Protein AF-A0AAW1HCX8-F1 (afdb_monomer)

Solvent-accessible surface area (backbone atoms only — not comparable to full-atom values): 22066 Å² total; per-residue (Å²): 117,74,72,59,58,55,52,55,55,53,50,54,51,50,52,52,54,51,52,61,56,57,72,76,66,76,82,82,84,84,75,85,67,87,70,91,56,78,74,83,51,41,39,59,44,81,46,43,33,28,56,42,74,58,97,89,39,50,27,38,43,35,33,38,38,30,73,83,82,67,52,71,46,80,52,49,39,37,34,30,54,52,40,77,55,32,35,11,62,34,60,57,72,60,33,40,31,42,37,31,20,36,52,63,61,66,85,83,62,77,75,72,70,71,86,59,97,75,67,74,96,84,58,46,78,31,77,57,59,35,18,30,32,36,52,79,72,54,88,43,93,90,66,57,36,60,40,82,48,79,48,90,61,91,55,68,35,38,45,18,21,42,33,48,55,96,79,26,38,42,38,38,19,46,84,46,44,38,32,38,36,34,74,88,78,64,42,70,43,79,51,80,56,50,85,90,67,72,53,37,75,37,89,44,36,71,39,44,37,51,37,72,97,74,54,30,33,40,36,46,72,94,52,40,29,39,36,31,72,93,75,75,41,69,42,74,83,49,86,73,76,62,96,80,60,99,58,63,85,81,41,94,68,48,42,57,36,64,43,89,88,46,32,38,40,30,40,35,61,72,41,96,66,40,48,49,37,38,31,67,78,78,72,39,76,37,45,67,43,62,79,59,90,71,65,74,67,62,33,68,46,79,63,58,24,45,43,45,49,56,95,53,30,38,36,37,32,30,66,47,90,61,93,50,72,54,43,28,33,42,36,39,37,41,32,40,51,48,87,52,102,66,29,38,41,33,39,78,50,86,66,48,76,44,82,41,90,38,32,49,89,46,63,50,42,52,45,23,40,73,51,70,68,49,76,83,91,68,98,62,80,86,78,128

Foldseek 3Di:
DVVVVVVVVVVVVVVVVVVVVVVVPDDDDDDPDPPPDDPQFLQKDKWWFWADQDPNFTKIWIWIARRPPRDIDTAAIERPLVFPLQWDWEDDAQKIKTAAGANDDPPPVVPDDPPDPPDDQQHHYHYAQGMWMARNPPPDSVRRYIDDADHPDGRGQGQWAWYDFPQWIWIAGCVQWIWIAHPVVSDIDTQADAPVLRTRNDDHNQQWAQDRVQQWIWGDPVATWTAHPVVSDIDRPDPPPDPPDPDPCPPPQKHWAADPQQWIWIQHAPDPLRIWIAHPVVRDTAAEAEPDDDPPVVSHDRFQHWADSPPQKIKTWDWDDDPPQQKIKIKIKMWHWDDDPRHIYIYTDDIDIHIDRHRGPDTNNSHYDDRNPGDDDDVDDPDD

Radius of gyration: 24.67 Å; Cα contacts (8 Å, |Δi|>4): 814; chains: 1; bounding box: 55×60×97 Å

Mean predicted aligned error: 13.29 Å

Nearest PDB structures (foldseek):
  3v9f-assembly4_D  TM=4.870E-01  e=2.633E-05  Bacteroides thetaiotaomicron
  7zkg-assembly1_A  TM=6.823E-01  e=2.114E-01  Streptomyces griseofuscus
  2zf3-assembly1_B  TM=3.808E-01  e=1.184E+00  Chromobacterium violaceum
  2qux-assembly4_K  TM=3.643E-01  e=2.957E+00  Pseudomonas phage PP7
  2zf4-assembly2_D  TM=3.637E-01  e=3.293E+00  Chromobacterium violaceum

pLDDT: mean 70.16, std 21.01, range [21.83, 95.81]

Structure (mmCIF, N/CA/C/O backbone):
data_AF-A0AAW1HCX8-F1
#
_entry.id   AF-A0AAW1HCX8-F1
#
loop_
_atom_site.group_PDB
_atom_site.id
_atom_site.type_symbol
_atom_site.label_atom_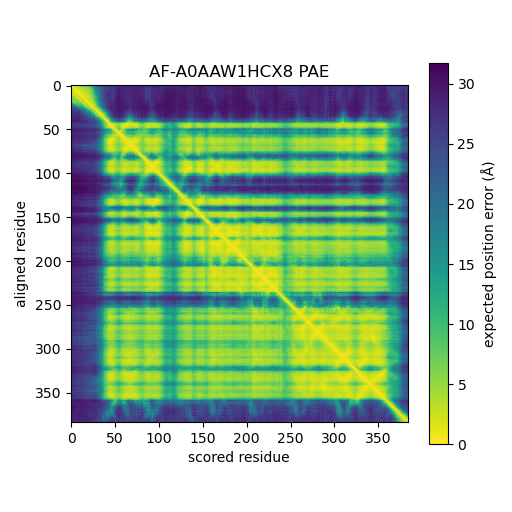id
_atom_site.label_alt_id
_atom_site.label_comp_id
_atom_site.label_asym_id
_atom_site.label_entity_id
_atom_site.label_seq_id
_atom_site.pdbx_PDB_ins_code
_atom_site.Cartn_x
_atom_site.Cartn_y
_atom_site.Cartn_z
_atom_site.occupancy
_atom_site.B_iso_or_equiv
_atom_site.auth_seq_id
_atom_site.auth_comp_id
_atom_site.auth_asym_id
_atom_site.auth_atom_id
_atom_site.pdbx_PDB_model_num
ATOM 1 N N . MET A 1 1 ? -1.802 22.170 67.096 1.00 50.00 1 MET A N 1
ATOM 2 C CA . MET A 1 1 ? -2.652 22.027 65.891 1.00 50.00 1 MET A CA 1
ATOM 3 C C . MET A 1 1 ? -1.849 21.628 64.644 1.00 50.00 1 MET A C 1
ATOM 5 O O . MET A 1 1 ? -2.280 20.724 63.945 1.00 50.00 1 MET A O 1
ATOM 9 N N . CYS A 1 2 ? -0.646 22.173 64.410 1.00 44.34 2 CYS A N 1
ATOM 10 C CA . CYS A 1 2 ? 0.197 21.799 63.256 1.00 44.34 2 CYS A CA 1
ATOM 11 C C . CYS A 1 2 ? 0.741 20.353 63.266 1.00 44.34 2 CYS A C 1
ATOM 13 O O . CYS A 1 2 ? 0.929 19.768 62.205 1.00 44.34 2 CYS A O 1
ATOM 15 N N . ALA A 1 3 ? 0.935 19.737 64.438 1.00 41.28 3 ALA A N 1
ATOM 16 C CA . ALA A 1 3 ? 1.436 18.359 64.533 1.00 41.28 3 ALA A CA 1
ATOM 17 C C . ALA A 1 3 ? 0.410 17.291 64.096 1.00 41.28 3 ALA A C 1
ATOM 19 O O . ALA A 1 3 ? 0.791 16.211 63.657 1.00 41.28 3 ALA A O 1
ATOM 20 N N . PHE A 1 4 ? -0.891 17.598 64.168 1.00 43.94 4 PHE A N 1
ATOM 21 C CA . PHE A 1 4 ? -1.954 16.650 63.815 1.00 43.94 4 PHE A CA 1
ATOM 22 C C . PHE A 1 4 ? -2.160 16.561 62.293 1.00 43.94 4 PHE A C 1
ATOM 24 O O . PHE A 1 4 ? -2.428 15.492 61.757 1.00 43.94 4 PHE A O 1
ATOM 31 N N . VAL A 1 5 ? -1.938 17.669 61.576 1.00 52.66 5 VAL A N 1
ATOM 32 C CA . VAL A 1 5 ? -2.045 17.735 60.107 1.00 52.66 5 VAL A CA 1
ATOM 33 C C . VAL A 1 5 ? -0.905 16.966 59.426 1.00 52.66 5 VAL A C 1
ATOM 35 O O . VAL A 1 5 ? -1.134 16.280 58.432 1.00 52.66 5 VAL A O 1
ATOM 38 N N . PHE A 1 6 ? 0.302 16.991 60.003 1.00 49.09 6 PHE A N 1
ATOM 39 C CA . PHE A 1 6 ? 1.435 16.202 59.505 1.00 49.09 6 PHE A CA 1
ATOM 40 C C . PHE A 1 6 ? 1.227 14.693 59.669 1.00 49.09 6 PHE A C 1
ATOM 42 O O . PHE A 1 6 ? 1.611 13.921 58.793 1.00 49.09 6 PHE A O 1
ATOM 49 N N . TRP A 1 7 ? 0.572 14.270 60.753 1.00 41.78 7 TRP A N 1
ATOM 50 C CA . TRP A 1 7 ? 0.273 12.858 60.988 1.00 41.78 7 TRP A CA 1
ATOM 51 C C . TRP A 1 7 ? -0.781 12.319 60.017 1.00 41.78 7 TRP A C 1
ATOM 53 O O . TRP A 1 7 ? -0.614 11.227 59.481 1.00 41.78 7 TRP A O 1
ATOM 63 N N . VAL A 1 8 ? -1.822 13.103 59.718 1.00 49.41 8 VAL A N 1
ATOM 64 C CA . VAL A 1 8 ? -2.869 12.700 58.765 1.00 49.41 8 VAL A CA 1
ATOM 65 C C . VAL A 1 8 ? -2.321 12.602 57.339 1.00 49.41 8 VAL A C 1
ATOM 67 O O . VAL A 1 8 ? -2.630 11.630 56.659 1.00 49.41 8 VAL A O 1
ATOM 70 N N . LEU A 1 9 ? -1.459 13.534 56.909 1.00 43.72 9 LEU A N 1
ATOM 71 C CA . LEU A 1 9 ? -0.842 13.507 55.574 1.00 43.72 9 LEU A CA 1
ATOM 72 C C . LEU A 1 9 ? 0.191 12.381 55.408 1.00 43.72 9 LEU A C 1
ATOM 74 O O . LEU A 1 9 ? 0.246 11.750 54.353 1.00 43.72 9 LEU A O 1
ATOM 78 N N . ALA A 1 10 ? 0.974 12.077 56.448 1.00 46.12 10 ALA A N 1
ATOM 79 C CA . ALA A 1 10 ? 1.903 10.947 56.420 1.00 46.12 10 ALA A CA 1
ATOM 80 C C . ALA A 1 10 ? 1.163 9.596 56.371 1.00 46.12 10 ALA A C 1
ATOM 82 O O . ALA A 1 10 ? 1.613 8.668 55.697 1.00 46.12 10 ALA A O 1
ATOM 83 N N . PHE A 1 11 ? 0.002 9.496 57.029 1.00 45.34 11 PHE A N 1
ATOM 84 C CA . PHE A 1 11 ? -0.805 8.276 57.060 1.00 45.34 11 PHE A CA 1
ATOM 85 C C . PHE A 1 11 ? -1.539 8.021 55.731 1.00 45.34 11 PHE A C 1
ATOM 87 O O . PHE A 1 11 ? -1.557 6.884 55.256 1.00 45.34 11 PHE A O 1
ATOM 94 N N . THR A 1 12 ? -2.067 9.055 55.060 1.00 47.31 12 THR A N 1
ATOM 95 C CA . THR A 1 12 ? -2.637 8.906 53.704 1.00 47.31 12 THR A CA 1
ATOM 96 C C . THR A 1 12 ? -1.576 8.585 52.656 1.00 47.31 12 THR A C 1
ATOM 98 O O . THR A 1 12 ? -1.843 7.774 51.768 1.00 47.31 12 THR A O 1
ATOM 101 N N . PHE A 1 13 ? -0.359 9.128 52.781 1.00 44.84 13 PHE A N 1
ATOM 102 C CA . PHE A 1 13 ? 0.748 8.789 51.881 1.00 44.84 13 PHE A CA 1
ATOM 103 C C . PHE A 1 13 ? 1.201 7.327 52.051 1.00 44.84 13 PHE A C 1
ATOM 105 O O . PHE A 1 13 ? 1.428 6.627 51.065 1.00 44.84 13 PHE A O 1
ATOM 112 N N . PHE A 1 14 ? 1.237 6.815 53.288 1.00 45.31 14 PHE A N 1
ATOM 113 C CA . PHE A 1 14 ? 1.561 5.408 53.556 1.00 45.31 14 PHE A CA 1
ATOM 114 C C . PHE A 1 14 ? 0.490 4.434 53.046 1.00 45.31 14 PHE A C 1
ATOM 116 O O . PHE A 1 14 ? 0.834 3.372 52.524 1.00 45.31 14 PHE A O 1
ATOM 123 N N . ILE A 1 15 ? -0.796 4.790 53.134 1.00 47.47 15 ILE A N 1
ATOM 124 C CA . ILE A 1 15 ? -1.888 3.964 52.594 1.00 47.47 15 ILE A CA 1
ATOM 125 C C . ILE A 1 15 ? -1.834 3.929 51.059 1.00 47.47 15 ILE A C 1
ATOM 127 O O . ILE A 1 15 ? -1.953 2.847 50.485 1.00 47.47 15 ILE A O 1
ATOM 131 N N . PHE A 1 16 ? -1.563 5.058 50.393 1.00 42.56 16 PHE A N 1
ATOM 132 C CA . PHE A 1 16 ? -1.416 5.096 48.931 1.00 42.56 16 PHE A CA 1
ATOM 133 C C . PHE A 1 16 ? -0.181 4.322 48.442 1.00 42.56 16 PHE A C 1
ATOM 135 O O . PHE A 1 16 ? -0.284 3.538 47.498 1.00 42.56 16 PHE A O 1
ATOM 142 N N . CYS A 1 17 ? 0.966 4.442 49.118 1.00 39.09 17 CYS A N 1
ATOM 143 C CA . CYS A 1 17 ? 2.155 3.656 48.774 1.00 39.09 17 CYS A CA 1
ATOM 144 C C . CYS A 1 17 ? 1.976 2.154 49.050 1.00 39.09 17 CYS A C 1
ATOM 146 O O . CYS A 1 17 ? 2.465 1.333 48.275 1.00 39.09 17 CYS A O 1
ATOM 148 N N . SER A 1 18 ? 1.240 1.766 50.098 1.00 38.16 18 SER A N 1
ATOM 149 C CA . SER A 1 18 ? 0.974 0.350 50.393 1.00 38.16 18 SER A CA 1
ATOM 150 C C . SER A 1 18 ? -0.040 -0.272 49.420 1.00 38.16 18 SER A C 1
ATOM 152 O O . SER A 1 18 ? 0.099 -1.443 49.066 1.00 38.16 18 SER A O 1
ATOM 154 N N . PHE A 1 19 ? -1.001 0.510 48.908 1.00 36.66 19 PHE A N 1
ATOM 155 C CA . PHE A 1 19 ? -1.927 0.061 47.860 1.00 36.66 19 PHE A CA 1
ATOM 156 C C . PHE A 1 19 ? -1.222 -0.090 46.502 1.00 36.66 19 PHE A C 1
ATOM 158 O O . PHE A 1 19 ? -1.388 -1.115 45.841 1.00 36.66 19 PHE A O 1
ATOM 165 N N . CYS A 1 20 ? -0.340 0.846 46.135 1.00 38.09 20 CYS A N 1
ATOM 166 C CA . CYS A 1 20 ? 0.475 0.728 44.921 1.00 38.09 20 CYS A CA 1
ATOM 167 C C . CYS A 1 20 ? 1.498 -0.417 44.992 1.00 38.09 20 CYS A C 1
ATOM 169 O O . CYS A 1 20 ? 1.816 -1.000 43.964 1.00 38.09 20 CYS A O 1
ATOM 171 N N . TYR A 1 21 ? 1.982 -0.793 46.182 1.00 31.64 21 TYR A N 1
ATOM 172 C CA . TYR A 1 21 ? 2.916 -1.917 46.336 1.00 31.64 21 TYR A CA 1
ATOM 173 C C . TYR A 1 21 ? 2.215 -3.290 46.395 1.00 31.64 21 TYR A C 1
ATOM 175 O O . TYR A 1 21 ? 2.815 -4.308 46.044 1.00 31.64 21 TYR A O 1
ATOM 183 N N . LYS A 1 22 ? 0.936 -3.346 46.804 1.00 31.17 22 LYS A N 1
ATOM 184 C CA . LYS A 1 22 ? 0.146 -4.594 46.851 1.00 31.17 22 LYS A CA 1
ATOM 185 C C . LYS A 1 22 ? -0.492 -4.987 45.518 1.00 31.17 22 LYS A C 1
ATOM 187 O O . LYS A 1 22 ? -0.719 -6.177 45.317 1.00 31.17 22 LYS A O 1
ATOM 192 N N . VAL A 1 23 ? -0.714 -4.053 44.592 1.00 35.06 23 VAL A N 1
ATOM 193 C CA . VAL A 1 23 ? -1.197 -4.385 43.234 1.00 35.06 23 VAL A CA 1
ATOM 194 C C . VAL A 1 23 ? -0.081 -4.993 42.365 1.00 35.06 23 VAL A C 1
ATOM 196 O O . VAL A 1 23 ? -0.356 -5.757 41.447 1.00 35.06 23 VAL A O 1
ATOM 199 N N . THR A 1 24 ? 1.190 -4.790 42.719 1.00 34.22 24 THR A N 1
ATOM 200 C CA . THR A 1 24 ? 2.344 -5.302 41.954 1.00 34.22 24 THR A CA 1
ATOM 201 C C . THR A 1 24 ? 2.846 -6.680 42.413 1.00 34.22 24 THR A C 1
ATOM 203 O O . THR A 1 24 ? 3.849 -7.171 41.894 1.00 34.22 24 THR A O 1
ATOM 206 N N . LYS A 1 25 ? 2.194 -7.336 43.389 1.00 30.61 25 LYS A N 1
ATOM 207 C CA . LYS A 1 25 ? 2.725 -8.562 44.024 1.00 30.61 25 LYS A CA 1
ATOM 208 C C . LYS A 1 25 ? 1.725 -9.716 44.172 1.00 30.61 25 LYS A C 1
ATOM 210 O O . LYS A 1 25 ? 1.838 -10.507 45.105 1.00 30.61 25 LYS A O 1
ATOM 215 N N . LEU A 1 26 ? 0.814 -9.868 43.211 1.00 31.95 26 LEU A N 1
ATOM 216 C CA . LEU A 1 26 ? 0.110 -11.130 42.952 1.00 31.95 26 LEU A CA 1
ATOM 217 C C . LEU A 1 26 ? 0.601 -11.724 41.618 1.00 31.95 26 LEU A C 1
ATOM 219 O O . LEU A 1 26 ? 0.012 -11.529 40.562 1.00 31.95 26 LEU A O 1
ATOM 223 N N . ARG A 1 27 ? 1.738 -12.430 41.692 1.00 36.06 27 ARG A N 1
ATOM 224 C CA . ARG A 1 27 ? 2.152 -13.483 40.740 1.00 36.06 27 ARG A CA 1
ATOM 225 C C . ARG A 1 27 ? 1.346 -14.756 41.075 1.00 36.06 27 ARG A C 1
ATOM 227 O O . ARG A 1 27 ? 1.107 -15.000 42.248 1.00 36.06 27 ARG A O 1
ATOM 234 N N . GLY A 1 28 ? 0.971 -15.633 40.150 1.00 27.62 28 GLY A N 1
ATOM 235 C CA . GLY A 1 28 ? 1.254 -15.647 38.728 1.00 27.62 28 GLY A CA 1
ATOM 236 C C . GLY A 1 28 ? 0.847 -16.961 38.058 1.00 27.62 28 GLY A C 1
ATOM 237 O O . GLY A 1 28 ? 0.594 -17.961 38.718 1.00 27.62 28 GLY A O 1
ATOM 238 N N . VAL A 1 29 ? 0.856 -16.919 36.730 1.00 30.44 29 VAL A N 1
ATOM 239 C CA . VAL A 1 29 ? 1.052 -18.032 35.789 1.00 30.44 29 VAL A CA 1
ATOM 240 C C . VAL A 1 29 ? 1.845 -17.379 34.649 1.00 30.44 29 VAL A C 1
ATOM 242 O O . VAL A 1 29 ? 1.332 -16.521 33.949 1.00 30.44 29 VAL A O 1
ATOM 245 N N . SER A 1 30 ? 3.167 -17.327 34.792 1.00 30.95 30 SER A N 1
ATOM 246 C CA . SER A 1 30 ? 4.152 -18.218 34.165 1.00 30.95 30 SER A CA 1
ATOM 247 C C . SER A 1 30 ? 4.484 -17.837 32.718 1.00 30.95 30 SER A C 1
ATOM 249 O O . SER A 1 30 ? 3.639 -17.933 31.836 1.00 30.95 30 SER A O 1
ATOM 251 N N . LYS A 1 31 ? 5.771 -17.517 32.523 1.00 28.88 31 LYS A N 1
ATOM 252 C CA . LYS A 1 31 ? 6.495 -17.259 31.269 1.00 28.88 31 LYS A CA 1
ATOM 253 C C . LYS A 1 31 ? 6.195 -15.921 30.589 1.00 28.88 31 LYS A C 1
ATOM 255 O O . LYS A 1 31 ? 5.561 -15.859 29.545 1.00 28.88 31 LYS A O 1
ATOM 260 N N . PHE A 1 32 ? 6.846 -14.873 31.101 1.00 34.44 32 PHE A N 1
ATOM 261 C CA . PHE A 1 32 ? 7.519 -13.954 30.184 1.00 34.44 32 PHE A CA 1
ATOM 262 C C . PHE A 1 32 ? 8.479 -14.809 29.352 1.00 34.44 32 PHE A C 1
ATOM 264 O O . PHE A 1 32 ? 9.517 -15.250 29.845 1.00 34.44 32 PHE A O 1
ATOM 271 N N . ARG A 1 33 ? 8.073 -15.144 28.125 1.00 28.16 33 ARG A N 1
ATOM 272 C CA . ARG A 1 33 ? 9.053 -15.394 27.078 1.00 28.16 33 ARG A CA 1
ATOM 273 C C . ARG A 1 33 ? 9.832 -14.091 26.954 1.00 28.16 33 ARG A C 1
ATOM 275 O O . ARG A 1 33 ? 9.223 -13.045 26.739 1.00 28.16 33 ARG A O 1
ATOM 282 N N . ASP A 1 34 ? 11.148 -14.166 27.092 1.00 31.02 34 ASP A N 1
ATOM 283 C CA . ASP A 1 34 ? 12.016 -13.264 26.349 1.00 31.02 34 ASP A CA 1
ATOM 284 C C . ASP A 1 34 ? 11.671 -13.469 24.873 1.00 31.02 34 ASP A C 1
ATOM 286 O O . ASP A 1 34 ? 12.143 -14.393 24.213 1.00 31.02 34 ASP A O 1
ATOM 290 N N . CYS A 1 35 ? 10.740 -12.657 24.383 1.00 33.16 35 CYS A N 1
ATOM 291 C CA . CYS A 1 35 ? 10.498 -12.478 22.969 1.00 33.16 35 CYS A CA 1
ATOM 292 C C . CYS A 1 35 ? 11.470 -11.402 22.489 1.00 33.16 35 CYS A C 1
ATOM 294 O O . CYS A 1 35 ? 11.054 -10.335 22.056 1.00 33.16 35 CYS A O 1
ATOM 296 N N . SER A 1 36 ? 12.772 -11.692 22.485 1.00 32.00 36 SER A N 1
ATOM 297 C CA . SER A 1 36 ? 13.623 -11.164 21.415 1.00 32.00 36 SER A CA 1
ATOM 298 C C . SER A 1 36 ? 13.231 -11.900 20.125 1.00 32.00 36 SER A C 1
ATOM 300 O O . SER A 1 36 ? 13.952 -12.764 19.635 1.00 32.00 36 SER A O 1
ATOM 302 N N . SER A 1 37 ? 12.003 -11.648 19.673 1.00 34.91 37 SER A N 1
ATOM 303 C CA . SER A 1 37 ? 11.432 -12.082 18.398 1.00 34.91 37 SER A CA 1
ATOM 304 C C . SER A 1 37 ? 11.474 -10.885 17.427 1.00 34.91 37 SER A C 1
ATOM 306 O O . SER A 1 37 ? 11.783 -9.781 17.881 1.00 34.91 37 SER A O 1
ATOM 308 N N . PRO A 1 38 ? 11.242 -11.066 16.117 1.00 40.78 38 PRO A N 1
ATOM 309 C CA . PRO A 1 38 ? 11.671 -10.165 15.039 1.00 40.78 38 PRO A CA 1
ATOM 310 C C . PRO A 1 38 ? 10.841 -8.863 14.942 1.00 40.78 38 PRO A C 1
ATOM 312 O O . PRO A 1 38 ? 10.281 -8.525 13.909 1.00 40.78 38 PRO A O 1
ATOM 315 N N . GLU A 1 39 ? 10.757 -8.087 16.024 1.00 43.81 39 GLU A N 1
ATOM 316 C CA . GLU A 1 39 ? 10.020 -6.815 16.079 1.00 43.81 39 GLU A CA 1
ATOM 317 C C . GLU A 1 39 ? 10.719 -5.673 15.324 1.00 43.81 39 GLU A C 1
ATOM 319 O O . GLU A 1 39 ? 10.077 -4.689 14.970 1.00 43.81 39 GLU A O 1
ATOM 324 N N . LYS A 1 40 ? 12.027 -5.782 15.056 1.00 45.38 40 LYS A N 1
ATOM 325 C CA . LYS A 1 40 ? 12.812 -4.706 14.419 1.00 45.38 40 LYS A CA 1
ATOM 326 C C . LYS A 1 40 ? 12.603 -4.579 12.910 1.00 45.38 40 LYS A C 1
ATOM 328 O O . LYS A 1 40 ? 13.040 -3.595 12.322 1.00 45.38 40 LYS A O 1
ATOM 333 N N . GLU A 1 41 ? 11.972 -5.563 12.283 1.00 48.25 41 GLU A N 1
ATOM 334 C CA . GLU A 1 41 ? 11.962 -5.696 10.829 1.00 48.25 41 GLU A CA 1
ATOM 335 C C . GLU A 1 41 ? 10.739 -5.038 10.157 1.00 48.25 41 GLU A C 1
ATOM 337 O O . GLU A 1 41 ? 10.861 -4.546 9.041 1.00 48.25 41 GLU A O 1
ATOM 342 N N . LYS A 1 42 ? 9.615 -4.838 10.863 1.00 59.97 42 LYS A N 1
ATOM 343 C CA . LYS A 1 42 ? 8.392 -4.201 10.314 1.00 59.97 42 LYS A CA 1
ATOM 344 C C . LYS A 1 42 ? 8.440 -2.670 10.175 1.00 59.97 42 LYS A C 1
ATOM 346 O O . LYS A 1 42 ? 7.425 -2.028 9.915 1.00 59.97 42 LYS A O 1
ATOM 351 N N . GLU A 1 43 ? 9.607 -2.059 10.354 1.00 71.88 43 GLU A N 1
ATOM 352 C CA . GLU A 1 43 ? 9.765 -0.602 10.315 1.00 71.88 43 GLU A CA 1
ATOM 353 C C . GLU A 1 43 ? 10.480 -0.093 9.057 1.00 71.88 43 GLU A C 1
ATOM 355 O O . GLU A 1 43 ? 10.791 1.090 8.995 1.00 71.88 43 GLU A O 1
ATOM 360 N N . LYS A 1 44 ? 10.720 -0.917 8.029 1.00 79.94 44 LYS A N 1
ATOM 361 C CA . LYS A 1 44 ? 11.245 -0.429 6.742 1.00 79.94 44 LYS A CA 1
ATOM 362 C C . LYS A 1 44 ? 10.122 -0.153 5.743 1.00 79.94 44 LYS A C 1
ATOM 364 O O . LYS A 1 44 ? 9.263 -0.997 5.516 1.00 79.94 44 LYS A O 1
ATOM 369 N N . ILE A 1 45 ? 10.161 1.016 5.112 1.00 82.25 45 ILE A N 1
ATOM 370 C CA . ILE A 1 45 ? 9.273 1.387 4.001 1.00 82.25 45 ILE A CA 1
ATOM 371 C C . ILE A 1 45 ? 10.094 1.671 2.749 1.00 82.25 45 ILE A C 1
ATOM 373 O O . ILE A 1 45 ? 11.220 2.151 2.862 1.00 82.25 45 ILE A O 1
ATOM 377 N N . MET A 1 46 ? 9.523 1.430 1.569 1.00 83.81 46 MET A N 1
ATOM 378 C CA . MET A 1 46 ? 10.090 1.899 0.305 1.00 83.81 46 MET A CA 1
ATOM 379 C C . MET A 1 46 ? 9.387 3.189 -0.129 1.00 83.81 46 MET A C 1
ATOM 381 O O . MET A 1 46 ? 8.164 3.301 -0.053 1.00 83.81 46 MET A O 1
ATOM 385 N N . VAL A 1 47 ? 10.168 4.164 -0.581 1.00 81.50 47 VAL A N 1
ATOM 386 C CA . VAL A 1 47 ? 9.706 5.453 -1.093 1.00 81.50 47 VAL A CA 1
ATOM 387 C C . VAL A 1 47 ? 10.216 5.625 -2.515 1.00 81.50 47 VAL A C 1
ATOM 389 O O . VAL A 1 47 ? 11.397 5.409 -2.775 1.00 81.50 47 VAL A O 1
ATOM 392 N N . HIS A 1 48 ? 9.327 6.043 -3.412 1.00 79.00 48 HIS A N 1
ATOM 393 C CA . HIS A 1 48 ? 9.650 6.424 -4.782 1.00 79.00 48 HIS A CA 1
ATOM 394 C C . HIS A 1 48 ? 9.574 7.949 -4.920 1.00 79.00 48 HIS A C 1
ATOM 396 O O . HIS A 1 48 ? 8.562 8.562 -4.557 1.00 79.00 48 HIS A O 1
ATOM 402 N N . THR A 1 49 ? 10.637 8.558 -5.440 1.00 74.31 49 THR A N 1
ATOM 403 C CA . THR A 1 49 ? 10.673 9.969 -5.829 1.00 74.31 49 THR A CA 1
ATOM 404 C C . THR A 1 49 ? 10.835 10.086 -7.343 1.00 74.31 49 THR A C 1
ATOM 406 O O . THR A 1 49 ? 11.597 9.352 -7.973 1.00 74.31 49 THR A O 1
ATOM 409 N N . ILE A 1 50 ? 10.088 11.015 -7.938 1.00 66.19 50 ILE A N 1
ATOM 410 C CA . ILE A 1 50 ? 10.113 11.289 -9.380 1.00 66.19 50 ILE A CA 1
ATOM 411 C C . ILE A 1 50 ? 10.933 12.562 -9.620 1.00 66.19 50 ILE A C 1
ATOM 413 O O . ILE A 1 50 ? 10.796 13.514 -8.845 1.00 66.19 50 ILE A O 1
ATOM 417 N N . ASN A 1 51 ? 11.683 12.601 -10.730 1.00 63.00 51 ASN A N 1
ATOM 418 C CA . ASN A 1 51 ? 12.453 13.744 -11.265 1.00 63.00 51 ASN A CA 1
ATOM 419 C C . ASN A 1 51 ? 13.943 13.813 -10.922 1.00 63.00 51 ASN A C 1
ATOM 421 O O . ASN A 1 51 ? 14.532 14.894 -10.959 1.00 63.00 51 ASN A O 1
ATOM 425 N N . GLY A 1 52 ? 14.604 12.673 -10.734 1.00 56.50 52 GLY A N 1
ATOM 426 C CA . GLY A 1 52 ? 16.036 12.666 -10.990 1.00 56.50 52 GLY A CA 1
ATOM 427 C C . GLY A 1 52 ? 16.278 13.045 -12.458 1.00 56.50 52 GLY A C 1
ATOM 428 O O . GLY A 1 52 ? 15.832 12.326 -13.348 1.00 56.50 52 GLY A O 1
ATOM 429 N N . GLU A 1 53 ? 16.954 14.160 -12.741 1.00 58.88 53 GLU A N 1
ATOM 430 C CA . GLU A 1 53 ? 17.454 14.463 -14.086 1.00 58.88 53 GLU A CA 1
ATOM 431 C C . GLU A 1 53 ? 18.957 14.201 -14.141 1.00 58.88 53 GLU A C 1
ATOM 433 O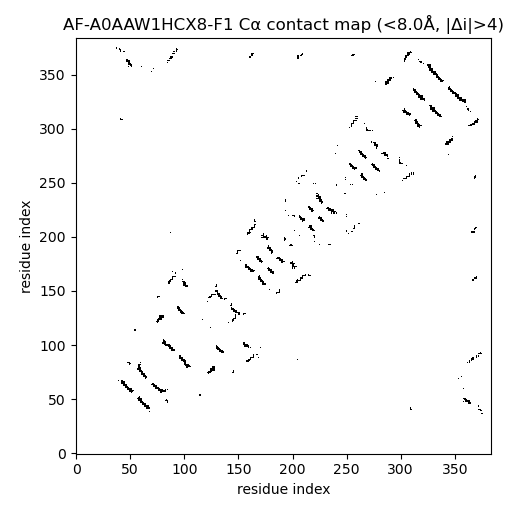 O . GLU A 1 53 ? 19.756 14.883 -13.500 1.00 58.88 53 GLU A O 1
ATOM 438 N N . LYS A 1 54 ? 19.374 13.208 -14.931 1.00 57.03 54 LYS A N 1
ATOM 439 C CA . LYS A 1 54 ? 20.797 12.905 -15.128 1.00 57.03 54 LYS A CA 1
ATOM 440 C C . LYS A 1 54 ? 21.073 12.660 -16.597 1.00 57.03 54 LYS A C 1
ATOM 442 O O . LYS A 1 54 ? 20.489 11.781 -17.223 1.00 57.03 54 LYS A O 1
ATOM 447 N N . GLY A 1 55 ? 21.957 13.478 -17.167 1.00 60.44 55 GLY A N 1
ATOM 448 C CA . GLY A 1 55 ? 22.325 13.379 -18.581 1.00 60.44 55 GLY A CA 1
ATOM 449 C C . GLY A 1 55 ? 21.157 13.602 -19.553 1.00 60.44 55 GLY A C 1
ATOM 450 O O . GLY A 1 55 ? 21.188 13.051 -20.648 1.00 60.44 55 GLY A O 1
ATOM 451 N N . GLY A 1 56 ? 20.132 14.371 -19.160 1.00 61.59 56 GLY A N 1
ATOM 452 C CA . GLY A 1 56 ? 18.945 14.650 -19.983 1.00 61.59 56 GLY A CA 1
ATOM 453 C C . GLY A 1 56 ? 17.858 13.568 -19.949 1.00 61.59 56 GLY A C 1
ATOM 454 O O . GLY A 1 56 ? 16.928 13.622 -20.757 1.00 61.59 56 GLY A O 1
ATOM 455 N N . PHE A 1 57 ? 17.970 12.597 -19.036 1.00 59.88 57 PHE A N 1
ATOM 456 C CA . PHE A 1 57 ? 16.959 11.572 -18.776 1.00 59.88 57 PHE A CA 1
ATOM 457 C C . PHE A 1 57 ? 16.322 11.790 -17.411 1.00 59.88 57 PHE A C 1
ATOM 459 O O . PHE A 1 57 ? 17.028 12.090 -16.447 1.00 59.88 57 PHE A O 1
ATOM 466 N N . VAL A 1 58 ? 15.008 11.580 -17.348 1.00 64.38 58 VAL A N 1
ATOM 467 C CA . VAL A 1 58 ? 14.248 11.516 -16.099 1.00 64.38 58 VAL A CA 1
ATOM 468 C C . VAL A 1 58 ? 14.306 10.082 -15.578 1.00 64.38 58 VAL A C 1
ATOM 470 O O . VAL A 1 58 ? 14.076 9.144 -16.341 1.00 64.38 58 VAL A O 1
ATOM 473 N N . TYR A 1 59 ? 14.624 9.901 -14.302 1.00 68.12 59 TYR A N 1
ATOM 474 C CA . TYR A 1 59 ? 14.632 8.599 -13.641 1.00 68.12 59 TYR A CA 1
ATOM 475 C C . TYR A 1 59 ? 13.834 8.630 -12.335 1.00 68.12 59 TYR A C 1
ATOM 477 O O . TYR A 1 59 ? 13.659 9.684 -11.715 1.00 68.12 59 TYR A O 1
ATOM 485 N N . GLY A 1 60 ? 13.323 7.456 -11.958 1.00 72.50 60 GLY A N 1
ATOM 486 C CA . GLY A 1 60 ? 12.726 7.221 -10.648 1.00 72.50 60 GLY A CA 1
ATOM 487 C C . GLY A 1 60 ? 13.811 6.819 -9.655 1.00 72.50 60 GLY A C 1
ATOM 488 O O . GLY A 1 60 ? 14.612 5.918 -9.937 1.00 72.50 60 GLY A O 1
ATOM 489 N N . GLU A 1 61 ? 13.853 7.493 -8.510 1.00 76.75 61 GLU A N 1
ATOM 490 C CA . GLU A 1 61 ? 14.746 7.154 -7.403 1.00 76.75 61 GLU A CA 1
ATOM 491 C C . GLU A 1 61 ? 13.966 6.414 -6.321 1.00 76.75 61 GLU A C 1
ATOM 493 O O . GLU A 1 61 ? 12.865 6.807 -5.931 1.00 76.75 61 GLU A O 1
ATOM 498 N N . PHE A 1 62 ? 14.548 5.322 -5.835 1.00 80.44 62 PHE A N 1
ATOM 499 C CA . PHE A 1 62 ? 13.936 4.472 -4.827 1.00 80.44 62 PHE A CA 1
ATOM 500 C C . PHE A 1 62 ? 14.796 4.491 -3.573 1.00 80.44 62 PHE A C 1
ATOM 502 O O . PHE A 1 62 ? 16.015 4.335 -3.629 1.00 80.44 62 PHE A O 1
ATOM 509 N N . PHE A 1 63 ? 14.149 4.668 -2.431 1.00 82.88 63 PHE A N 1
ATOM 510 C CA . PHE A 1 63 ? 14.789 4.687 -1.125 1.00 82.88 63 PHE A CA 1
ATOM 511 C C . PHE A 1 63 ? 14.096 3.686 -0.219 1.00 82.88 63 PHE A C 1
ATOM 513 O O . PHE A 1 63 ? 12.871 3.581 -0.253 1.00 82.88 63 PHE A O 1
ATOM 520 N N . THR A 1 64 ? 14.846 3.006 0.643 1.00 85.00 64 THR A N 1
ATOM 521 C CA . THR A 1 64 ? 14.263 2.413 1.845 1.00 85.00 64 THR A CA 1
ATOM 522 C C . THR A 1 64 ? 14.517 3.323 3.039 1.00 85.00 64 THR A C 1
ATOM 524 O O . THR A 1 64 ? 15.589 3.911 3.174 1.00 85.00 64 THR A O 1
ATOM 527 N N . ILE A 1 65 ? 13.509 3.485 3.891 1.00 85.88 65 ILE A N 1
ATOM 528 C CA . ILE A 1 65 ? 13.601 4.255 5.132 1.00 85.88 65 ILE A CA 1
ATOM 529 C C . ILE A 1 65 ? 13.284 3.311 6.280 1.00 85.88 65 ILE A C 1
ATOM 531 O O . ILE A 1 65 ? 12.184 2.763 6.348 1.00 85.88 65 ILE A O 1
ATOM 535 N N . ASN A 1 66 ? 14.225 3.154 7.205 1.00 87.00 66 ASN A N 1
ATOM 536 C CA . ASN A 1 66 ? 14.003 2.458 8.459 1.00 87.00 66 ASN A CA 1
ATOM 537 C C . ASN A 1 66 ? 13.438 3.440 9.497 1.00 87.00 66 ASN A C 1
ATOM 539 O O . ASN A 1 66 ? 14.123 4.328 9.999 1.00 87.00 66 ASN A O 1
ATOM 543 N N . LEU A 1 67 ? 12.164 3.281 9.837 1.00 84.38 67 LEU A N 1
ATOM 544 C CA . LEU A 1 67 ? 11.419 4.152 10.742 1.00 84.38 67 LEU A CA 1
ATOM 545 C C . LEU A 1 67 ? 11.863 4.043 12.210 1.00 84.38 67 LEU A C 1
ATOM 547 O O . LEU A 1 67 ? 11.459 4.897 13.009 1.00 84.38 67 LEU A O 1
ATOM 551 N N . SER A 1 68 ? 12.680 3.040 12.555 1.00 83.38 68 SER A N 1
ATOM 552 C CA . SER A 1 68 ? 13.134 2.790 13.930 1.00 83.38 68 SER A CA 1
ATOM 553 C C . SER A 1 68 ? 14.386 3.585 14.284 1.00 83.38 68 SER A C 1
ATOM 555 O O . SER A 1 68 ? 14.479 4.157 15.370 1.00 83.38 68 SER A O 1
ATOM 557 N N . ASN A 1 69 ? 15.342 3.648 13.356 1.00 87.44 69 ASN A N 1
ATOM 558 C CA . ASN A 1 69 ? 16.642 4.293 13.541 1.00 87.44 69 ASN A CA 1
ATOM 559 C C . ASN A 1 69 ? 16.870 5.471 12.578 1.00 87.44 69 ASN A C 1
ATOM 561 O O . ASN A 1 69 ? 17.827 6.222 12.750 1.00 87.44 69 ASN A O 1
ATOM 565 N N . GLY A 1 70 ? 15.983 5.662 11.599 1.00 87.06 70 GLY A N 1
ATOM 566 C CA . GLY A 1 70 ? 16.075 6.705 10.586 1.00 87.06 70 GLY A CA 1
ATOM 567 C C . GLY A 1 70 ? 17.140 6.470 9.522 1.00 87.06 70 GLY A C 1
ATOM 568 O O . GLY A 1 70 ? 17.451 7.409 8.793 1.00 87.06 70 GLY A O 1
ATOM 569 N N . GLU A 1 71 ? 17.693 5.259 9.425 1.00 89.75 71 GLU A N 1
ATOM 570 C CA . GLU A 1 71 ? 18.596 4.893 8.336 1.00 89.75 71 GLU A CA 1
ATOM 571 C C . GLU A 1 71 ? 17.854 4.945 7.001 1.00 89.75 71 GLU A C 1
ATOM 573 O O . GLU A 1 71 ? 16.720 4.476 6.875 1.00 89.75 71 GLU A O 1
ATOM 578 N N . ILE A 1 72 ? 18.513 5.540 6.012 1.00 86.81 72 ILE A N 1
ATOM 579 C CA . ILE A 1 72 ? 18.006 5.687 4.654 1.00 86.81 72 ILE A CA 1
ATOM 580 C C . ILE A 1 72 ? 19.005 4.997 3.741 1.00 86.81 72 ILE A C 1
ATOM 582 O O . ILE A 1 72 ? 20.195 5.314 3.769 1.00 86.81 72 ILE A O 1
ATOM 586 N N . GLU A 1 73 ? 18.511 4.069 2.939 1.00 85.50 73 GLU A N 1
ATOM 587 C CA . GLU A 1 73 ? 19.295 3.345 1.951 1.00 85.50 73 GLU A CA 1
ATOM 588 C C . GLU A 1 73 ? 18.756 3.672 0.564 1.00 85.50 73 GLU A C 1
ATOM 590 O O . GLU A 1 73 ? 17.551 3.653 0.323 1.00 85.50 73 GLU A O 1
ATOM 595 N N . GLU A 1 74 ? 19.657 4.010 -0.346 1.00 82.50 74 GLU A N 1
ATOM 596 C CA . GLU A 1 74 ? 19.317 4.290 -1.732 1.00 82.50 74 GLU A CA 1
ATOM 597 C C . GLU A 1 74 ? 19.395 2.998 -2.545 1.00 82.50 74 GLU A C 1
ATOM 599 O O . GLU A 1 74 ? 20.398 2.285 -2.493 1.00 82.50 74 GLU A O 1
ATOM 604 N N . LEU A 1 75 ? 18.347 2.713 -3.310 1.00 78.50 75 LEU A N 1
ATOM 605 C CA . LEU A 1 75 ? 18.256 1.529 -4.156 1.00 78.50 75 LEU A CA 1
ATOM 606 C C . LEU A 1 75 ? 18.688 1.837 -5.600 1.00 78.50 75 LEU A C 1
ATOM 608 O O . LEU A 1 75 ? 18.769 3.006 -5.992 1.00 78.50 75 LEU A O 1
ATOM 612 N N . PRO A 1 76 ? 18.962 0.806 -6.424 1.00 75.69 76 PRO A N 1
ATOM 613 C CA . PRO A 1 76 ? 19.205 0.994 -7.849 1.00 75.69 76 PRO A CA 1
ATOM 614 C C . PRO A 1 76 ? 18.062 1.754 -8.538 1.00 75.69 76 PRO A C 1
ATOM 616 O O . PRO A 1 76 ? 16.899 1.665 -8.138 1.00 75.69 76 PRO A O 1
ATOM 619 N N . TYR A 1 77 ? 18.393 2.495 -9.593 1.00 71.12 77 TYR A N 1
ATOM 620 C CA . TYR A 1 77 ? 17.432 3.333 -10.308 1.00 71.12 77 TYR A CA 1
ATOM 621 C C . TYR A 1 77 ? 16.667 2.553 -11.375 1.00 71.12 77 TYR A C 1
ATOM 623 O O . TYR A 1 77 ? 17.183 1.614 -11.987 1.00 71.12 77 TYR A O 1
ATOM 631 N N . VAL A 1 78 ? 15.474 3.041 -11.696 1.00 66.94 78 VAL A N 1
ATOM 632 C CA . VAL A 1 78 ? 14.733 2.614 -12.883 1.00 66.94 78 VAL A CA 1
ATOM 633 C C . VAL A 1 78 ? 14.663 3.791 -13.852 1.00 66.94 78 VAL A C 1
ATOM 635 O O . VAL A 1 78 ? 14.220 4.884 -13.490 1.00 66.94 78 VAL A O 1
ATOM 638 N N . LEU A 1 79 ? 15.091 3.580 -15.102 1.00 61.69 79 LEU A N 1
ATOM 639 C CA . LEU A 1 79 ? 14.745 4.474 -16.205 1.00 61.69 79 LEU A CA 1
ATOM 640 C C . LEU A 1 79 ? 13.253 4.357 -16.465 1.00 61.69 79 LEU A C 1
ATOM 642 O O . LEU A 1 79 ? 12.764 3.532 -17.240 1.00 61.69 79 LEU A O 1
ATOM 646 N N . ALA A 1 80 ? 12.557 5.264 -15.811 1.00 57.94 80 ALA A N 1
ATOM 647 C CA . ALA A 1 80 ? 11.306 5.820 -16.236 1.00 57.94 80 ALA A CA 1
ATOM 648 C C . ALA A 1 80 ? 11.456 6.315 -17.684 1.00 57.94 80 ALA A C 1
ATOM 650 O O . ALA A 1 80 ? 12.054 7.358 -17.929 1.00 57.94 80 ALA A O 1
ATOM 651 N N . GLY A 1 81 ? 10.925 5.598 -18.675 1.00 50.28 81 GLY A N 1
ATOM 652 C CA . GLY A 1 81 ? 10.775 6.112 -20.041 1.00 50.28 81 GLY A CA 1
ATOM 653 C C . GLY A 1 81 ? 9.738 7.243 -20.105 1.00 50.28 81 GLY A C 1
ATOM 654 O O . GLY A 1 81 ? 8.734 7.103 -20.799 1.00 50.28 81 GLY A O 1
ATOM 655 N N . GLY A 1 82 ? 9.944 8.314 -19.332 1.00 49.47 82 GLY A N 1
ATOM 656 C CA . GLY A 1 82 ? 8.977 9.379 -19.077 1.00 49.47 82 GLY A CA 1
ATOM 657 C C . GLY A 1 82 ? 7.986 9.105 -17.939 1.00 49.47 82 GLY A C 1
ATOM 658 O O . GLY A 1 82 ? 6.977 9.803 -17.885 1.00 49.47 82 GLY A O 1
ATOM 659 N N . ASP A 1 83 ? 8.235 8.126 -17.058 1.00 51.31 83 ASP A N 1
ATOM 660 C CA . ASP A 1 83 ? 7.334 7.839 -15.929 1.00 51.31 83 ASP A CA 1
ATOM 661 C C . ASP A 1 83 ? 7.246 9.045 -14.985 1.00 51.31 83 ASP A C 1
ATOM 663 O O . ASP A 1 83 ? 8.226 9.469 -14.374 1.00 51.31 83 ASP A O 1
ATOM 667 N N . GLN A 1 84 ? 6.041 9.601 -14.881 1.00 57.03 84 GLN A N 1
ATOM 668 C CA . GLN A 1 84 ? 5.696 10.697 -13.975 1.00 57.03 84 GLN A CA 1
ATOM 669 C C . GLN A 1 84 ? 5.232 10.178 -12.599 1.00 57.03 84 GLN A C 1
ATOM 671 O O . GLN A 1 84 ? 4.489 10.860 -11.895 1.00 57.03 84 GLN A O 1
ATOM 676 N N . GLY A 1 85 ? 5.627 8.944 -12.262 1.00 59.72 85 GLY A N 1
ATOM 677 C CA . GLY A 1 85 ? 5.258 8.170 -11.078 1.00 59.72 85 GLY A CA 1
ATOM 678 C C . GLY A 1 85 ? 3.761 7.993 -10.890 1.00 59.72 85 GLY A C 1
ATOM 679 O O . GLY A 1 85 ? 3.213 8.165 -9.800 1.00 59.72 85 GLY A O 1
ATOM 680 N N . TYR A 1 86 ? 3.111 7.598 -11.984 1.00 68.31 86 TYR A N 1
ATOM 681 C CA . TYR A 1 86 ? 1.746 7.070 -11.974 1.00 68.31 86 TYR A CA 1
ATOM 682 C C . TYR A 1 86 ? 1.732 5.535 -11.887 1.00 68.31 86 TYR A C 1
ATOM 684 O O . TYR A 1 86 ? 0.799 4.889 -12.374 1.00 68.31 86 TYR A O 1
ATOM 692 N N . ASN A 1 87 ? 2.783 4.963 -11.301 1.00 75.31 87 ASN A N 1
ATOM 693 C CA . ASN A 1 87 ? 2.929 3.546 -11.018 1.00 75.31 87 ASN A CA 1
ATOM 694 C C . ASN A 1 87 ? 2.336 3.188 -9.642 1.00 75.31 87 ASN A C 1
ATOM 696 O O . ASN A 1 87 ? 2.249 4.026 -8.745 1.00 75.31 87 ASN A O 1
ATOM 700 N N . SER A 1 88 ? 1.976 1.919 -9.468 1.00 80.31 88 SER A N 1
ATOM 701 C CA . SER A 1 88 ? 1.749 1.302 -8.155 1.00 80.31 88 SER A CA 1
ATOM 702 C C . SER A 1 88 ? 2.971 0.475 -7.752 1.00 80.31 88 SER A C 1
ATOM 704 O O . SER A 1 88 ? 3.719 0.012 -8.613 1.00 80.31 88 SER A O 1
ATOM 706 N N . MET A 1 89 ? 3.185 0.281 -6.452 1.00 82.00 89 MET A N 1
ATOM 707 C CA . MET A 1 89 ? 4.232 -0.598 -5.913 1.00 82.00 89 MET A CA 1
ATOM 708 C C . MET A 1 89 ? 3.632 -1.718 -5.063 1.00 82.00 89 MET A C 1
ATOM 710 O O . MET A 1 89 ? 3.038 -1.458 -4.038 1.00 82.00 89 MET A O 1
ATOM 714 N N . VAL A 1 90 ? 3.807 -2.979 -5.410 1.00 85.19 90 VAL A N 1
ATOM 715 C CA . VAL A 1 90 ? 3.223 -4.089 -4.641 1.00 85.19 90 VAL A CA 1
ATOM 716 C C . VAL A 1 90 ? 4.305 -5.076 -4.245 1.00 85.19 90 VAL A C 1
ATOM 718 O O . VAL A 1 90 ? 5.224 -5.323 -5.017 1.00 85.19 90 VAL A O 1
ATOM 721 N N . SER A 1 91 ? 4.220 -5.646 -3.047 1.00 85.50 91 SER A N 1
ATOM 722 C CA . SER A 1 91 ? 5.168 -6.659 -2.585 1.00 85.50 91 SER A CA 1
ATOM 723 C C . SER A 1 91 ? 4.555 -8.056 -2.550 1.00 85.50 91 SER A C 1
ATOM 725 O O . SER A 1 91 ? 3.378 -8.245 -2.229 1.00 85.50 91 SER A O 1
ATOM 727 N N . ILE A 1 92 ? 5.387 -9.049 -2.865 1.00 87.06 92 ILE A N 1
ATOM 728 C CA . ILE A 1 92 ? 5.149 -10.471 -2.609 1.00 87.06 92 ILE A CA 1
ATOM 729 C C . ILE A 1 92 ? 6.432 -11.021 -1.985 1.00 87.06 92 ILE A C 1
ATOM 731 O O . ILE A 1 92 ? 7.462 -11.133 -2.653 1.00 87.06 92 ILE A O 1
ATOM 735 N N . GLY A 1 93 ? 6.386 -11.329 -0.688 1.00 84.88 93 GLY A N 1
ATOM 736 C CA . GLY A 1 93 ? 7.592 -11.656 0.075 1.00 84.88 93 GLY A CA 1
ATOM 737 C C . GLY A 1 93 ? 8.601 -10.501 0.052 1.00 84.88 93 GLY A C 1
ATOM 738 O O . GLY A 1 93 ? 8.231 -9.347 0.261 1.00 84.88 93 GLY A O 1
ATOM 739 N N . SER A 1 94 ? 9.872 -10.803 -0.227 1.00 83.88 94 SER A N 1
ATOM 740 C CA . SER A 1 94 ? 10.948 -9.805 -0.351 1.00 83.88 94 SER A CA 1
ATOM 741 C C . SER A 1 94 ? 10.991 -9.093 -1.703 1.00 83.88 94 SER A C 1
ATOM 743 O O . SER A 1 94 ? 11.775 -8.160 -1.880 1.00 83.88 94 SER A O 1
ATOM 745 N N . THR A 1 95 ? 10.170 -9.521 -2.664 1.00 87.25 95 THR A N 1
ATOM 746 C CA . THR A 1 95 ? 10.149 -8.934 -4.000 1.00 87.25 95 THR A CA 1
ATOM 747 C C . THR A 1 95 ? 9.146 -7.793 -4.064 1.00 87.25 95 THR A C 1
ATOM 749 O O . THR A 1 95 ? 7.963 -7.975 -3.771 1.00 87.25 95 THR A O 1
ATOM 752 N N . VAL A 1 96 ? 9.612 -6.622 -4.490 1.00 87.50 96 VAL A N 1
ATOM 753 C CA . VAL A 1 96 ? 8.777 -5.450 -4.759 1.00 87.50 96 VAL A CA 1
ATOM 754 C C . VAL A 1 96 ? 8.620 -5.290 -6.261 1.00 87.50 96 VAL A C 1
ATOM 756 O O . VAL A 1 96 ? 9.606 -5.277 -6.990 1.00 87.50 96 VAL A O 1
ATOM 759 N N . TYR A 1 97 ? 7.383 -5.132 -6.713 1.00 87.19 97 TYR A N 1
ATOM 760 C CA . TYR A 1 97 ? 6.999 -4.911 -8.097 1.00 87.19 97 TYR A CA 1
ATOM 761 C C . TYR A 1 97 ? 6.522 -3.476 -8.270 1.00 87.19 97 TYR A C 1
ATOM 763 O O . TYR A 1 97 ? 5.650 -3.011 -7.544 1.00 87.19 97 TYR A O 1
ATOM 771 N N . VAL A 1 98 ? 7.050 -2.792 -9.273 1.00 84.44 98 VAL A N 1
ATOM 772 C CA . VAL A 1 98 ? 6.534 -1.531 -9.798 1.00 84.44 98 VAL A CA 1
ATOM 773 C C . VAL A 1 98 ? 5.652 -1.870 -10.992 1.00 84.44 98 VAL A C 1
ATOM 775 O O . VAL A 1 98 ? 6.137 -2.466 -11.954 1.00 84.44 98 VAL A O 1
ATOM 778 N N . VAL A 1 99 ? 4.369 -1.518 -10.921 1.00 83.19 99 VAL A N 1
ATOM 779 C CA . VAL A 1 99 ? 3.343 -1.874 -11.911 1.00 83.19 99 VAL A CA 1
ATOM 780 C C . VAL A 1 99 ? 2.733 -0.614 -12.520 1.00 83.19 99 VAL A C 1
ATOM 782 O O . VAL A 1 99 ? 2.271 0.280 -11.806 1.00 83.19 99 VAL A O 1
ATOM 785 N N . GLY A 1 100 ? 2.674 -0.576 -13.847 1.00 79.69 100 GLY A N 1
ATOM 786 C CA . GLY A 1 100 ? 2.169 0.548 -14.625 1.00 79.69 100 GLY A CA 1
ATOM 787 C C . GLY A 1 100 ? 3.115 1.746 -14.640 1.00 79.69 100 GLY A C 1
ATOM 788 O O . GLY A 1 100 ? 4.254 1.667 -14.208 1.00 79.69 100 GLY A O 1
ATOM 789 N N . GLY A 1 101 ? 2.629 2.869 -15.154 1.00 70.31 101 GLY A N 1
ATOM 790 C CA . GLY A 1 101 ? 3.430 4.067 -15.383 1.00 70.31 101 GLY A CA 1
ATOM 791 C C . GLY A 1 101 ? 3.063 4.686 -16.724 1.00 70.31 101 GLY A C 1
ATOM 792 O O . GLY A 1 101 ? 2.755 3.991 -17.697 1.00 70.31 101 GLY A O 1
ATOM 793 N N . LEU A 1 102 ? 3.050 6.014 -16.781 1.00 61.88 102 LEU A N 1
ATOM 794 C CA . LEU A 1 102 ? 2.775 6.728 -18.024 1.00 61.88 102 LEU A CA 1
ATOM 795 C C . LEU A 1 102 ? 4.093 6.869 -18.792 1.00 61.88 102 LEU A C 1
ATOM 797 O O . LEU A 1 102 ? 4.917 7.706 -18.440 1.00 61.88 102 LEU A O 1
ATOM 801 N N . SER A 1 103 ? 4.284 6.097 -19.863 1.00 58.22 103 SER A N 1
ATOM 802 C CA . SER A 1 103 ? 5.370 6.370 -20.808 1.00 58.22 103 SER A CA 1
ATOM 803 C C . SER A 1 103 ? 4.917 7.435 -21.809 1.00 58.22 103 SER A C 1
ATOM 805 O O . SER A 1 103 ? 4.256 7.144 -22.809 1.00 58.22 103 SER A O 1
ATOM 807 N N . LEU A 1 104 ? 5.233 8.703 -21.529 1.00 51.31 104 LEU A N 1
ATOM 808 C CA . LEU A 1 104 ? 5.078 9.774 -22.511 1.00 51.31 104 LEU A CA 1
ATOM 809 C C . LEU A 1 104 ? 6.183 9.636 -23.568 1.00 51.31 104 LEU A C 1
ATOM 811 O O . LEU A 1 104 ? 7.326 10.019 -23.348 1.00 51.31 104 LEU A O 1
ATOM 815 N N . ALA A 1 105 ? 5.804 9.125 -24.738 1.00 45.38 105 ALA A N 1
ATOM 816 C CA . ALA A 1 105 ? 6.560 9.191 -25.986 1.00 45.38 105 ALA A CA 1
ATOM 817 C C . ALA A 1 105 ? 7.881 8.392 -26.058 1.00 45.38 105 ALA A C 1
ATOM 819 O O . ALA A 1 105 ? 8.983 8.938 -26.040 1.00 45.38 105 ALA A O 1
ATOM 820 N N . VAL A 1 106 ? 7.760 7.108 -26.407 1.00 45.41 106 VAL A N 1
ATOM 821 C CA . VAL A 1 106 ? 8.783 6.406 -27.219 1.00 45.41 106 VAL A CA 1
ATOM 822 C C . VAL A 1 106 ? 8.683 6.801 -28.712 1.00 45.41 106 VAL A C 1
ATOM 824 O O . VAL A 1 106 ? 9.512 6.404 -29.523 1.00 45.41 106 VAL A O 1
ATOM 827 N N . GLY A 1 107 ? 7.710 7.645 -29.084 1.00 40.75 107 GLY A N 1
ATOM 828 C CA . GLY A 1 107 ? 7.382 7.985 -30.476 1.00 40.75 107 GLY A CA 1
ATOM 829 C C . GLY A 1 107 ? 8.446 8.748 -31.280 1.00 40.75 107 GLY A C 1
ATOM 830 O O . GLY A 1 107 ? 8.411 8.673 -32.500 1.00 40.75 107 GLY A O 1
ATOM 831 N N . GLU A 1 108 ? 9.412 9.430 -30.651 1.00 41.22 108 GLU A N 1
ATOM 832 C CA . GLU A 1 108 ? 10.475 10.159 -31.388 1.00 41.22 108 GLU A CA 1
ATOM 833 C C 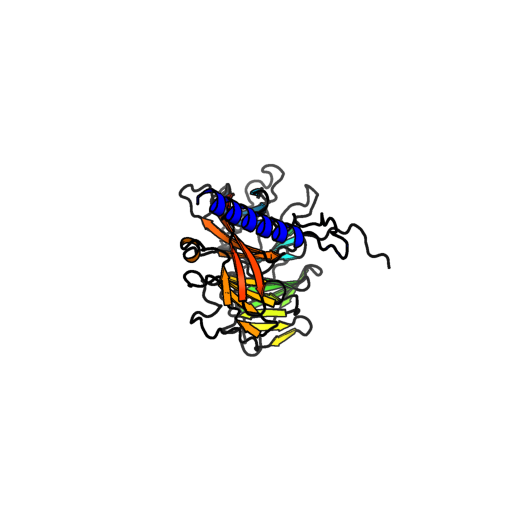. GLU A 1 108 ? 11.890 10.034 -30.787 1.00 41.22 108 GLU A C 1
ATOM 835 O O . GLU A 1 108 ? 12.870 10.388 -31.438 1.00 41.22 108 GLU A O 1
ATOM 840 N N . ARG A 1 109 ? 12.047 9.478 -29.575 1.00 41.78 109 ARG A N 1
ATOM 841 C CA . ARG A 1 109 ? 13.363 9.242 -28.930 1.00 41.78 109 ARG A CA 1
ATOM 842 C C . ARG A 1 109 ? 13.759 7.759 -28.863 1.00 41.78 109 ARG A C 1
ATOM 844 O O . ARG A 1 109 ? 14.642 7.389 -28.092 1.00 41.78 109 ARG A O 1
ATOM 851 N N . GLY A 1 110 ? 13.124 6.913 -29.677 1.00 40.78 110 GLY A N 1
ATOM 852 C CA . GLY A 1 110 ? 13.215 5.445 -29.670 1.00 40.78 110 GLY A CA 1
ATOM 853 C C . GLY A 1 110 ? 14.567 4.799 -30.019 1.00 40.78 110 GLY A C 1
ATOM 854 O O . GLY A 1 110 ? 14.589 3.635 -30.402 1.00 40.78 110 GLY A O 1
ATOM 855 N N . THR A 1 111 ? 15.702 5.490 -29.900 1.00 41.16 111 THR A N 1
ATOM 856 C CA . THR A 1 111 ? 17.033 4.901 -30.167 1.00 41.16 111 THR A CA 1
ATOM 857 C C . THR A 1 111 ? 18.143 5.368 -29.229 1.00 41.16 111 THR A C 1
ATOM 859 O O . THR A 1 111 ? 19.270 4.875 -29.338 1.00 41.16 111 THR A O 1
ATOM 862 N N . ILE A 1 112 ? 17.870 6.270 -28.279 1.00 43.75 112 ILE A N 1
ATOM 863 C CA . ILE A 1 112 ? 18.917 6.745 -27.372 1.00 43.75 112 ILE A CA 1
ATOM 864 C C . ILE A 1 112 ? 19.104 5.713 -26.257 1.00 43.75 112 ILE A C 1
ATOM 866 O O . ILE A 1 112 ? 18.454 5.766 -25.215 1.00 43.75 112 ILE A O 1
ATOM 870 N N . LYS A 1 113 ? 20.010 4.753 -26.486 1.00 45.22 113 LYS A N 1
ATOM 871 C CA . LYS A 1 113 ? 20.611 3.975 -25.396 1.00 45.22 113 LYS A CA 1
ATOM 872 C C . LYS A 1 113 ? 21.178 4.976 -24.379 1.00 45.22 113 LYS A C 1
ATOM 874 O O . LYS A 1 113 ? 21.853 5.914 -24.817 1.00 45.22 113 LYS A O 1
ATOM 879 N N . PRO A 1 114 ? 20.925 4.814 -23.067 1.00 44.94 114 PRO A N 1
ATOM 880 C CA . PRO A 1 114 ? 21.494 5.708 -22.069 1.00 44.94 114 PRO A CA 1
ATOM 881 C C . PRO A 1 114 ? 23.012 5.803 -22.288 1.00 44.94 114 PRO A C 1
ATOM 883 O O . PRO A 1 114 ? 23.647 4.779 -22.576 1.00 44.94 114 PRO A O 1
ATOM 886 N N . PRO A 1 115 ? 23.594 7.014 -22.239 1.00 38.31 115 PRO A N 1
ATOM 887 C CA . PRO A 1 115 ? 25.004 7.211 -22.520 1.00 38.31 115 PRO A CA 1
ATOM 888 C C . PRO A 1 115 ? 25.806 6.386 -21.515 1.00 38.31 115 PRO A C 1
ATOM 890 O O . PRO A 1 115 ? 25.786 6.659 -20.321 1.00 38.31 115 PRO A O 1
ATOM 893 N N . ASN A 1 116 ? 26.488 5.358 -22.019 1.00 40.81 116 ASN A N 1
ATOM 894 C CA . ASN A 1 116 ? 27.339 4.446 -21.265 1.00 40.81 116 ASN A CA 1
ATOM 895 C C . ASN A 1 116 ? 26.626 3.724 -20.104 1.00 40.81 116 ASN A C 1
ATOM 897 O O . ASN A 1 116 ? 26.695 4.136 -18.948 1.00 40.81 116 ASN A O 1
ATOM 901 N N . SER A 1 117 ? 26.130 2.513 -20.378 1.00 41.00 117 SER A N 1
ATOM 902 C CA . SER A 1 117 ? 25.832 1.447 -19.395 1.00 41.00 117 SER A CA 1
ATOM 903 C C . SER A 1 117 ? 27.074 0.947 -18.614 1.00 41.00 117 SER A C 1
ATOM 905 O O . SER A 1 117 ? 27.122 -0.180 -18.132 1.00 41.00 117 SER A O 1
ATOM 907 N N . ARG A 1 118 ? 28.109 1.786 -18.536 1.00 36.44 118 ARG A N 1
ATOM 908 C CA . ARG A 1 118 ? 29.330 1.689 -17.741 1.00 36.44 118 ARG A CA 1
ATOM 909 C C . ARG A 1 118 ? 29.592 3.082 -17.164 1.00 36.44 118 ARG A C 1
ATOM 911 O O . ARG A 1 118 ? 30.511 3.778 -17.583 1.00 36.44 118 ARG A O 1
ATOM 918 N N . THR A 1 119 ? 28.742 3.520 -16.248 1.00 36.81 119 THR A N 1
ATOM 919 C CA . THR A 1 119 ? 29.119 4.540 -15.269 1.00 36.81 119 THR A CA 1
ATOM 920 C C . THR A 1 119 ? 29.077 3.840 -13.921 1.00 36.81 119 THR A C 1
ATOM 922 O O . THR A 1 119 ? 28.019 3.402 -13.495 1.00 36.81 119 THR A O 1
ATOM 925 N N . ASP A 1 120 ? 30.268 3.594 -13.377 1.00 36.50 120 ASP A N 1
ATOM 926 C CA . ASP A 1 120 ? 30.575 3.027 -12.061 1.00 36.50 120 ASP A CA 1
ATOM 927 C C . ASP A 1 120 ? 29.593 1.980 -11.504 1.00 36.50 120 ASP A C 1
ATOM 929 O O . ASP A 1 120 ? 28.573 2.270 -10.884 1.00 36.50 120 ASP A O 1
ATOM 933 N N . SER A 1 121 ? 29.984 0.723 -11.726 1.00 38.97 121 SER A N 1
ATOM 934 C CA . SER A 1 121 ? 29.644 -0.483 -10.963 1.00 38.97 121 SER A CA 1
ATOM 935 C C . SER A 1 121 ? 28.958 -0.224 -9.612 1.00 38.97 121 SER A C 1
ATOM 937 O O . SER A 1 121 ? 29.651 0.072 -8.637 1.00 38.97 121 SER A O 1
ATOM 939 N N . LYS A 1 122 ? 27.618 -0.341 -9.588 1.00 44.59 122 LYS A N 1
ATOM 940 C CA . LYS A 1 122 ? 26.747 -0.780 -8.464 1.00 44.59 122 LYS A CA 1
ATOM 941 C C . LYS A 1 122 ? 25.267 -0.419 -8.648 1.00 44.59 122 LYS A C 1
ATOM 943 O O . LYS A 1 122 ? 24.430 -0.940 -7.926 1.00 44.59 122 LYS A O 1
ATOM 948 N N . LYS A 1 123 ? 24.915 0.452 -9.600 1.00 53.88 123 LYS A N 1
ATOM 949 C CA . LYS A 1 123 ? 23.520 0.875 -9.827 1.00 53.88 123 LYS A CA 1
ATOM 950 C C . LYS A 1 123 ? 23.065 0.488 -11.234 1.00 53.88 123 LYS A C 1
ATOM 952 O O . LYS A 1 123 ? 23.307 1.213 -12.196 1.00 53.88 123 LYS A O 1
ATOM 957 N N . GLY A 1 124 ? 22.461 -0.695 -11.357 1.00 53.84 124 GLY A N 1
ATOM 958 C CA . GLY A 1 124 ? 21.860 -1.171 -12.603 1.00 53.84 124 GLY A CA 1
ATOM 959 C C . GLY A 1 124 ? 20.749 -0.227 -13.060 1.00 53.84 124 GLY A C 1
ATOM 960 O O . GLY A 1 124 ? 19.940 0.214 -12.252 1.00 53.84 124 GLY A O 1
ATOM 961 N N . ILE A 1 125 ? 20.744 0.112 -14.345 1.00 57.88 125 ILE A N 1
ATOM 962 C CA . ILE A 1 125 ? 19.756 0.999 -14.952 1.00 57.88 125 ILE A CA 1
ATOM 963 C C . ILE A 1 125 ? 18.776 0.128 -15.752 1.00 57.88 125 ILE A C 1
ATOM 965 O O . ILE A 1 125 ? 19.159 -0.408 -16.793 1.00 57.88 125 ILE A O 1
ATOM 969 N N . LEU A 1 126 ? 17.526 -0.011 -15.293 1.00 58.66 126 LEU A N 1
ATOM 970 C CA . LEU A 1 126 ? 16.488 -0.784 -15.996 1.00 58.66 126 LEU A CA 1
ATOM 971 C C . LEU A 1 126 ? 15.517 0.128 -16.752 1.00 58.66 126 LEU A C 1
ATOM 973 O O . LEU A 1 126 ? 15.020 1.088 -16.180 1.00 58.66 126 LEU A O 1
ATOM 977 N N . TYR A 1 127 ? 15.185 -0.195 -18.003 1.00 62.59 127 TYR A N 1
ATOM 978 C CA . TYR A 1 127 ? 14.105 0.476 -18.732 1.00 62.59 127 TYR A CA 1
ATOM 979 C C . TYR A 1 127 ? 12.740 -0.112 -18.346 1.00 62.59 127 TYR A C 1
ATOM 981 O O . TYR A 1 127 ? 12.479 -1.289 -18.599 1.00 62.59 127 TYR A O 1
ATOM 989 N N . HIS A 1 128 ? 11.871 0.700 -17.743 1.00 68.44 128 HIS A N 1
ATOM 990 C CA . HIS A 1 128 ? 10.552 0.256 -17.298 1.00 68.44 128 HIS A CA 1
ATOM 991 C C . HIS A 1 128 ? 9.577 0.103 -18.475 1.00 68.44 128 HIS A C 1
ATOM 993 O O . HIS A 1 128 ? 9.230 1.083 -19.132 1.00 68.44 128 HIS A O 1
ATOM 999 N N . GLN A 1 129 ? 9.108 -1.124 -18.725 1.00 68.62 129 GLN A N 1
ATOM 1000 C CA . GLN A 1 129 ? 8.159 -1.455 -19.804 1.00 68.62 129 GLN A CA 1
ATOM 1001 C C . GLN A 1 129 ? 6.758 -1.804 -19.277 1.00 68.62 129 GLN A C 1
ATOM 1003 O O . GLN A 1 129 ? 6.048 -2.616 -19.863 1.00 68.62 129 GLN A O 1
ATOM 1008 N N . GLY A 1 130 ? 6.363 -1.206 -18.153 1.00 76.38 130 GLY A N 1
ATOM 1009 C CA . GLY A 1 130 ? 5.050 -1.389 -17.533 1.00 76.38 130 GLY A CA 1
ATOM 1010 C C . GLY A 1 130 ? 5.039 -2.352 -16.346 1.00 76.38 130 GLY A C 1
ATOM 1011 O O . GLY A 1 130 ? 4.142 -2.254 -15.515 1.00 76.38 130 GLY A O 1
ATOM 1012 N N . MET A 1 131 ? 6.036 -3.233 -16.200 1.00 84.25 131 MET A N 1
ATOM 1013 C CA . MET A 1 131 ? 6.289 -3.905 -14.925 1.00 84.25 131 MET A CA 1
ATOM 1014 C C . MET A 1 131 ? 7.778 -4.176 -14.702 1.00 84.25 131 MET A C 1
ATOM 1016 O O . MET A 1 131 ? 8.504 -4.621 -15.594 1.00 84.25 131 MET A O 1
ATOM 1020 N N . SER A 1 132 ? 8.244 -3.900 -13.491 1.00 85.75 132 SER A N 1
ATOM 1021 C CA . SER A 1 132 ? 9.612 -4.181 -13.054 1.00 85.75 132 SER A CA 1
ATOM 1022 C C . SER A 1 132 ? 9.597 -4.658 -11.616 1.00 85.75 132 SER A C 1
ATOM 1024 O O . SER A 1 132 ? 8.673 -4.332 -10.882 1.00 85.75 132 SER A O 1
ATOM 1026 N N . PHE A 1 133 ? 10.606 -5.410 -11.201 1.00 87.88 133 PHE A N 1
ATOM 1027 C CA . PHE A 1 133 ? 10.699 -5.887 -9.831 1.00 87.88 133 PHE A CA 1
ATOM 1028 C C . PHE A 1 133 ? 12.125 -5.881 -9.306 1.00 87.88 133 PHE A C 1
ATOM 1030 O O . PHE A 1 133 ? 13.075 -5.934 -10.081 1.00 87.88 133 PHE A O 1
ATOM 1037 N N . ILE A 1 134 ? 12.264 -5.825 -7.990 1.00 86.06 134 ILE A N 1
ATOM 1038 C CA . ILE A 1 134 ? 13.533 -5.946 -7.278 1.00 86.06 134 ILE A CA 1
ATOM 1039 C C . ILE A 1 134 ? 13.334 -6.877 -6.086 1.00 86.06 134 ILE A C 1
ATOM 1041 O O . ILE A 1 134 ? 12.328 -6.779 -5.383 1.00 86.06 134 ILE A O 1
ATOM 1045 N N . ASP A 1 135 ? 14.275 -7.792 -5.871 1.00 85.94 135 ASP A N 1
ATOM 1046 C CA . ASP A 1 135 ? 14.313 -8.610 -4.662 1.00 85.94 135 ASP A CA 1
ATOM 1047 C C . ASP A 1 135 ? 15.201 -7.924 -3.624 1.00 85.94 135 ASP A C 1
ATOM 1049 O O . ASP A 1 135 ? 16.393 -7.734 -3.842 1.00 85.94 135 ASP A O 1
ATOM 1053 N N . LEU A 1 136 ? 14.622 -7.543 -2.487 1.00 80.81 136 LEU A N 1
ATOM 1054 C CA . LEU A 1 136 ? 15.347 -6.842 -1.426 1.00 80.81 136 LEU A CA 1
ATOM 1055 C C . LEU A 1 136 ? 16.290 -7.758 -0.628 1.00 80.81 136 LEU A C 1
ATOM 1057 O O . LEU A 1 136 ? 17.075 -7.260 0.174 1.00 80.81 136 LEU A O 1
ATOM 1061 N N . ASN A 1 137 ? 16.218 -9.077 -0.837 1.00 79.00 137 ASN A N 1
ATOM 1062 C CA . ASN A 1 137 ? 17.045 -10.065 -0.141 1.00 79.00 137 ASN A CA 1
ATOM 1063 C C . ASN A 1 137 ? 18.178 -10.648 -0.995 1.00 79.00 137 ASN A C 1
ATOM 1065 O O . ASN A 1 137 ? 18.927 -11.490 -0.495 1.00 79.00 137 ASN A O 1
ATOM 1069 N N . SER A 1 138 ? 18.324 -10.245 -2.259 1.00 74.31 138 SER A N 1
ATOM 1070 C CA . SER A 1 138 ? 19.393 -10.768 -3.109 1.00 74.31 138 SER A CA 1
ATOM 1071 C C . SER A 1 138 ? 20.756 -10.342 -2.548 1.00 74.31 138 SER A C 1
ATOM 1073 O O . SER A 1 138 ? 21.117 -9.166 -2.598 1.00 74.31 138 SER A O 1
ATOM 1075 N N . SER A 1 139 ? 21.506 -11.296 -1.995 1.00 53.97 139 SER A N 1
ATOM 1076 C CA . SER A 1 139 ? 22.807 -11.076 -1.350 1.00 53.97 139 SER A CA 1
ATOM 1077 C C . SER A 1 139 ? 23.970 -10.887 -2.325 1.00 53.97 139 SER A C 1
ATOM 1079 O O . SER A 1 139 ? 25.094 -10.651 -1.885 1.00 53.97 139 SER A O 1
ATOM 1081 N N . ASP A 1 140 ? 23.717 -11.012 -3.628 1.00 52.75 140 ASP A N 1
ATOM 1082 C CA . ASP A 1 140 ? 24.759 -11.085 -4.643 1.00 52.75 140 ASP A CA 1
ATOM 1083 C C . ASP A 1 140 ? 24.878 -9.756 -5.402 1.00 52.75 140 ASP A C 1
ATOM 1085 O O . ASP A 1 140 ? 23.907 -9.239 -5.963 1.00 52.75 140 ASP A O 1
ATOM 1089 N N . ASP A 1 141 ? 26.102 -9.218 -5.447 1.00 57.44 141 ASP A N 1
ATOM 1090 C CA . ASP A 1 141 ? 26.457 -7.960 -6.123 1.00 57.44 141 ASP A CA 1
ATOM 1091 C C . ASP A 1 141 ? 26.063 -7.941 -7.621 1.00 57.44 141 ASP A C 1
ATOM 1093 O O . ASP A 1 141 ? 25.887 -6.860 -8.184 1.00 57.44 141 ASP A O 1
ATOM 1097 N N . ASP A 1 142 ? 25.867 -9.105 -8.255 1.00 54.94 142 ASP A N 1
ATOM 1098 C CA . ASP A 1 142 ? 25.497 -9.226 -9.675 1.00 54.94 142 ASP A CA 1
ATOM 1099 C C . ASP A 1 142 ? 23.977 -9.282 -9.935 1.00 54.94 142 ASP A C 1
ATOM 1101 O O . ASP A 1 142 ? 23.547 -9.043 -11.064 1.00 54.94 142 ASP A O 1
ATOM 1105 N N . ASP A 1 143 ? 23.154 -9.555 -8.914 1.00 60.78 143 ASP A N 1
ATOM 1106 C CA . ASP A 1 143 ? 21.712 -9.821 -9.074 1.00 60.78 143 ASP A CA 1
ATOM 1107 C C . ASP A 1 143 ? 20.801 -8.838 -8.310 1.00 60.78 143 ASP A C 1
ATOM 1109 O O . ASP A 1 143 ? 19.574 -8.921 -8.401 1.00 60.78 143 ASP A O 1
ATOM 1113 N N . SER A 1 144 ? 21.403 -7.863 -7.620 1.00 64.19 144 SER A N 1
ATOM 1114 C CA . SER A 1 144 ? 20.759 -6.845 -6.768 1.00 64.19 144 SER A CA 1
ATOM 1115 C C . SER A 1 144 ? 20.045 -5.708 -7.513 1.00 64.19 144 SER A C 1
ATOM 1117 O O . SER A 1 144 ? 19.731 -4.665 -6.940 1.00 64.19 144 SER A O 1
ATOM 1119 N N . GLY A 1 145 ? 19.783 -5.886 -8.807 1.00 77.38 145 GLY A N 1
ATOM 1120 C CA . GLY A 1 145 ? 19.186 -4.874 -9.672 1.00 77.38 145 GLY A CA 1
ATOM 1121 C C . GLY A 1 145 ? 17.693 -5.064 -9.916 1.00 77.38 145 GLY A C 1
ATOM 1122 O O . GLY A 1 145 ? 17.132 -6.146 -9.751 1.00 77.38 145 GLY A O 1
ATOM 1123 N N . TRP A 1 146 ? 17.057 -4.002 -10.408 1.00 81.56 146 TRP A N 1
ATOM 1124 C CA . TRP A 1 146 ? 15.728 -4.107 -11.000 1.00 81.56 146 TRP A CA 1
ATOM 1125 C C . TRP A 1 146 ? 15.745 -5.043 -12.212 1.00 81.56 146 TRP A C 1
ATOM 1127 O O . TRP A 1 146 ? 16.602 -4.933 -13.092 1.00 81.56 146 TRP A O 1
ATOM 1137 N N . LYS A 1 147 ? 14.746 -5.919 -12.288 1.00 84.69 147 LYS A N 1
ATOM 1138 C CA . LYS A 1 147 ? 14.502 -6.870 -13.373 1.00 84.69 147 LYS A CA 1
ATOM 1139 C C . LYS A 1 147 ? 13.177 -6.539 -14.060 1.00 84.69 147 LYS A C 1
ATOM 1141 O O . LYS A 1 147 ? 12.237 -6.056 -13.429 1.00 84.69 147 LYS A O 1
ATOM 1146 N N . SER A 1 148 ? 13.093 -6.779 -15.366 1.00 83.00 148 SER A N 1
ATOM 1147 C CA . SER A 1 148 ? 11.825 -6.656 -16.094 1.00 83.00 148 SER A CA 1
ATOM 1148 C C . SER A 1 148 ? 10.931 -7.850 -15.794 1.00 83.00 148 SER A C 1
ATOM 1150 O O . SER A 1 148 ? 11.407 -8.984 -15.792 1.00 83.00 148 SER A O 1
ATOM 1152 N N . ALA A 1 149 ? 9.636 -7.602 -15.617 1.00 85.12 149 ALA A N 1
ATOM 1153 C CA . ALA A 1 149 ? 8.623 -8.650 -15.621 1.00 85.12 149 ALA A CA 1
ATOM 1154 C C . ALA A 1 149 ? 7.725 -8.515 -16.863 1.00 85.12 149 ALA A C 1
ATOM 1156 O O . ALA A 1 149 ? 7.669 -7.435 -17.461 1.00 85.12 149 ALA A O 1
ATOM 1157 N N . PRO A 1 150 ? 7.023 -9.589 -17.264 1.00 86.69 150 PRO A N 1
ATOM 1158 C CA . PRO A 1 150 ? 6.044 -9.531 -18.340 1.00 86.69 150 PRO A CA 1
ATOM 1159 C C . PRO A 1 150 ? 5.028 -8.418 -18.095 1.00 86.69 150 PRO A C 1
ATOM 1161 O O . PRO A 1 150 ? 4.502 -8.282 -16.993 1.00 86.69 150 PRO A O 1
ATOM 1164 N N . CYS A 1 151 ? 4.737 -7.626 -19.119 1.00 77.56 151 CYS A N 1
ATOM 1165 C CA . CYS A 1 151 ? 3.707 -6.598 -19.053 1.00 77.56 151 CYS A CA 1
ATOM 1166 C C . CYS A 1 151 ? 2.409 -7.133 -19.664 1.00 77.56 151 CYS A C 1
ATOM 1168 O O . CYS A 1 151 ? 2.446 -7.825 -20.680 1.00 77.56 151 CYS A O 1
ATOM 1170 N N . GLN A 1 152 ? 1.270 -6.811 -19.050 1.00 69.94 152 GLN A N 1
ATOM 1171 C CA . GLN A 1 152 ? -0.038 -7.312 -19.469 1.00 69.94 152 GLN A CA 1
ATOM 1172 C C . GLN A 1 152 ? -0.426 -6.850 -20.890 1.00 69.94 152 GLN A C 1
ATOM 1174 O O . GLN A 1 152 ? -1.086 -7.602 -21.602 1.00 69.94 152 GLN A O 1
ATOM 1179 N N . HIS A 1 153 ? -0.018 -5.641 -21.315 1.00 63.28 153 HIS A N 1
ATOM 1180 C CA . HIS A 1 153 ? -0.429 -5.000 -22.577 1.00 63.28 153 HIS A CA 1
ATOM 1181 C C . HIS A 1 153 ? 0.596 -3.966 -23.093 1.00 63.28 153 HIS A C 1
ATOM 1183 O O . HIS A 1 153 ? 1.499 -3.566 -22.359 1.00 63.28 153 HIS A O 1
ATOM 1189 N N . ASP A 1 154 ? 0.423 -3.488 -24.335 1.00 55.16 154 ASP A N 1
ATOM 1190 C CA . ASP A 1 154 ? 1.199 -2.391 -24.938 1.00 55.16 154 ASP A CA 1
ATOM 1191 C C . ASP A 1 154 ? 1.129 -1.103 -24.080 1.00 55.16 154 ASP A C 1
ATOM 1193 O O . ASP A 1 154 ? 0.190 -0.314 -24.158 1.00 55.16 154 ASP A O 1
ATOM 1197 N N . ALA A 1 155 ? 2.133 -0.934 -23.214 1.00 49.31 155 ALA A N 1
ATOM 1198 C CA . ALA A 1 155 ? 2.739 0.288 -22.661 1.00 49.31 155 ALA A CA 1
ATOM 1199 C C . ALA A 1 155 ? 1.876 1.448 -22.093 1.00 49.31 155 ALA A C 1
ATOM 1201 O O . ALA A 1 155 ? 2.444 2.481 -21.731 1.00 49.31 155 ALA A O 1
ATOM 1202 N N . HIS A 1 156 ? 0.551 1.334 -21.955 1.00 57.97 156 HIS A N 1
ATOM 1203 C CA . HIS A 1 156 ? -0.306 2.477 -21.577 1.00 57.97 156 HIS A CA 1
ATOM 1204 C C . HIS A 1 156 ? -1.142 2.267 -20.305 1.00 57.97 156 HIS A C 1
ATOM 1206 O O . HIS A 1 156 ? -2.307 2.661 -20.226 1.00 57.97 156 HIS A O 1
ATOM 1212 N N . LEU A 1 157 ? -0.537 1.683 -19.269 1.00 63.12 157 LEU A N 1
ATOM 1213 C CA . LEU A 1 157 ? -1.153 1.515 -17.950 1.00 63.12 157 LEU A CA 1
ATOM 1214 C C . LEU A 1 157 ? -0.953 2.774 -17.088 1.00 63.12 157 LEU A C 1
ATOM 1216 O O . LEU A 1 157 ? -0.115 2.827 -16.187 1.00 63.12 157 LEU A O 1
ATOM 1220 N N . CYS A 1 158 ? -1.720 3.821 -17.389 1.00 66.25 158 CYS A N 1
ATOM 1221 C CA . CYS A 1 158 ? -1.764 5.038 -16.573 1.00 66.25 158 CYS A CA 1
ATOM 1222 C C . CYS A 1 158 ? -2.705 4.858 -15.382 1.00 66.25 158 CYS A C 1
ATOM 1224 O O . CYS A 1 158 ? -3.765 4.245 -15.527 1.00 66.25 158 CYS A O 1
ATOM 1226 N N . TYR A 1 159 ? -2.353 5.461 -14.241 1.00 70.44 159 TYR A N 1
ATOM 1227 C CA . TYR A 1 159 ? -3.172 5.440 -13.022 1.00 70.44 159 TYR A CA 1
ATOM 1228 C C . TYR A 1 159 ? -3.518 4.017 -12.573 1.00 70.44 159 TYR A C 1
ATOM 1230 O O . TYR A 1 159 ? -4.673 3.701 -12.292 1.00 70.44 159 TYR A O 1
ATOM 1238 N N . THR A 1 160 ? -2.507 3.152 -12.544 1.00 77.06 160 THR A N 1
ATOM 1239 C CA . THR A 1 160 ? -2.684 1.749 -12.167 1.00 77.06 160 THR A CA 1
ATOM 1240 C C . THR A 1 160 ? -2.837 1.631 -10.657 1.00 77.06 160 THR A C 1
ATOM 1242 O O . THR A 1 160 ? -2.026 2.191 -9.922 1.00 77.06 160 THR A O 1
ATOM 1245 N N . ALA A 1 161 ? -3.848 0.892 -10.205 1.00 81.12 161 ALA A N 1
ATOM 1246 C CA . ALA A 1 161 ? -3.980 0.373 -8.850 1.00 81.12 161 ALA A CA 1
ATOM 1247 C C . ALA A 1 161 ? -3.467 -1.071 -8.834 1.00 81.12 161 ALA A C 1
ATOM 1249 O O . ALA A 1 161 ? -3.954 -1.884 -9.618 1.00 81.12 161 ALA A O 1
ATOM 1250 N N . ALA A 1 162 ? -2.514 -1.405 -7.963 1.00 85.06 162 ALA A N 1
ATOM 1251 C CA . ALA A 1 162 ? -2.051 -2.781 -7.808 1.00 85.06 162 ALA A CA 1
ATOM 1252 C C . ALA A 1 162 ? -2.058 -3.221 -6.341 1.00 85.06 162 ALA A C 1
ATOM 1254 O O . ALA A 1 162 ? -1.634 -2.469 -5.468 1.00 85.06 162 ALA A O 1
ATOM 1255 N N . VAL A 1 163 ? -2.514 -4.449 -6.090 1.00 88.19 163 VAL A N 1
ATOM 1256 C CA . VAL A 1 163 ? -2.532 -5.092 -4.764 1.00 88.19 163 VAL A CA 1
ATOM 1257 C C . VAL A 1 163 ? -2.096 -6.549 -4.884 1.00 88.19 163 VAL A C 1
ATOM 1259 O O . VAL A 1 163 ? -2.256 -7.156 -5.943 1.00 88.19 163 VAL A O 1
ATOM 1262 N N . SER A 1 164 ? -1.554 -7.131 -3.813 1.00 91.38 164 SER A N 1
ATOM 1263 C CA . SER A 1 164 ? -1.228 -8.558 -3.762 1.00 91.38 164 SER A CA 1
ATOM 1264 C C . SER A 1 164 ? -2.202 -9.317 -2.869 1.00 91.38 164 SER A C 1
ATOM 1266 O O . SER A 1 164 ? -2.629 -8.832 -1.823 1.00 91.38 164 SER A O 1
ATOM 1268 N N . LEU A 1 165 ? -2.571 -10.520 -3.304 1.00 91.75 165 LEU A N 1
ATOM 1269 C CA . LEU A 1 165 ? -3.389 -11.458 -2.538 1.00 91.75 165 LEU A CA 1
ATOM 1270 C C . LEU A 1 165 ? -3.085 -12.882 -3.013 1.00 91.75 165 LEU A C 1
ATOM 1272 O O . LEU A 1 165 ? -2.985 -13.128 -4.214 1.00 91.75 165 LEU A O 1
ATOM 1276 N N . GLY A 1 166 ? -2.910 -13.818 -2.077 1.00 91.31 166 GLY A N 1
ATOM 1277 C CA . GLY A 1 166 ? -2.673 -15.228 -2.411 1.00 91.31 166 GLY A CA 1
ATOM 1278 C C . GLY A 1 166 ? -1.426 -15.468 -3.275 1.00 91.31 166 GLY A C 1
ATOM 1279 O O . GLY A 1 166 ? -1.428 -16.359 -4.116 1.00 91.31 166 GLY A O 1
ATOM 1280 N N . GLY A 1 167 ? -0.383 -14.642 -3.125 1.00 92.62 167 GLY A N 1
ATOM 1281 C CA . GLY A 1 167 ? 0.850 -14.747 -3.919 1.00 92.62 167 GLY A CA 1
ATOM 1282 C C . GLY A 1 167 ? 0.730 -14.274 -5.373 1.00 92.62 167 GLY A C 1
ATOM 1283 O O . GLY A 1 167 ? 1.666 -14.471 -6.142 1.00 92.62 167 GLY A O 1
ATOM 1284 N N . LYS A 1 168 ? -0.384 -13.638 -5.751 1.00 95.12 168 LYS A N 1
ATOM 1285 C CA . LYS A 1 168 ? -0.600 -13.030 -7.071 1.00 95.12 168 LYS A CA 1
ATOM 1286 C C . LYS A 1 168 ? -0.712 -11.511 -6.963 1.00 95.12 168 LYS A C 1
ATOM 1288 O O . LYS A 1 168 ? -1.012 -10.986 -5.890 1.00 95.12 168 LYS A O 1
ATOM 1293 N N . ILE A 1 169 ? -0.490 -10.814 -8.076 1.00 93.00 169 ILE A N 1
ATOM 1294 C CA . ILE A 1 169 ? -0.693 -9.364 -8.197 1.00 93.00 169 ILE A CA 1
ATOM 1295 C C . ILE A 1 169 ? -1.965 -9.113 -8.991 1.00 93.00 169 ILE A C 1
ATOM 1297 O O . ILE A 1 169 ? -2.109 -9.601 -10.106 1.00 93.00 169 ILE A O 1
ATOM 1301 N N . TYR A 1 170 ? -2.852 -8.299 -8.442 1.00 91.94 170 TYR A N 1
ATOM 1302 C CA . TYR A 1 170 ? -4.045 -7.819 -9.117 1.00 91.94 170 TYR A CA 1
ATOM 1303 C C . TYR A 1 170 ? -3.817 -6.375 -9.513 1.00 91.94 170 TYR A C 1
ATOM 1305 O O . TYR A 1 170 ? -3.529 -5.538 -8.661 1.00 91.94 170 TYR A O 1
ATOM 1313 N N . SER A 1 171 ? -3.927 -6.103 -10.805 1.00 88.75 171 SER A N 1
ATOM 1314 C CA . SER A 1 171 ? -3.717 -4.790 -11.396 1.00 88.75 171 SER A CA 1
ATOM 1315 C C . SER A 1 171 ? -5.016 -4.296 -12.004 1.00 88.75 171 SER A C 1
ATOM 1317 O O . SER A 1 171 ? -5.715 -5.055 -12.673 1.00 88.75 171 SER A O 1
ATOM 1319 N N . PHE A 1 172 ? -5.324 -3.025 -11.791 1.00 85.75 172 PHE A N 1
ATOM 1320 C CA . PHE A 1 172 ? -6.496 -2.355 -12.328 1.00 85.75 172 PHE A CA 1
ATOM 1321 C C . PHE A 1 172 ? -6.074 -1.013 -12.915 1.00 85.75 172 PHE A C 1
ATOM 1323 O O . PHE A 1 172 ? -5.448 -0.205 -12.231 1.00 85.75 172 PHE A O 1
ATOM 1330 N N . SER A 1 173 ? -6.414 -0.753 -14.172 1.00 78.56 173 SER A N 1
ATOM 1331 C CA . SER A 1 173 ? -6.053 0.485 -14.857 1.00 78.56 173 SER A CA 1
ATOM 1332 C C . SER A 1 173 ? -7.270 1.356 -15.145 1.00 78.56 173 SER A C 1
ATOM 1334 O O . SER A 1 173 ? -8.395 0.883 -15.314 1.00 78.56 173 SER A O 1
ATOM 1336 N N . HIS A 1 174 ? -7.021 2.654 -15.312 1.00 73.12 174 HIS A N 1
ATOM 1337 C CA . HIS A 1 174 ? -8.040 3.603 -15.762 1.00 73.12 174 HIS A CA 1
ATOM 1338 C C . HIS A 1 174 ? -8.569 3.304 -17.178 1.00 73.12 174 HIS A C 1
ATOM 1340 O O . HIS A 1 174 ? -9.642 3.763 -17.562 1.00 73.12 174 HIS A O 1
ATOM 1346 N N . SER A 1 175 ? -7.837 2.524 -17.976 1.00 69.62 175 SER A N 1
ATOM 1347 C CA . SER A 1 175 ? -8.216 2.144 -19.341 1.00 69.62 175 SER A CA 1
ATOM 1348 C C . SER A 1 175 ? -9.234 0.996 -19.418 1.00 69.62 175 SER A C 1
ATOM 1350 O O . SER A 1 175 ? -9.396 0.413 -20.485 1.00 69.62 175 SER A O 1
ATOM 1352 N N . ALA A 1 176 ? -9.944 0.696 -18.324 1.00 71.88 176 ALA A N 1
ATOM 1353 C CA . ALA A 1 176 ? -10.916 -0.393 -18.221 1.00 71.88 176 ALA A CA 1
ATOM 1354 C C . ALA A 1 176 ? -10.342 -1.812 -18.304 1.00 71.88 176 ALA A C 1
ATOM 1356 O O . ALA A 1 176 ? -11.092 -2.764 -18.524 1.00 71.88 176 ALA A O 1
ATOM 1357 N N . TYR A 1 177 ? -9.042 -1.962 -18.046 1.00 78.94 177 TYR A N 1
ATOM 1358 C CA . TYR A 1 177 ? -8.385 -3.261 -17.967 1.00 78.94 177 TYR A CA 1
ATOM 1359 C C . TYR A 1 177 ? -8.095 -3.637 -16.518 1.00 78.94 177 TYR A C 1
ATOM 1361 O O . TYR A 1 177 ? -7.687 -2.804 -15.709 1.00 78.94 177 TYR A O 1
ATOM 1369 N N . ALA A 1 178 ? -8.263 -4.920 -16.214 1.00 87.81 178 ALA A N 1
ATOM 1370 C CA . ALA A 1 178 ? -7.749 -5.514 -14.997 1.00 87.81 178 ALA A CA 1
ATOM 1371 C C . ALA A 1 178 ? -7.096 -6.861 -15.305 1.00 87.81 178 ALA A C 1
ATOM 1373 O O . ALA A 1 178 ? -7.454 -7.550 -16.267 1.00 87.81 178 ALA A O 1
ATOM 1374 N N . GLY A 1 179 ? -6.107 -7.230 -14.505 1.00 90.94 179 GLY A N 1
ATOM 1375 C CA . GLY A 1 179 ? -5.352 -8.454 -14.700 1.00 90.94 179 GLY A CA 1
ATOM 1376 C C . GLY A 1 179 ? -4.830 -9.046 -13.418 1.00 90.94 179 GLY A C 1
ATOM 1377 O O . GLY A 1 179 ? -4.660 -8.356 -12.414 1.00 90.94 179 GLY A O 1
ATOM 1378 N N . ILE A 1 180 ? -4.553 -10.337 -13.501 1.00 94.19 180 ILE A N 1
ATOM 1379 C CA . ILE A 1 180 ? -3.948 -11.131 -12.449 1.00 94.19 180 ILE A CA 1
ATOM 1380 C C . ILE A 1 180 ? -2.594 -11.588 -12.972 1.00 94.19 180 ILE A C 1
ATOM 1382 O O . ILE A 1 180 ? -2.526 -12.340 -13.939 1.00 94.19 180 ILE A O 1
ATOM 1386 N N . PHE A 1 181 ? -1.520 -11.129 -12.350 1.00 93.94 181 PHE A N 1
ATOM 1387 C CA . PHE A 1 181 ? -0.183 -11.626 -12.616 1.00 93.94 181 PHE A CA 1
ATOM 1388 C C . PHE A 1 181 ? 0.183 -12.689 -11.594 1.00 93.94 181 PHE A C 1
ATOM 1390 O O . PHE A 1 181 ? 0.083 -12.472 -10.383 1.00 93.94 181 PHE A O 1
ATOM 1397 N N . ASP A 1 182 ? 0.635 -13.829 -12.096 1.00 95.06 182 ASP A N 1
ATOM 1398 C CA . ASP A 1 182 ? 1.202 -14.901 -11.298 1.00 95.06 182 ASP A CA 1
ATOM 1399 C C . ASP A 1 182 ? 2.735 -14.886 -11.442 1.00 95.06 182 ASP A C 1
ATOM 1401 O O . ASP A 1 182 ? 3.257 -15.249 -12.501 1.00 95.06 182 ASP A O 1
ATOM 1405 N N . PRO A 1 183 ? 3.478 -14.494 -10.390 1.00 92.56 183 PRO A N 1
ATOM 1406 C CA . PRO A 1 183 ? 4.937 -14.483 -10.413 1.00 92.56 183 PRO A CA 1
ATOM 1407 C C . PRO A 1 183 ? 5.579 -15.849 -10.662 1.00 92.56 183 PRO A C 1
ATOM 1409 O O . PRO A 1 183 ? 6.712 -15.901 -11.139 1.00 92.56 183 PRO A O 1
ATOM 1412 N N . VAL A 1 184 ? 4.893 -16.951 -10.334 1.00 93.44 184 VAL A N 1
ATOM 1413 C CA . VAL A 1 184 ? 5.434 -18.307 -10.494 1.00 93.44 184 VAL A CA 1
ATOM 1414 C C . VAL A 1 184 ? 5.420 -18.709 -11.962 1.00 93.44 184 VAL A C 1
ATOM 1416 O O . VAL A 1 184 ? 6.429 -19.176 -12.488 1.00 93.44 184 VAL A O 1
ATOM 1419 N N . SER A 1 185 ? 4.289 -18.509 -12.638 1.00 94.12 185 SER A N 1
ATOM 1420 C CA . SER A 1 185 ? 4.151 -18.817 -14.065 1.00 94.12 185 SER A CA 1
ATOM 1421 C C . SER A 1 185 ? 4.648 -17.690 -14.978 1.00 94.12 185 SER A C 1
ATOM 1423 O O . SER A 1 185 ? 4.850 -17.920 -16.172 1.00 94.12 185 SER A O 1
ATOM 1425 N N . GLN A 1 186 ? 4.884 -16.491 -14.429 1.00 91.25 186 GLN A N 1
ATOM 1426 C CA . GLN A 1 186 ? 5.225 -15.276 -15.176 1.00 91.25 186 GLN A CA 1
ATOM 1427 C C . GLN A 1 186 ? 4.173 -14.975 -16.257 1.00 91.25 186 GLN A C 1
ATOM 1429 O O . GLN A 1 186 ? 4.499 -14.536 -17.359 1.00 91.25 186 GLN A O 1
ATOM 1434 N N . GLN A 1 187 ? 2.902 -15.251 -15.960 1.00 93.00 187 GLN A N 1
ATOM 1435 C CA . GLN A 1 187 ? 1.788 -15.040 -16.881 1.00 93.00 187 GLN A CA 1
ATOM 1436 C C . GLN A 1 187 ? 0.776 -14.058 -16.312 1.00 93.00 187 GLN A C 1
ATOM 1438 O O . GLN A 1 187 ? 0.592 -13.942 -15.098 1.00 93.00 187 GLN A O 1
ATOM 1443 N N . TRP A 1 188 ? 0.110 -13.370 -17.235 1.00 92.44 188 TRP A N 1
ATOM 1444 C CA . TRP A 1 188 ? -1.046 -12.541 -16.949 1.00 92.44 188 TRP A CA 1
ATOM 1445 C C . TRP A 1 188 ? -2.325 -13.246 -17.375 1.00 92.44 188 TRP A C 1
ATOM 1447 O O . TRP A 1 188 ? -2.421 -13.780 -18.479 1.00 92.44 188 TRP A O 1
ATOM 1457 N N . GLU A 1 189 ? -3.333 -13.156 -16.523 1.00 92.88 189 GLU A N 1
ATOM 1458 C CA . GLU A 1 189 ? -4.702 -13.556 -16.807 1.00 92.88 189 GLU A CA 1
ATOM 1459 C C . GLU A 1 189 ? -5.597 -12.316 -16.783 1.00 92.88 189 GLU A C 1
ATOM 1461 O O . GLU A 1 189 ? -5.416 -11.414 -15.962 1.00 92.88 189 GLU A O 1
ATOM 1466 N N . THR A 1 190 ? -6.567 -12.241 -17.692 1.00 90.56 190 THR A N 1
ATOM 1467 C CA . THR A 1 190 ? -7.547 -11.151 -17.691 1.00 90.56 190 THR A CA 1
ATOM 1468 C C . THR A 1 190 ? -8.539 -11.351 -16.552 1.00 90.56 190 THR A C 1
ATOM 1470 O O . THR A 1 190 ? -9.199 -12.386 -16.478 1.00 90.56 190 THR A O 1
ATOM 1473 N N . LEU A 1 191 ? -8.693 -10.334 -15.705 1.00 91.12 191 LEU A N 1
ATOM 1474 C CA . LEU A 1 191 ? -9.766 -10.292 -14.719 1.00 91.12 191 LEU A CA 1
ATOM 1475 C C . LEU A 1 191 ? -11.014 -9.693 -15.375 1.00 91.12 191 LEU A C 1
ATOM 1477 O O . LEU A 1 191 ? -10.916 -8.698 -16.089 1.00 91.12 191 LEU A O 1
ATOM 1481 N N . LEU A 1 192 ? -12.184 -10.288 -15.142 1.00 90.31 192 LEU A N 1
ATOM 1482 C CA . LEU A 1 192 ? -13.458 -9.773 -15.650 1.00 90.31 192 LEU A CA 1
ATOM 1483 C C . LEU A 1 192 ? -14.145 -8.893 -14.596 1.00 90.31 192 LEU A C 1
ATOM 1485 O O . LEU A 1 192 ? -14.066 -9.209 -13.405 1.00 90.31 192 LEU A O 1
ATOM 1489 N N . PRO A 1 193 ? -14.805 -7.792 -15.003 1.00 88.50 193 PRO A N 1
ATOM 1490 C CA . PRO A 1 193 ? -15.487 -6.906 -14.067 1.00 88.50 193 PRO A CA 1
ATOM 1491 C C . PRO A 1 193 ? -16.718 -7.588 -13.454 1.00 88.50 193 PRO A C 1
ATOM 1493 O O . PRO A 1 193 ? -17.223 -8.563 -14.024 1.00 88.50 193 PRO A O 1
ATOM 1496 N N . PRO A 1 194 ? -17.251 -7.055 -12.338 1.00 87.25 194 PRO A N 1
ATOM 1497 C CA . PRO A 1 194 ? -18.556 -7.474 -11.846 1.00 87.25 194 PRO A CA 1
ATOM 1498 C C . PRO A 1 194 ? -19.611 -7.362 -12.962 1.00 87.25 194 PRO A C 1
ATOM 1500 O O . PRO A 1 194 ? -19.621 -6.343 -13.674 1.00 87.25 194 PRO A O 1
ATOM 1503 N N . PRO A 1 195 ? -20.511 -8.354 -13.121 1.00 85.12 195 PRO A N 1
ATOM 1504 C CA . PRO A 1 195 ? -21.536 -8.343 -14.165 1.00 85.12 195 PRO A CA 1
ATOM 1505 C C . PRO A 1 195 ? -22.397 -7.072 -14.183 1.00 85.12 195 PRO A C 1
ATOM 1507 O O . PRO A 1 195 ? -22.818 -6.628 -15.247 1.00 85.12 195 PRO A O 1
ATOM 1510 N N . GLU A 1 196 ? -22.635 -6.469 -13.017 1.00 84.69 196 GLU A N 1
ATOM 1511 C CA . GLU A 1 196 ? -23.466 -5.276 -12.846 1.00 84.69 196 GLU A CA 1
ATOM 1512 C C . GLU A 1 196 ? -22.774 -3.981 -13.295 1.00 84.69 196 GLU A C 1
ATOM 1514 O O . GLU A 1 196 ? -23.450 -3.009 -13.629 1.00 84.69 196 GLU A O 1
ATOM 1519 N N . VAL A 1 197 ? -21.437 -3.952 -13.298 1.00 82.75 197 VAL A N 1
ATOM 1520 C CA . VAL A 1 197 ? -20.638 -2.762 -13.642 1.00 82.75 197 VAL A CA 1
ATOM 1521 C C . VAL A 1 197 ? -20.248 -2.778 -15.123 1.00 82.75 197 VAL A C 1
ATOM 1523 O O . VAL A 1 197 ? -20.187 -1.734 -15.772 1.00 82.75 197 VAL A O 1
ATOM 1526 N N . GLY A 1 198 ? -19.969 -3.962 -15.675 1.00 79.44 198 GLY A N 1
ATOM 1527 C CA . GLY A 1 198 ? -19.666 -4.170 -17.095 1.00 79.44 198 GLY A CA 1
ATOM 1528 C C . GLY A 1 198 ? -18.295 -3.670 -17.577 1.00 79.44 198 GLY A C 1
ATOM 1529 O O . GLY A 1 198 ? -17.849 -4.098 -18.638 1.00 79.44 198 GLY A O 1
ATOM 1530 N N . SER A 1 199 ? -17.593 -2.804 -16.830 1.00 80.06 199 SER A N 1
ATOM 1531 C CA . SER A 1 199 ? -16.225 -2.351 -17.150 1.00 80.06 199 SER A CA 1
ATOM 1532 C C . SER A 1 199 ? -15.466 -1.815 -15.927 1.00 80.06 199 SER A C 1
ATOM 1534 O O . SER A 1 199 ? -16.078 -1.315 -14.986 1.00 80.06 199 SER A O 1
ATOM 1536 N N . PHE A 1 200 ? -14.129 -1.867 -15.942 1.00 76.81 200 PHE A N 1
ATOM 1537 C CA . PHE A 1 200 ? -13.290 -1.337 -14.856 1.00 76.81 200 PHE A CA 1
ATOM 1538 C C . PHE A 1 200 ? -13.062 0.178 -14.976 1.00 76.81 200 PHE A C 1
ATOM 1540 O O . PHE A 1 200 ? -12.000 0.631 -15.383 1.00 76.81 200 PHE A O 1
ATOM 1547 N N . GLN A 1 201 ? -14.034 1.008 -14.612 1.00 72.00 201 GLN A N 1
ATOM 1548 C CA . GLN A 1 201 ? -13.806 2.462 -14.548 1.00 72.00 201 GLN A CA 1
ATOM 1549 C C . GLN A 1 201 ? -13.188 2.863 -13.204 1.00 72.00 201 GLN A C 1
ATOM 1551 O O . GLN A 1 201 ? -13.851 3.444 -12.349 1.00 72.00 201 GLN A O 1
ATOM 1556 N N . ILE A 1 202 ? -11.914 2.514 -13.012 1.00 69.06 202 ILE A N 1
ATOM 1557 C CA . ILE A 1 202 ? -11.158 2.837 -11.796 1.00 69.06 202 ILE A CA 1
ATOM 1558 C C . ILE A 1 202 ? -10.399 4.143 -12.012 1.00 69.06 202 ILE A C 1
ATOM 1560 O O . ILE A 1 202 ? -9.604 4.280 -12.940 1.00 69.06 202 ILE A O 1
ATOM 1564 N N . TYR A 1 203 ? -10.674 5.132 -11.164 1.00 60.59 203 TYR A N 1
ATOM 1565 C CA . TYR A 1 203 ? -10.144 6.488 -11.318 1.00 60.59 203 TYR A CA 1
ATOM 1566 C C . TYR A 1 203 ? -8.922 6.744 -10.448 1.00 60.59 203 TYR A C 1
ATOM 1568 O O . TYR A 1 203 ? -8.239 7.758 -10.633 1.00 60.59 203 TYR A O 1
ATOM 1576 N N . SER A 1 204 ? -8.653 5.872 -9.476 1.00 60.16 204 SER A N 1
ATOM 1577 C CA . SER A 1 204 ? -7.512 6.032 -8.597 1.00 60.16 204 SER A CA 1
ATOM 1578 C C . SER A 1 204 ? -6.950 4.712 -8.085 1.00 60.16 204 SER A C 1
ATOM 1580 O O . SER A 1 204 ? -7.670 3.748 -7.841 1.00 60.16 204 SER A O 1
ATOM 1582 N N . GLY A 1 205 ? -5.644 4.730 -7.800 1.00 55.88 205 GLY A N 1
ATOM 1583 C CA . GLY A 1 205 ? -4.947 3.659 -7.090 1.00 55.88 205 GLY A CA 1
ATOM 1584 C C . GLY A 1 205 ? -5.599 3.257 -5.763 1.00 55.88 205 GLY A C 1
ATOM 1585 O O . GLY A 1 205 ? -5.378 2.150 -5.305 1.00 55.88 205 GLY A O 1
ATOM 1586 N N . LYS A 1 206 ? -6.405 4.141 -5.153 1.00 62.22 206 LYS A N 1
ATOM 1587 C CA . LYS A 1 206 ? -7.026 3.980 -3.827 1.00 62.22 206 LYS A CA 1
ATOM 1588 C C . LYS A 1 206 ? -8.321 3.168 -3.847 1.00 62.22 206 LYS A C 1
ATOM 1590 O O . LYS A 1 206 ? -8.909 2.951 -2.792 1.00 62.22 206 LYS A O 1
ATOM 1595 N N . ASP A 1 207 ? -8.765 2.759 -5.028 1.00 70.88 207 ASP A N 1
ATOM 1596 C CA . ASP A 1 207 ? -10.072 2.140 -5.232 1.00 70.88 207 ASP A CA 1
ATOM 1597 C C . ASP A 1 207 ? -10.029 0.617 -4.993 1.00 70.88 207 ASP A C 1
ATOM 1599 O O . ASP A 1 207 ? -11.040 -0.054 -5.174 1.00 70.88 207 ASP A O 1
ATOM 1603 N N . VAL A 1 208 ? -8.874 0.064 -4.594 1.00 81.50 208 VAL A N 1
ATOM 1604 C CA . VAL A 1 208 ? -8.636 -1.378 -4.439 1.00 81.50 208 VAL A CA 1
ATOM 1605 C C . VAL A 1 208 ? -8.015 -1.674 -3.074 1.00 81.50 208 VAL A C 1
ATOM 1607 O O . VAL A 1 208 ? -7.067 -1.020 -2.655 1.00 81.50 208 VAL A O 1
ATOM 1610 N N . ILE A 1 209 ? -8.532 -2.683 -2.383 1.00 85.56 209 ILE A N 1
ATOM 1611 C CA . ILE A 1 209 ? -8.077 -3.144 -1.070 1.00 85.56 209 ILE A CA 1
ATOM 1612 C C . ILE A 1 209 ? -7.961 -4.659 -1.135 1.00 85.56 209 ILE A C 1
ATOM 1614 O O . ILE A 1 209 ? -8.919 -5.311 -1.533 1.00 85.56 209 ILE A O 1
ATOM 1618 N N . ALA A 1 210 ? -6.848 -5.249 -0.715 1.00 87.31 210 ALA A N 1
ATOM 1619 C CA . ALA A 1 210 ? -6.851 -6.685 -0.436 1.00 87.31 210 ALA A CA 1
ATOM 1620 C C . ALA A 1 210 ? -7.342 -6.945 1.000 1.00 87.31 210 ALA A C 1
ATOM 1622 O O . ALA A 1 210 ? -7.158 -6.103 1.874 1.00 87.31 210 ALA A O 1
ATOM 1623 N N . ASP A 1 211 ? -7.991 -8.088 1.217 1.00 87.00 211 ASP A N 1
ATOM 1624 C CA . ASP A 1 211 ? -8.506 -8.601 2.494 1.00 87.00 211 ASP A CA 1
ATOM 1625 C C . ASP A 1 211 ? -8.149 -10.103 2.615 1.00 87.00 211 ASP A C 1
ATOM 1627 O O . ASP A 1 211 ? -8.985 -10.970 2.344 1.00 87.00 211 ASP A O 1
ATOM 1631 N N . PRO A 1 212 ? -6.881 -10.423 2.950 1.00 86.44 212 PRO A N 1
ATOM 1632 C CA . PRO A 1 212 ? -6.342 -11.770 3.103 1.00 86.44 212 PRO A CA 1
ATOM 1633 C C . PRO A 1 212 ? -7.078 -12.611 4.133 1.00 86.44 212 PRO A C 1
ATOM 1635 O O . PRO A 1 212 ? -7.275 -13.796 3.887 1.00 86.44 212 PRO A O 1
ATOM 1638 N N . ASP A 1 213 ? -7.535 -12.010 5.237 1.00 85.31 213 ASP A N 1
ATOM 1639 C CA . ASP A 1 213 ? -8.272 -12.718 6.292 1.00 85.31 213 ASP A CA 1
ATOM 1640 C C . ASP A 1 213 ? -9.558 -13.360 5.747 1.00 85.31 213 ASP A C 1
ATOM 1642 O O . ASP A 1 213 ? -9.980 -14.418 6.213 1.00 85.31 213 ASP A O 1
ATOM 1646 N N . ASN A 1 214 ? -10.165 -12.736 4.734 1.00 86.62 214 ASN A N 1
ATOM 1647 C CA . ASN A 1 214 ? -11.365 -13.226 4.058 1.00 86.62 214 ASN A CA 1
ATOM 1648 C C . ASN A 1 214 ? -11.092 -13.711 2.624 1.00 86.62 214 ASN A C 1
ATOM 1650 O O . ASN A 1 214 ? -12.044 -13.920 1.872 1.00 86.62 214 ASN A O 1
ATOM 1654 N N . ASN A 1 215 ? -9.815 -13.848 2.245 1.00 90.50 215 ASN A N 1
ATOM 1655 C CA . ASN A 1 215 ? -9.337 -14.170 0.900 1.00 90.50 215 ASN A CA 1
ATOM 1656 C C . ASN A 1 215 ? -10.117 -13.455 -0.220 1.00 90.50 215 ASN A C 1
ATOM 1658 O O . ASN A 1 215 ? -10.669 -14.085 -1.123 1.00 90.50 215 ASN A O 1
ATOM 1662 N N . ARG A 1 216 ? -10.209 -12.125 -0.143 1.00 91.75 216 ARG A N 1
ATOM 1663 C CA . ARG A 1 216 ? -10.946 -11.325 -1.131 1.00 91.75 216 ARG A CA 1
ATOM 1664 C C . ARG A 1 216 ? -10.275 -9.995 -1.433 1.00 91.75 216 ARG A C 1
ATOM 1666 O O . ARG A 1 216 ? -9.445 -9.514 -0.667 1.00 91.75 216 ARG A O 1
ATOM 1673 N N . LEU A 1 217 ? -10.670 -9.372 -2.534 1.00 91.06 217 LEU A N 1
ATOM 1674 C CA . LEU A 1 217 ? -10.352 -7.978 -2.845 1.00 91.06 217 LEU A CA 1
ATOM 1675 C C . LEU A 1 217 ? -11.609 -7.137 -2.711 1.00 91.06 217 LEU A C 1
ATOM 1677 O O . LEU A 1 217 ? -12.674 -7.572 -3.130 1.00 91.06 217 LEU A O 1
ATOM 1681 N N . LEU A 1 218 ? -11.500 -5.928 -2.183 1.00 87.50 218 LEU A N 1
ATOM 1682 C CA . LEU A 1 218 ? -12.568 -4.943 -2.219 1.00 87.50 218 LEU A CA 1
ATOM 1683 C C . LEU A 1 218 ? -12.229 -3.890 -3.260 1.00 87.50 218 LEU A C 1
ATOM 1685 O O . LEU A 1 218 ? -11.176 -3.261 -3.180 1.00 87.50 218 LEU A O 1
ATOM 1689 N N . VAL A 1 219 ? -13.122 -3.701 -4.224 1.00 86.25 219 VAL A N 1
ATOM 1690 C CA . VAL A 1 219 ? -12.916 -2.793 -5.352 1.00 86.25 219 VAL A CA 1
ATOM 1691 C C . VAL A 1 219 ? -14.079 -1.822 -5.458 1.00 86.25 219 VAL A C 1
ATOM 1693 O O . VAL A 1 219 ? -15.240 -2.225 -5.403 1.00 86.25 219 VAL A O 1
ATOM 1696 N N . PHE A 1 220 ? -13.776 -0.535 -5.588 1.00 81.25 220 PHE A N 1
ATOM 1697 C CA . PHE A 1 220 ? -14.773 0.522 -5.630 1.00 81.25 220 PHE A CA 1
ATOM 1698 C C . PHE A 1 220 ? -15.179 0.870 -7.068 1.00 81.25 220 PHE A C 1
ATOM 1700 O O . PHE A 1 220 ? -14.377 1.370 -7.852 1.00 81.25 220 PHE A O 1
ATOM 1707 N N . PHE A 1 221 ? -16.465 0.695 -7.380 1.00 78.38 221 PHE A N 1
ATOM 1708 C CA . PHE A 1 221 ? -17.092 1.059 -8.660 1.00 78.38 221 PHE A CA 1
ATOM 1709 C C . PHE A 1 221 ? -18.313 1.973 -8.452 1.00 78.38 221 PHE A C 1
ATOM 1711 O O . PHE A 1 221 ? -19.389 1.738 -8.994 1.00 78.38 221 PHE A O 1
ATOM 1718 N N . GLY A 1 222 ? -18.196 2.974 -7.576 1.00 74.50 222 GLY A N 1
ATOM 1719 C CA . GLY A 1 222 ? -19.340 3.755 -7.071 1.00 74.50 222 GLY A CA 1
ATOM 1720 C C . GLY A 1 222 ? -19.937 3.182 -5.779 1.00 74.50 222 GLY A C 1
ATOM 1721 O O . GLY A 1 222 ? -20.502 3.931 -4.991 1.00 74.50 222 GLY A O 1
ATOM 1722 N N . GLN A 1 223 ? -19.703 1.893 -5.536 1.00 77.56 223 GLN A N 1
ATOM 1723 C CA . GLN A 1 223 ? -19.854 1.172 -4.270 1.00 77.56 223 GLN A CA 1
ATOM 1724 C C . GLN A 1 223 ? -18.752 0.102 -4.183 1.00 77.56 223 GLN A C 1
ATOM 1726 O O . GLN A 1 223 ? -18.123 -0.205 -5.201 1.00 77.56 223 GLN A O 1
ATOM 1731 N N . TYR A 1 224 ? -18.505 -0.472 -3.004 1.00 82.81 224 TYR A N 1
ATOM 1732 C CA . TYR A 1 224 ? -17.530 -1.559 -2.867 1.00 82.81 224 TYR A CA 1
ATOM 1733 C C . TYR A 1 224 ? -18.109 -2.904 -3.302 1.00 82.81 224 TYR A C 1
ATOM 1735 O O . TYR A 1 224 ? -19.166 -3.324 -2.835 1.00 82.81 224 TYR A O 1
ATOM 1743 N N . PHE A 1 225 ? -17.359 -3.604 -4.144 1.00 87.88 225 PHE A N 1
ATOM 1744 C CA . PHE A 1 225 ? -17.585 -4.993 -4.514 1.00 87.88 225 PHE A CA 1
ATOM 1745 C C . PHE A 1 225 ? -16.475 -5.863 -3.936 1.00 87.88 225 PHE A C 1
ATOM 1747 O O . PHE A 1 225 ? -15.308 -5.480 -3.974 1.00 87.88 225 PHE A O 1
ATOM 1754 N N . ALA A 1 226 ? -16.833 -7.036 -3.428 1.00 91.62 226 ALA A N 1
ATOM 1755 C CA . ALA A 1 226 ? -15.891 -8.061 -3.014 1.00 91.62 226 ALA A CA 1
ATOM 1756 C C . ALA A 1 226 ? -15.626 -9.030 -4.174 1.00 91.62 226 ALA A C 1
ATOM 1758 O O . ALA A 1 226 ? -16.567 -9.603 -4.713 1.00 91.62 226 ALA A O 1
ATOM 1759 N N . TYR A 1 227 ? -14.363 -9.230 -4.536 1.00 93.62 227 TYR A N 1
ATOM 1760 C CA . TYR A 1 227 ? -13.910 -10.268 -5.455 1.00 93.62 227 TYR A CA 1
ATOM 1761 C C . TYR A 1 227 ? -13.283 -11.421 -4.680 1.00 93.62 227 TYR A C 1
ATOM 1763 O O . TYR A 1 227 ? -12.346 -11.198 -3.915 1.00 93.62 227 TYR A O 1
ATOM 1771 N N . TYR A 1 228 ? -13.763 -12.635 -4.912 1.00 94.75 228 TYR A N 1
ATOM 1772 C CA . TYR A 1 228 ? -13.263 -13.874 -4.329 1.00 94.75 228 TYR A CA 1
ATOM 1773 C C . TYR A 1 228 ? -12.456 -14.634 -5.394 1.00 94.75 228 TYR A C 1
ATOM 1775 O O . TYR A 1 228 ? -13.041 -15.128 -6.362 1.00 94.75 228 TYR A O 1
ATOM 1783 N N . PRO A 1 229 ? -11.116 -14.716 -5.266 1.00 94.69 229 PRO A N 1
ATOM 1784 C CA . PRO A 1 229 ? -10.279 -15.349 -6.282 1.00 94.69 229 PRO A CA 1
ATOM 1785 C C . PRO A 1 229 ? -10.502 -16.853 -6.447 1.00 94.69 229 PRO A C 1
ATOM 1787 O O . PRO A 1 229 ? -10.333 -17.360 -7.552 1.00 94.69 229 PRO A O 1
ATOM 1790 N N . ASP A 1 230 ? -10.874 -17.559 -5.376 1.00 93.38 230 ASP A N 1
ATOM 1791 C CA . ASP A 1 230 ? -10.975 -19.026 -5.371 1.00 93.38 230 ASP A CA 1
ATOM 1792 C C . ASP A 1 230 ? -12.057 -19.555 -6.324 1.00 93.38 230 ASP A C 1
ATOM 1794 O O . ASP A 1 230 ? -11.905 -20.628 -6.909 1.00 93.38 230 ASP A O 1
ATOM 1798 N N . ASP A 1 231 ? -13.147 -18.804 -6.489 1.00 93.38 231 ASP A N 1
ATOM 1799 C CA . ASP A 1 231 ? -14.287 -19.151 -7.339 1.00 93.38 231 ASP A CA 1
ATOM 1800 C C . ASP A 1 231 ? -14.584 -18.097 -8.421 1.00 93.38 231 ASP A C 1
ATOM 1802 O O . ASP A 1 231 ? -15.593 -18.203 -9.119 1.00 93.38 231 ASP A O 1
ATOM 1806 N N . ASN A 1 232 ? -13.685 -17.117 -8.605 1.00 92.19 232 ASN A N 1
ATOM 1807 C CA . ASN A 1 232 ? -13.803 -16.021 -9.575 1.00 92.19 232 ASN A CA 1
ATOM 1808 C C . ASN A 1 232 ? -15.160 -15.298 -9.475 1.00 92.19 232 ASN A C 1
ATOM 1810 O O . ASN A 1 232 ? -15.864 -15.083 -10.468 1.00 92.19 232 ASN A O 1
ATOM 1814 N N . ARG A 1 233 ? -15.555 -14.965 -8.243 1.00 93.56 233 ARG A N 1
ATOM 1815 C CA . ARG A 1 233 ? -16.885 -14.437 -7.928 1.00 93.56 233 ARG A CA 1
ATOM 1816 C C . ARG A 1 233 ? -16.827 -12.996 -7.447 1.00 93.56 233 ARG A C 1
ATOM 1818 O O . ARG A 1 233 ? -15.991 -12.636 -6.625 1.00 93.56 233 ARG A O 1
ATOM 1825 N N . TRP A 1 234 ? -17.793 -12.200 -7.892 1.00 93.25 234 TRP A N 1
ATOM 1826 C CA . TRP A 1 234 ? -18.039 -10.849 -7.394 1.00 93.25 234 TRP A CA 1
ATOM 1827 C C . TRP A 1 234 ? -19.298 -10.799 -6.522 1.00 93.25 234 TRP A C 1
ATOM 1829 O O . TRP A 1 234 ? -20.305 -11.423 -6.847 1.00 93.25 234 TRP 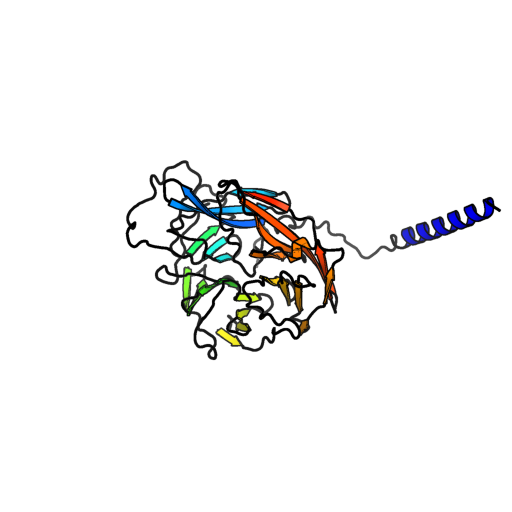A O 1
ATOM 1839 N N . GLU A 1 235 ? -19.256 -10.026 -5.438 1.00 91.44 235 GLU A N 1
ATOM 1840 C CA . GLU A 1 235 ? -20.402 -9.746 -4.570 1.00 91.44 235 GLU A CA 1
ATOM 1841 C C . GLU A 1 235 ? -20.514 -8.246 -4.273 1.00 91.44 235 GLU A C 1
ATOM 1843 O O . GLU A 1 235 ? -19.535 -7.595 -3.916 1.00 91.44 235 GLU A O 1
ATOM 1848 N N . SER A 1 236 ? -21.721 -7.685 -4.363 1.00 82.50 236 SER A N 1
ATOM 1849 C CA . SER A 1 236 ? -21.978 -6.246 -4.187 1.00 82.50 236 SER A CA 1
ATOM 1850 C C . SER A 1 236 ? -22.266 -5.808 -2.741 1.00 82.50 236 SER A C 1
ATOM 1852 O O . SER A 1 236 ? -22.639 -4.663 -2.508 1.00 82.50 236 SER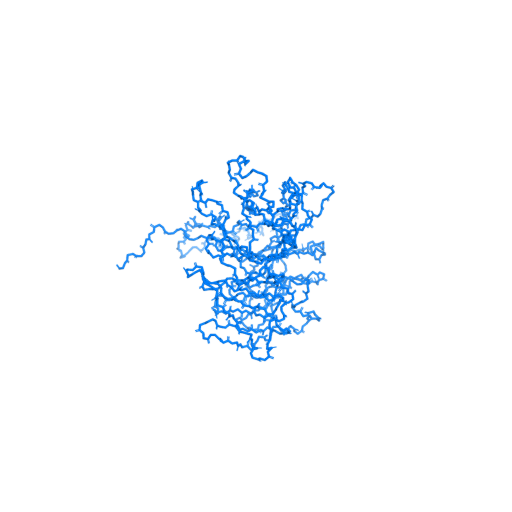 A O 1
ATOM 1854 N N . ASN A 1 237 ? -22.170 -6.705 -1.755 1.00 62.00 237 ASN A N 1
ATOM 1855 C CA . ASN A 1 237 ? -22.798 -6.521 -0.438 1.00 62.00 237 ASN A CA 1
ATOM 1856 C C . ASN A 1 237 ? -21.869 -5.992 0.661 1.00 62.00 237 ASN A C 1
ATOM 1858 O O . ASN A 1 237 ? -21.909 -6.445 1.806 1.00 62.00 237 ASN A O 1
ATOM 1862 N N . LEU A 1 238 ? -21.072 -4.976 0.350 1.00 64.25 238 LEU A N 1
ATOM 1863 C CA . LEU A 1 238 ? -20.372 -4.208 1.374 1.00 64.25 238 LEU A CA 1
ATOM 1864 C C . LEU A 1 238 ? -20.983 -2.816 1.453 1.00 64.25 238 LEU A C 1
ATOM 1866 O O . LEU A 1 238 ? -20.485 -1.869 0.850 1.00 64.25 238 LEU A O 1
ATOM 1870 N N . ASN A 1 239 ? -22.057 -2.698 2.243 1.00 61.47 239 ASN A N 1
ATOM 1871 C CA . ASN A 1 239 ? -22.576 -1.411 2.716 1.00 61.47 239 ASN A CA 1
ATOM 1872 C C . ASN A 1 239 ? -21.559 -0.781 3.687 1.00 61.47 239 ASN A C 1
ATOM 1874 O O . ASN A 1 239 ? -21.775 -0.708 4.895 1.00 61.47 239 ASN A O 1
ATOM 1878 N N . LEU A 1 240 ? -20.419 -0.362 3.140 1.00 62.94 240 LEU A N 1
ATOM 1879 C CA . LEU A 1 240 ? -19.429 0.493 3.789 1.00 62.94 240 LEU A CA 1
ATOM 1880 C C . LEU A 1 240 ? -19.846 1.971 3.719 1.00 62.94 240 LEU A C 1
ATOM 1882 O O . LEU A 1 240 ? -19.159 2.831 4.264 1.00 62.94 240 LEU A O 1
ATOM 1886 N N . ASP A 1 241 ? -20.988 2.277 3.098 1.00 56.66 241 ASP A N 1
ATOM 1887 C CA . ASP A 1 241 ? -21.578 3.610 3.090 1.00 56.66 241 ASP A CA 1
ATOM 1888 C C . ASP A 1 241 ? -21.908 4.039 4.529 1.00 56.66 241 ASP A C 1
ATOM 1890 O O . ASP A 1 241 ? -22.831 3.538 5.176 1.00 56.66 241 ASP A O 1
ATOM 1894 N N . SER A 1 242 ? -21.088 4.943 5.072 1.00 49.06 242 SER A N 1
ATOM 1895 C CA . SER A 1 242 ? -21.245 5.446 6.435 1.00 49.06 242 SER A CA 1
ATOM 1896 C C . SER A 1 242 ? -22.508 6.293 6.550 1.00 49.06 242 SER A C 1
ATOM 1898 O O . SER A 1 242 ? -22.814 7.137 5.709 1.00 49.06 242 SER A O 1
ATOM 1900 N N . SER A 1 243 ? -23.207 6.131 7.667 1.00 46.16 243 SER A N 1
ATOM 1901 C CA . SER A 1 243 ? -24.367 6.926 8.058 1.00 46.16 243 SER A CA 1
ATOM 1902 C C . SER A 1 243 ? -24.011 8.320 8.611 1.00 46.16 243 SER A C 1
ATOM 1904 O O . SER A 1 243 ? -24.813 8.891 9.350 1.00 46.16 243 SER A O 1
ATOM 1906 N N . SER A 1 244 ? -22.823 8.880 8.336 1.00 46.38 244 SER A N 1
ATOM 1907 C CA . SER A 1 244 ? -22.454 10.203 8.881 1.00 46.38 244 SER A CA 1
ATOM 1908 C C . SER A 1 244 ? -21.545 11.085 8.030 1.00 46.38 244 SER A C 1
ATOM 1910 O O . SER A 1 244 ? -21.558 12.299 8.238 1.00 46.38 244 SER A O 1
ATOM 1912 N N . SER A 1 245 ? -20.774 10.546 7.086 1.00 46.53 245 SER A N 1
ATOM 1913 C CA . SER A 1 245 ? -19.916 11.362 6.222 1.00 46.53 245 SER A CA 1
ATOM 1914 C C . SER A 1 245 ? -20.558 11.543 4.847 1.00 46.53 245 SER A C 1
ATOM 1916 O O . SER A 1 245 ? -20.734 10.611 4.077 1.00 46.53 245 SER A O 1
ATOM 1918 N N . SER A 1 246 ? -20.878 12.792 4.501 1.00 45.53 246 SER A N 1
ATOM 1919 C CA . SER A 1 246 ? -21.320 13.209 3.159 1.00 45.53 246 SER A CA 1
ATOM 1920 C C . SER A 1 246 ? -20.224 13.093 2.087 1.00 45.53 246 SER A C 1
ATOM 1922 O O . SER A 1 246 ? -20.365 13.623 0.984 1.00 45.53 246 SER A O 1
ATOM 1924 N N . LEU A 1 247 ? -19.104 12.443 2.414 1.00 48.66 247 LEU A N 1
ATOM 1925 C CA . LEU A 1 247 ? -17.976 12.222 1.530 1.00 48.66 247 LEU A CA 1
ATOM 1926 C C . LEU A 1 247 ? -17.921 10.726 1.218 1.00 48.66 247 LEU A C 1
ATOM 1928 O O . LEU A 1 247 ? -17.635 9.947 2.126 1.00 48.66 247 LEU A O 1
ATOM 1932 N N . PRO A 1 248 ? -18.162 10.313 -0.038 1.00 55.25 248 PRO A N 1
ATOM 1933 C CA . PRO A 1 248 ? -17.961 8.923 -0.414 1.00 55.25 248 PRO A CA 1
ATOM 1934 C C . PRO A 1 248 ? -16.508 8.534 -0.117 1.00 55.25 248 PRO A C 1
ATOM 1936 O O . PRO A 1 248 ? -15.596 9.357 -0.266 1.00 55.25 248 PRO A O 1
ATOM 1939 N N . TRP A 1 249 ? -16.284 7.285 0.299 1.00 51.84 249 TRP A N 1
ATOM 1940 C CA . TRP A 1 249 ? -14.952 6.745 0.611 1.00 51.84 249 TRP A CA 1
ATOM 1941 C C . TRP A 1 249 ? -13.963 6.891 -0.564 1.00 51.84 249 TRP A C 1
ATOM 1943 O O . TRP A 1 249 ? -12.754 6.897 -0.360 1.00 51.84 249 TRP A O 1
ATOM 1953 N N . SER A 1 250 ? -14.481 7.098 -1.778 1.00 50.38 250 SER A N 1
ATOM 1954 C CA . SER A 1 250 ? -13.759 7.393 -3.020 1.00 50.38 250 SER A CA 1
ATOM 1955 C C . SER A 1 250 ? -13.385 8.864 -3.231 1.00 50.38 250 SER A C 1
ATOM 1957 O O . SER A 1 250 ? -12.853 9.246 -4.278 1.00 50.38 250 SER A O 1
ATOM 1959 N N . SER A 1 251 ? -13.645 9.743 -2.261 1.00 55.81 251 SER A N 1
ATOM 1960 C CA . SER A 1 251 ? -13.154 11.113 -2.333 1.00 55.81 251 SER A CA 1
ATOM 1961 C C . SER A 1 251 ? -11.631 11.088 -2.432 1.00 55.81 251 SER A C 1
ATOM 1963 O O . SER A 1 251 ? -10.957 10.509 -1.583 1.00 55.81 251 SER A O 1
ATOM 1965 N N . LYS A 1 252 ? -11.068 11.808 -3.415 1.00 55.78 252 LYS A N 1
ATOM 1966 C CA . LYS A 1 252 ? -9.613 11.935 -3.676 1.00 55.78 252 LYS A CA 1
ATOM 1967 C C . LYS A 1 252 ? -8.762 12.283 -2.436 1.00 55.78 252 LYS A C 1
ATOM 1969 O O . LYS A 1 252 ? -7.530 12.258 -2.494 1.00 55.78 252 LYS A O 1
ATOM 1974 N N . ARG A 1 253 ? -9.401 12.685 -1.336 1.00 58.47 253 ARG A N 1
ATOM 1975 C CA . ARG A 1 253 ? -8.802 13.141 -0.079 1.00 58.47 253 ARG A CA 1
ATOM 1976 C C . ARG A 1 253 ? -8.752 12.084 1.023 1.00 58.47 253 ARG A C 1
ATOM 1978 O O . ARG A 1 253 ? -8.073 12.347 2.007 1.00 58.47 253 ARG A O 1
ATOM 1985 N N . VAL A 1 254 ? -9.435 10.952 0.873 1.00 63.75 254 VAL A N 1
ATOM 1986 C CA . VAL A 1 254 ? -9.416 9.877 1.867 1.00 63.75 254 VAL A CA 1
ATOM 1987 C C . VAL A 1 254 ? -8.236 8.948 1.573 1.00 63.75 254 VAL A C 1
ATOM 1989 O O . VAL A 1 254 ? -7.867 8.730 0.414 1.00 63.75 254 VAL A O 1
ATOM 1992 N N . LEU A 1 255 ? -7.577 8.482 2.630 1.00 72.75 255 LEU A N 1
ATOM 1993 C CA . LEU A 1 255 ? -6.680 7.327 2.581 1.00 72.75 255 LEU A CA 1
ATOM 1994 C C . LEU A 1 255 ? -7.377 6.215 3.340 1.00 72.75 255 LEU A C 1
ATOM 1996 O O . LEU A 1 255 ? -7.936 6.486 4.398 1.00 72.75 255 LEU A O 1
ATOM 2000 N N . LEU A 1 256 ? -7.344 4.999 2.821 1.00 78.19 256 LEU A N 1
ATOM 2001 C CA . LEU A 1 256 ? -8.039 3.866 3.406 1.00 78.19 256 LEU A CA 1
ATOM 2002 C C . LEU A 1 256 ? -7.065 2.714 3.571 1.00 78.19 256 LEU A C 1
ATOM 2004 O O . LEU A 1 256 ? -6.267 2.449 2.671 1.00 78.19 256 LEU A O 1
ATOM 2008 N N . LEU A 1 257 ? -7.139 2.051 4.722 1.00 81.94 257 LEU A N 1
ATOM 2009 C CA . LEU A 1 257 ? -6.462 0.789 4.932 1.00 81.94 257 LEU A CA 1
ATOM 2010 C C . LEU A 1 257 ? -7.316 -0.259 5.621 1.00 81.94 257 LEU A C 1
ATOM 2012 O O . LEU A 1 257 ? -8.242 0.082 6.354 1.00 81.94 257 LEU A O 1
ATOM 2016 N N . LEU A 1 258 ? -6.953 -1.520 5.404 1.00 83.12 258 LEU A N 1
ATOM 2017 C CA . LEU A 1 258 ? -7.387 -2.648 6.210 1.00 83.12 258 LEU A CA 1
ATOM 2018 C C . LEU A 1 258 ? -6.249 -3.011 7.168 1.00 83.12 258 LEU A C 1
ATOM 2020 O O . LEU A 1 258 ? -5.132 -3.288 6.732 1.00 83.12 258 LEU A O 1
ATOM 2024 N N . ALA A 1 259 ? -6.526 -2.953 8.466 1.00 83.69 259 ALA A N 1
ATOM 2025 C CA . ALA A 1 259 ? -5.633 -3.434 9.512 1.00 83.69 259 ALA A CA 1
ATOM 2026 C C . ALA A 1 259 ? -6.077 -4.821 10.003 1.00 83.69 259 ALA A C 1
ATOM 2028 O O . ALA A 1 259 ? -7.207 -5.246 9.742 1.00 83.69 259 ALA A O 1
ATOM 2029 N N . GLU A 1 260 ? -5.199 -5.494 10.753 1.00 82.94 260 GLU A N 1
ATOM 2030 C CA . GLU A 1 260 ? -5.486 -6.798 11.366 1.00 82.94 260 GLU A CA 1
ATOM 2031 C C . GLU A 1 260 ? -6.834 -6.817 12.106 1.00 82.94 260 GLU A C 1
ATOM 2033 O O . GLU A 1 260 ? -7.232 -5.860 12.783 1.00 82.94 260 GLU A O 1
ATOM 2038 N N . GLY A 1 261 ? -7.541 -7.943 11.986 1.00 83.19 261 GLY A N 1
ATOM 2039 C CA . GLY A 1 261 ? -8.810 -8.161 12.675 1.00 83.19 261 GLY A CA 1
ATOM 2040 C C . GLY A 1 261 ? -10.003 -7.436 12.046 1.00 83.19 261 GLY A C 1
ATOM 2041 O O . GLY A 1 261 ? -10.978 -7.165 12.758 1.00 83.19 261 GLY A O 1
ATOM 2042 N N . GLY A 1 262 ? -9.932 -7.121 10.748 1.00 86.06 262 GLY A N 1
ATOM 2043 C CA . GLY A 1 262 ? -11.057 -6.596 9.968 1.00 86.06 262 GLY A CA 1
ATOM 2044 C C . GLY A 1 262 ? -11.353 -5.109 10.186 1.00 86.06 262 GLY A C 1
ATOM 2045 O O . GLY A 1 262 ? -12.505 -4.686 10.094 1.00 86.06 262 GLY A O 1
ATOM 2046 N N . LEU A 1 263 ? -10.348 -4.304 10.541 1.00 89.75 263 LEU A N 1
ATOM 2047 C CA . LEU A 1 263 ? -10.539 -2.872 10.781 1.00 89.75 263 LEU A CA 1
ATOM 2048 C C . LEU A 1 263 ? -10.250 -2.059 9.519 1.00 89.75 263 LEU A C 1
ATOM 2050 O O . LEU A 1 263 ? -9.097 -1.878 9.132 1.00 89.75 263 LEU A O 1
ATOM 2054 N N . PHE A 1 264 ? -11.299 -1.496 8.932 1.00 88.44 264 PHE A N 1
ATOM 2055 C CA . PHE A 1 264 ? -11.197 -0.487 7.887 1.00 88.44 264 PHE A CA 1
ATOM 2056 C C . PHE A 1 264 ? -10.963 0.871 8.537 1.00 88.44 264 PHE A C 1
ATOM 2058 O O . PHE A 1 264 ? -11.846 1.399 9.210 1.00 88.44 264 PHE A O 1
ATOM 2065 N N . ILE A 1 265 ? -9.771 1.432 8.357 1.00 89.19 265 ILE 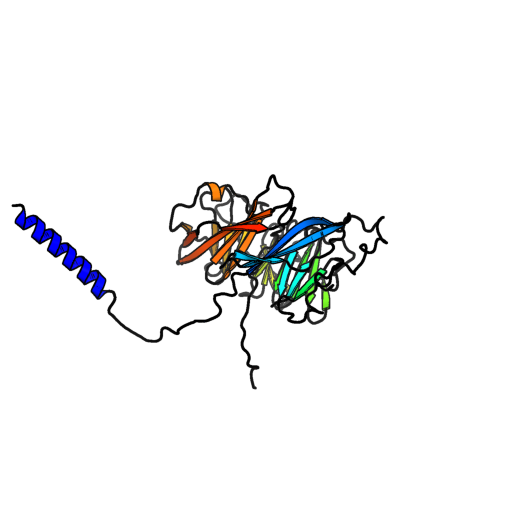A N 1
ATOM 2066 C CA . ILE A 1 265 ? -9.383 2.727 8.918 1.00 89.19 265 ILE A CA 1
ATOM 2067 C C . ILE A 1 265 ? -9.240 3.715 7.773 1.00 89.19 265 ILE A C 1
ATOM 2069 O O . ILE A 1 265 ? -8.430 3.508 6.870 1.00 89.19 265 ILE A O 1
ATOM 2073 N N . SER A 1 266 ? -9.998 4.806 7.825 1.00 87.50 266 SER A N 1
ATOM 2074 C CA . SER A 1 266 ? -9.902 5.902 6.871 1.00 87.50 266 SER A CA 1
ATOM 2075 C C . SER A 1 266 ? -9.284 7.136 7.525 1.00 87.50 266 SER A C 1
ATOM 2077 O O . SER A 1 266 ? -9.626 7.492 8.650 1.00 87.50 266 SER A O 1
ATOM 2079 N N . TYR A 1 267 ? -8.363 7.804 6.835 1.00 87.06 267 TYR A N 1
ATOM 2080 C CA . TYR A 1 267 ? -7.881 9.135 7.195 1.00 87.06 267 TYR A CA 1
ATOM 2081 C C . TYR A 1 267 ? -8.689 10.188 6.437 1.00 87.06 267 TYR A C 1
ATOM 2083 O O . TYR A 1 267 ? -8.704 10.194 5.203 1.00 87.06 267 TYR A O 1
ATOM 2091 N N . VAL A 1 268 ? -9.321 11.106 7.171 1.00 84.69 268 VAL A N 1
ATOM 2092 C CA . VAL A 1 268 ? -10.196 12.143 6.617 1.00 84.69 268 VAL A CA 1
ATOM 2093 C C . VAL A 1 268 ? -9.659 13.527 7.007 1.00 84.69 268 VAL A C 1
ATOM 2095 O O . VAL A 1 268 ? -9.949 14.037 8.097 1.00 84.69 268 VAL A O 1
ATOM 2098 N N . PRO A 1 269 ? -8.862 14.180 6.139 1.00 81.00 269 PRO A N 1
ATOM 2099 C CA . PRO A 1 269 ? -8.301 15.486 6.450 1.00 81.00 269 PRO A CA 1
ATOM 2100 C C . PRO A 1 269 ? -9.421 16.513 6.631 1.00 81.00 269 PRO A C 1
ATOM 2102 O O . PRO A 1 269 ? -10.413 16.521 5.902 1.00 81.00 269 PRO A O 1
ATOM 2105 N N . LYS A 1 270 ? -9.220 17.439 7.569 1.00 78.00 270 LYS A N 1
ATOM 2106 C CA . LYS A 1 270 ? -10.152 18.505 7.972 1.00 78.00 270 LYS A CA 1
ATOM 2107 C C . LYS A 1 270 ? -11.443 18.005 8.633 1.00 78.00 270 LYS A C 1
ATOM 2109 O O . LYS A 1 270 ? -12.317 18.826 8.904 1.00 78.00 270 LYS A O 1
ATOM 2114 N N . HIS A 1 271 ? -11.547 16.710 8.929 1.00 78.50 271 HIS A N 1
ATOM 2115 C CA . HIS A 1 271 ? -12.635 16.157 9.727 1.00 78.50 271 HIS A CA 1
ATOM 2116 C C . HIS A 1 271 ? -12.307 16.229 11.231 1.00 78.50 271 HIS A C 1
ATOM 2118 O O . HIS A 1 271 ? -11.147 16.022 11.597 1.00 78.50 271 HIS A O 1
ATOM 2124 N N . PRO A 1 272 ? -13.287 16.489 12.124 1.00 74.69 272 PRO A N 1
ATOM 2125 C CA . PRO A 1 272 ? -13.033 16.608 13.564 1.00 74.69 272 PRO A CA 1
ATOM 2126 C C . PRO A 1 272 ? -12.418 15.361 14.209 1.00 74.69 272 PRO A C 1
ATOM 2128 O O . PRO A 1 272 ? -11.651 15.481 15.159 1.00 74.69 272 PRO A O 1
ATOM 2131 N N . THR A 1 273 ? -12.748 14.170 13.705 1.00 80.94 273 THR A N 1
ATOM 2132 C CA . THR A 1 273 ? -12.274 12.896 14.271 1.00 80.94 273 THR A CA 1
ATOM 2133 C C . THR A 1 273 ? -10.934 12.435 13.710 1.00 80.94 273 THR A C 1
ATOM 2135 O O . THR A 1 273 ? -10.355 11.513 14.279 1.00 80.94 273 THR A O 1
ATOM 2138 N N . LEU A 1 274 ? -10.437 13.063 12.632 1.00 87.56 274 LEU A N 1
ATOM 2139 C CA . LEU A 1 274 ? -9.252 12.692 11.840 1.00 87.56 274 LEU A CA 1
ATOM 2140 C C . LEU A 1 274 ? -9.313 11.314 11.161 1.00 87.56 274 LEU A C 1
ATOM 2142 O O . LEU A 1 274 ? -8.925 11.197 10.000 1.00 87.56 274 LEU A O 1
ATOM 2146 N N . PHE A 1 275 ? -9.799 10.300 11.873 1.00 90.75 275 PHE A N 1
ATOM 2147 C CA . PHE A 1 275 ? -10.040 8.958 11.376 1.00 90.75 275 PHE A CA 1
ATOM 2148 C C . PHE A 1 275 ? -11.528 8.605 11.429 1.00 90.75 275 PHE A C 1
ATOM 2150 O O . PHE A 1 275 ? -12.262 9.086 12.302 1.00 90.75 275 PHE A O 1
ATOM 2157 N N . GLU A 1 276 ? -11.951 7.727 10.527 1.00 89.00 276 GLU A N 1
ATOM 2158 C CA . GLU A 1 276 ? -13.172 6.933 10.667 1.00 89.00 276 GLU A CA 1
ATOM 2159 C C . GLU A 1 276 ? -12.788 5.453 10.651 1.00 89.00 276 GLU A C 1
ATOM 2161 O O . GLU A 1 276 ? -11.805 5.061 10.021 1.00 89.00 276 GLU A O 1
ATOM 2166 N N . VAL A 1 277 ? -13.516 4.637 11.411 1.00 90.56 277 VAL A N 1
ATOM 2167 C CA . VAL A 1 277 ? -13.164 3.231 11.606 1.00 90.56 277 VAL A CA 1
ATOM 2168 C C . VAL A 1 277 ? -14.411 2.379 11.492 1.00 90.56 277 VAL A C 1
ATOM 2170 O O . VAL A 1 277 ? -15.349 2.555 12.273 1.00 90.56 277 VAL A O 1
ATOM 2173 N N . TYR A 1 278 ? -14.391 1.434 10.562 1.00 88.00 278 TYR A N 1
ATOM 2174 C CA . TYR A 1 278 ? -15.410 0.408 10.425 1.00 88.00 278 TYR A CA 1
ATOM 2175 C C . TYR A 1 278 ? -14.823 -0.956 10.778 1.00 88.00 278 TYR A C 1
ATOM 2177 O O . TYR A 1 278 ? -13.758 -1.342 10.304 1.00 88.00 278 TYR A O 1
ATOM 2185 N N . ASP A 1 279 ? -15.523 -1.677 11.637 1.00 88.06 279 ASP A N 1
ATOM 2186 C CA . ASP A 1 279 ? -15.179 -3.023 12.058 1.00 88.06 279 ASP A CA 1
ATOM 2187 C C . ASP A 1 279 ? -16.021 -4.018 11.266 1.00 88.06 279 ASP A C 1
ATOM 2189 O O . ASP A 1 279 ? -17.232 -4.123 11.476 1.00 88.06 279 ASP A O 1
ATOM 2193 N N . SER A 1 280 ? -15.390 -4.752 10.351 1.00 84.25 280 SER A N 1
ATOM 2194 C CA . SER A 1 280 ? -16.091 -5.705 9.494 1.00 84.25 280 SER A CA 1
ATOM 2195 C C . SER A 1 280 ? -16.502 -6.983 10.200 1.00 84.25 280 SER A C 1
ATOM 2197 O O . SER A 1 280 ? -17.339 -7.704 9.670 1.00 84.25 280 SER A O 1
ATOM 2199 N N . VAL A 1 281 ? -15.942 -7.271 11.377 1.00 85.50 281 VAL A N 1
ATOM 2200 C CA . VAL A 1 281 ? -16.330 -8.439 12.174 1.00 85.50 281 VAL A CA 1
ATOM 2201 C C . VAL A 1 281 ? -17.647 -8.161 12.890 1.00 85.50 281 VAL A C 1
ATOM 2203 O O . VAL A 1 281 ? -18.529 -9.013 12.937 1.00 85.50 281 VAL A O 1
ATOM 2206 N N . THR A 1 282 ? -17.791 -6.962 13.459 1.00 87.00 282 THR A N 1
ATOM 2207 C CA . THR A 1 282 ? -19.013 -6.569 14.181 1.00 87.00 282 THR A CA 1
ATOM 2208 C C . THR A 1 282 ? -20.020 -5.828 13.307 1.00 87.00 282 THR A C 1
ATOM 2210 O O . THR A 1 282 ? -21.148 -5.600 13.742 1.00 87.00 282 THR A O 1
ATOM 2213 N N . HIS A 1 283 ? -19.631 -5.467 12.082 1.00 84.88 283 HIS A N 1
ATOM 2214 C CA . HIS A 1 283 ? -20.375 -4.613 11.160 1.00 84.88 283 HIS A CA 1
ATOM 2215 C C . HIS A 1 283 ? -20.748 -3.250 11.759 1.00 84.88 283 HIS A C 1
ATOM 2217 O O . HIS A 1 283 ? -21.837 -2.725 11.514 1.00 84.88 283 HIS A O 1
ATOM 2223 N N . GLN A 1 284 ? -19.855 -2.673 12.566 1.00 86.88 284 GLN A N 1
ATOM 2224 C CA . GLN A 1 284 ? -20.113 -1.427 13.285 1.00 86.88 284 GLN A CA 1
ATOM 2225 C C . GLN A 1 284 ? -19.066 -0.358 13.013 1.00 86.88 284 GLN A C 1
ATOM 2227 O O . GLN A 1 284 ? -17.867 -0.607 12.913 1.00 86.88 284 GLN A O 1
ATOM 2232 N N . TRP A 1 285 ? -19.547 0.880 12.984 1.00 86.88 285 TRP A N 1
ATOM 2233 C CA . TRP A 1 285 ? -18.706 2.063 13.040 1.00 86.88 285 TRP A CA 1
ATOM 2234 C C . TRP A 1 285 ? -18.226 2.293 14.468 1.00 86.88 285 TRP A C 1
ATOM 2236 O O . TRP A 1 285 ? -19.025 2.504 15.385 1.00 86.88 285 TRP A O 1
ATOM 2246 N N . LEU A 1 286 ? -16.910 2.267 14.661 1.00 90.81 286 LEU A N 1
ATOM 2247 C CA . LEU A 1 286 ? -16.300 2.485 15.963 1.00 90.81 286 LEU A CA 1
ATOM 2248 C C . LEU A 1 286 ? -16.102 3.979 16.213 1.00 90.81 286 LEU A C 1
ATOM 2250 O O . LEU A 1 286 ? -15.664 4.735 15.344 1.00 90.81 286 LEU A O 1
ATOM 2254 N N . LYS A 1 287 ? -16.365 4.419 17.447 1.00 92.75 287 LYS A N 1
ATOM 2255 C CA . LYS A 1 287 ? -16.032 5.789 17.855 1.00 92.75 287 LYS A CA 1
ATOM 2256 C C . LYS A 1 287 ? -14.514 5.941 17.932 1.00 92.75 287 LYS A C 1
ATOM 2258 O O . LYS A 1 287 ? -13.852 5.160 18.606 1.00 92.75 287 LYS A O 1
ATOM 2263 N N . VAL A 1 288 ? -13.961 6.974 17.311 1.00 92.62 288 VAL A N 1
ATOM 2264 C CA . VAL A 1 288 ? -12.527 7.280 17.403 1.00 92.62 288 VAL A CA 1
ATOM 2265 C C . VAL A 1 288 ? -12.255 8.151 18.627 1.00 92.62 288 VAL A C 1
ATOM 2267 O O . VAL A 1 288 ? -12.962 9.129 18.878 1.00 92.62 288 VAL A O 1
ATOM 2270 N N . ARG A 1 289 ? -11.236 7.790 19.410 1.00 94.00 289 ARG A N 1
ATOM 2271 C CA . ARG A 1 289 ? -10.743 8.572 20.553 1.00 94.00 289 ARG A CA 1
ATOM 2272 C C . ARG A 1 289 ? -9.234 8.716 20.478 1.00 94.00 289 ARG A C 1
ATOM 2274 O O . ARG A 1 289 ? -8.570 7.836 19.945 1.00 94.00 289 ARG A O 1
ATOM 2281 N N . PHE A 1 290 ? -8.700 9.773 21.080 1.00 93.38 290 PHE A N 1
ATOM 2282 C CA . PHE A 1 290 ? -7.260 9.970 21.219 1.00 93.38 290 PHE A CA 1
ATOM 2283 C C . PHE A 1 290 ? -6.840 9.941 22.686 1.00 93.38 290 PHE A C 1
ATOM 2285 O O . PHE A 1 290 ? -7.592 10.379 23.557 1.00 93.38 290 PHE A O 1
ATOM 2292 N N . THR A 1 291 ? -5.650 9.411 22.965 1.00 93.06 291 THR A N 1
ATOM 2293 C CA . THR A 1 291 ? -5.061 9.411 24.317 1.00 93.06 291 THR A CA 1
ATOM 2294 C C . THR A 1 291 ? -4.560 10.782 24.755 1.00 93.06 291 THR A C 1
ATOM 2296 O O . THR A 1 291 ? -4.402 11.021 25.950 1.00 93.06 291 THR A O 1
ATOM 2299 N N . SER A 1 292 ? -4.320 11.684 23.807 1.00 88.44 292 SER A N 1
ATOM 2300 C CA . SER A 1 292 ? -3.887 13.058 24.040 1.00 88.44 292 SER A CA 1
ATOM 2301 C C . SER A 1 292 ? -4.405 13.977 22.937 1.00 88.44 292 SER A C 1
ATOM 2303 O O . SER A 1 292 ? -4.848 13.511 21.883 1.00 88.44 292 SER A O 1
ATOM 2305 N N . ASP A 1 293 ? -4.336 15.287 23.176 1.00 86.44 293 ASP A N 1
ATOM 2306 C CA . ASP A 1 293 ? -4.689 16.276 22.165 1.00 86.44 293 ASP A CA 1
ATOM 2307 C C . ASP A 1 293 ? -3.788 16.118 20.939 1.00 86.44 293 ASP A C 1
ATOM 2309 O O . ASP A 1 293 ? -2.556 16.198 21.009 1.00 86.44 293 ASP A O 1
ATOM 2313 N N . VAL A 1 294 ? -4.422 15.881 19.795 1.00 84.75 294 VAL A N 1
ATOM 2314 C CA . VAL A 1 294 ? -3.738 15.800 18.510 1.00 84.75 294 VAL A CA 1
ATOM 2315 C C . VAL A 1 294 ? -3.502 17.221 18.000 1.00 84.75 294 VAL A C 1
ATOM 2317 O O . VAL A 1 294 ? -4.447 18.016 17.970 1.00 84.75 294 VAL A O 1
ATOM 2320 N N . PRO A 1 295 ? -2.280 17.570 17.555 1.00 85.12 295 PRO A N 1
ATOM 2321 C CA . PRO A 1 295 ? -2.006 18.891 17.017 1.00 85.12 295 PRO A CA 1
ATOM 2322 C C . PRO A 1 295 ? -2.978 19.230 15.890 1.00 85.12 295 PRO A C 1
ATOM 2324 O O . PRO A 1 295 ? -3.068 18.515 14.893 1.00 85.12 295 PRO A O 1
ATOM 2327 N N . TYR A 1 296 ? -3.666 20.363 16.015 1.00 82.00 296 TYR A N 1
ATOM 2328 C CA . TYR A 1 296 ? -4.651 20.810 15.028 1.00 82.00 296 TYR A CA 1
ATOM 2329 C C . TYR A 1 296 ? -4.078 20.911 13.599 1.00 82.00 296 TYR A C 1
ATOM 2331 O O . TYR A 1 296 ? -4.785 20.705 12.611 1.00 82.00 296 TYR A O 1
ATOM 2339 N N . SER A 1 297 ? -2.774 21.176 13.477 1.00 84.50 297 SER A N 1
ATOM 2340 C CA . SER A 1 297 ? -2.055 21.186 12.201 1.00 84.50 297 SER A CA 1
ATOM 2341 C C . SER A 1 297 ? -2.111 19.844 11.467 1.00 84.50 297 SER A C 1
ATOM 2343 O O . SER A 1 297 ? -2.189 19.841 10.242 1.00 84.50 297 SER A O 1
ATOM 2345 N N . LEU A 1 298 ? -2.144 18.718 12.183 1.00 83.88 298 LEU A N 1
ATOM 2346 C CA . LEU A 1 298 ? -2.196 17.383 11.592 1.00 83.88 298 LEU A CA 1
ATOM 2347 C C . LEU A 1 298 ? -3.490 17.156 10.799 1.00 83.88 298 LEU A C 1
ATOM 2349 O O . LEU A 1 298 ? -3.459 16.585 9.712 1.00 83.88 298 LEU A O 1
ATOM 2353 N N . GLY A 1 299 ? -4.616 17.677 11.294 1.00 81.69 299 GLY A N 1
ATOM 2354 C CA . GLY A 1 299 ? -5.894 17.639 10.581 1.00 81.69 299 GLY A CA 1
ATOM 2355 C C . GLY A 1 299 ? -5.913 18.489 9.308 1.00 81.69 299 GLY A C 1
ATOM 2356 O O . GLY A 1 299 ? -6.840 18.374 8.515 1.00 81.69 299 GLY A O 1
ATOM 2357 N N . ARG A 1 300 ? -4.913 19.349 9.081 1.00 84.12 300 ARG A N 1
ATOM 2358 C CA . ARG A 1 300 ? -4.808 20.182 7.871 1.00 84.12 300 ARG A CA 1
ATOM 2359 C C . ARG A 1 300 ? -3.850 19.625 6.823 1.00 84.12 300 ARG A C 1
ATOM 2361 O O . ARG A 1 300 ? -3.898 20.092 5.685 1.00 84.12 300 ARG A O 1
ATOM 2368 N N . ILE A 1 301 ? -2.995 18.673 7.189 1.00 85.12 301 ILE A N 1
ATOM 2369 C CA . ILE A 1 301 ? -2.035 18.063 6.270 1.00 85.12 301 ILE A CA 1
ATOM 2370 C C . ILE A 1 301 ? -2.794 17.137 5.321 1.00 85.12 301 ILE A C 1
ATOM 2372 O O . ILE A 1 301 ? -3.634 16.355 5.742 1.00 85.12 301 ILE A O 1
ATOM 2376 N N . LYS A 1 302 ? -2.512 17.222 4.023 1.00 83.38 302 LYS A N 1
ATOM 2377 C CA . LYS A 1 302 ? -3.004 16.237 3.063 1.00 83.38 302 LYS A CA 1
ATOM 2378 C C . LYS A 1 302 ? -1.936 15.161 2.926 1.00 83.38 302 LYS A C 1
ATOM 2380 O O . LYS A 1 302 ? -1.003 15.337 2.154 1.00 83.38 302 LYS A O 1
ATOM 2385 N N . PHE A 1 303 ? -2.064 14.095 3.707 1.00 84.38 303 PHE A N 1
ATOM 2386 C CA . PHE A 1 303 ? -1.191 12.937 3.558 1.00 84.38 303 PHE A CA 1
ATOM 2387 C C . PHE A 1 303 ? -1.432 12.239 2.221 1.00 84.38 303 PHE A C 1
ATOM 2389 O O . PHE A 1 303 ? -2.517 12.320 1.634 1.00 84.38 303 PHE A O 1
ATOM 2396 N N . GLU A 1 304 ? -0.390 11.577 1.747 1.00 78.25 304 GLU A N 1
ATOM 2397 C CA . GLU A 1 304 ? -0.339 10.941 0.433 1.00 78.25 304 GLU A CA 1
ATOM 2398 C C . GLU A 1 304 ? -0.491 9.436 0.546 1.00 78.25 304 GLU A C 1
ATOM 2400 O O . GLU A 1 304 ? -1.200 8.847 -0.264 1.00 78.25 304 GLU A O 1
ATOM 2405 N N . ALA A 1 305 ? 0.085 8.858 1.603 1.00 79.88 305 ALA A N 1
ATOM 2406 C CA . ALA A 1 305 ? 0.023 7.437 1.894 1.00 79.88 305 ALA A CA 1
ATOM 2407 C C . ALA A 1 305 ? -0.350 7.178 3.353 1.00 79.88 305 ALA A C 1
ATOM 2409 O O . ALA A 1 305 ? -0.027 7.964 4.252 1.00 79.88 305 ALA A O 1
ATOM 2410 N N . MET A 1 306 ? -1.002 6.041 3.576 1.00 86.06 306 MET A N 1
ATOM 2411 C CA . MET A 1 306 ? -1.234 5.473 4.895 1.00 86.06 306 MET A CA 1
ATOM 2412 C C . MET A 1 306 ? -0.869 3.994 4.844 1.00 86.06 306 MET A C 1
ATOM 2414 O O . MET A 1 306 ? -1.374 3.268 3.994 1.00 86.06 306 MET A O 1
ATOM 2418 N N . VAL A 1 307 ? 0.001 3.558 5.748 1.00 83.00 307 VAL A N 1
ATOM 2419 C CA . VAL A 1 307 ? 0.525 2.190 5.781 1.00 83.00 307 VAL A CA 1
ATOM 2420 C C . VAL A 1 307 ? 0.242 1.587 7.149 1.00 83.00 307 VAL A C 1
ATOM 2422 O O . VAL A 1 307 ? 0.447 2.244 8.173 1.00 83.00 307 VAL A O 1
ATOM 2425 N N . TYR A 1 308 ? -0.228 0.342 7.173 1.00 86.19 308 TYR A N 1
ATOM 2426 C CA . TYR A 1 308 ? -0.267 -0.463 8.389 1.00 86.19 308 TYR A CA 1
ATOM 2427 C C . TYR A 1 308 ? 1.112 -1.106 8.580 1.00 86.19 308 TYR A C 1
ATOM 2429 O O . TYR A 1 308 ? 1.665 -1.662 7.640 1.00 86.19 308 TYR A O 1
ATOM 2437 N N . LEU A 1 309 ? 1.695 -0.981 9.770 1.00 83.81 309 LEU A N 1
ATOM 2438 C CA . LEU A 1 309 ? 3.034 -1.489 10.102 1.00 83.81 309 LEU A CA 1
ATOM 2439 C C . LEU A 1 309 ? 2.968 -2.765 10.967 1.00 83.81 309 LEU A C 1
ATOM 2441 O O . LEU A 1 309 ? 3.985 -3.219 11.487 1.00 83.81 309 LEU A O 1
ATOM 2445 N N . GLY A 1 310 ? 1.774 -3.339 11.159 1.00 84.25 310 GLY A N 1
ATOM 2446 C CA . GLY A 1 310 ? 1.545 -4.407 12.136 1.00 84.25 310 GLY A CA 1
ATOM 2447 C C . GLY A 1 310 ? 1.512 -3.892 13.578 1.00 84.25 310 GLY A C 1
ATOM 2448 O O . GLY A 1 310 ? 1.743 -2.709 13.841 1.00 84.25 310 GLY A O 1
ATOM 2449 N N . ASN A 1 311 ? 1.232 -4.785 14.532 1.00 85.44 311 ASN A N 1
ATOM 2450 C CA . ASN A 1 311 ? 1.272 -4.491 15.974 1.00 85.44 311 ASN A CA 1
ATOM 2451 C C . ASN A 1 311 ? 0.459 -3.242 16.360 1.00 85.44 311 ASN A C 1
ATOM 2453 O O . ASN A 1 311 ? 0.922 -2.389 17.129 1.00 85.44 311 ASN A O 1
ATOM 2457 N N . ASP A 1 312 ? -0.727 -3.118 15.764 1.00 90.06 312 ASP A N 1
ATOM 2458 C CA . ASP A 1 312 ? -1.650 -1.992 15.925 1.00 90.06 312 ASP A CA 1
ATOM 2459 C C . ASP A 1 312 ? -1.056 -0.614 15.588 1.00 90.06 312 ASP A C 1
ATOM 2461 O O . ASP A 1 312 ? -1.460 0.408 16.148 1.00 90.06 312 ASP A O 1
ATOM 2465 N N . LEU A 1 313 ? -0.062 -0.558 14.700 1.00 90.19 313 LEU A N 1
ATOM 2466 C CA . LEU A 1 313 ? 0.617 0.673 14.314 1.00 90.19 313 LEU A CA 1
ATOM 2467 C C . LEU A 1 313 ? 0.262 1.051 12.873 1.00 90.19 313 LEU A C 1
ATOM 2469 O O . LEU A 1 313 ? 0.411 0.256 11.951 1.00 90.19 313 LEU A O 1
ATOM 2473 N N . ILE A 1 314 ? -0.169 2.292 12.669 1.00 91.38 314 ILE A N 1
ATOM 2474 C CA . ILE A 1 314 ? -0.320 2.901 11.344 1.00 91.38 314 ILE A CA 1
ATOM 2475 C C . ILE A 1 314 ? 0.646 4.071 11.196 1.00 91.38 314 ILE A C 1
ATOM 2477 O O . ILE A 1 314 ? 1.006 4.733 12.176 1.00 91.38 314 ILE A O 1
ATOM 2481 N N . CYS A 1 315 ? 1.037 4.366 9.963 1.00 89.38 315 CYS A N 1
ATOM 2482 C CA . CYS A 1 315 ? 1.847 5.528 9.649 1.00 89.38 315 CYS A CA 1
ATOM 2483 C C . CYS A 1 315 ? 1.299 6.286 8.441 1.00 89.38 315 CYS A C 1
ATOM 2485 O O . CYS A 1 315 ? 0.961 5.693 7.420 1.00 89.38 315 CYS A O 1
ATOM 2487 N N . LEU A 1 316 ? 1.204 7.606 8.585 1.00 89.75 316 LEU A N 1
ATOM 2488 C CA . LEU A 1 316 ? 0.822 8.540 7.534 1.00 89.75 316 LEU A CA 1
ATOM 2489 C C . LEU A 1 316 ? 2.071 9.224 6.973 1.00 89.75 316 LEU A C 1
ATOM 2491 O O . LEU A 1 316 ? 2.885 9.728 7.753 1.00 89.75 316 LEU A O 1
ATOM 2495 N N . PHE A 1 317 ? 2.180 9.305 5.646 1.00 87.00 317 PHE A N 1
ATOM 2496 C CA . PHE A 1 317 ? 3.324 9.904 4.951 1.00 87.00 317 PHE A CA 1
ATOM 2497 C C . PHE A 1 317 ? 2.918 11.055 4.043 1.00 87.00 317 PHE A C 1
ATOM 2499 O O . PHE A 1 317 ? 1.856 11.034 3.415 1.00 87.00 317 PHE A O 1
ATOM 2506 N N . VAL A 1 318 ? 3.762 12.080 3.998 1.00 85.75 318 VAL A N 1
ATOM 2507 C CA . VAL A 1 318 ? 3.607 13.232 3.110 1.00 85.75 318 VAL A CA 1
ATOM 2508 C C . VAL A 1 318 ? 4.980 13.770 2.732 1.00 85.75 318 VAL A C 1
ATOM 2510 O O . VAL A 1 318 ? 5.865 13.853 3.593 1.00 85.75 318 VAL A O 1
ATOM 2513 N N . HIS A 1 319 ? 5.163 14.169 1.478 1.00 82.31 319 HIS A N 1
ATOM 2514 C CA . HIS A 1 319 ? 6.318 14.984 1.122 1.00 82.31 319 HIS A CA 1
ATOM 2515 C C . HIS A 1 319 ? 6.140 16.429 1.565 1.00 82.31 319 HIS A C 1
ATOM 2517 O O . HIS A 1 319 ? 5.046 16.995 1.541 1.00 82.31 319 HIS A O 1
ATOM 2523 N N . LEU A 1 320 ? 7.240 17.052 1.964 1.00 80.12 320 LEU A N 1
ATOM 2524 C CA . LEU A 1 320 ? 7.273 18.480 2.220 1.00 80.12 320 LEU A CA 1
ATOM 2525 C C . LEU A 1 320 ? 8.020 19.145 1.063 1.00 80.12 320 LEU A C 1
ATOM 2527 O O . LEU A 1 320 ? 9.203 18.845 0.884 1.00 80.12 320 LEU A O 1
ATOM 2531 N N . PRO A 1 321 ? 7.363 20.029 0.291 1.00 66.19 321 PRO A N 1
ATOM 2532 C CA . PRO A 1 321 ? 8.046 20.778 -0.750 1.00 66.19 321 PRO A CA 1
ATOM 2533 C C . PRO A 1 321 ? 9.117 21.668 -0.117 1.00 66.19 321 PRO A C 1
ATOM 2535 O O . PRO A 1 321 ? 8.911 22.263 0.948 1.00 66.19 321 PRO A O 1
ATOM 2538 N N . THR A 1 322 ? 10.263 21.754 -0.775 1.00 69.38 322 THR A N 1
ATOM 2539 C CA . THR A 1 322 ? 11.410 22.562 -0.364 1.00 69.38 322 THR A CA 1
ATOM 2540 C C . THR A 1 322 ? 11.655 23.674 -1.374 1.00 69.38 322 THR A C 1
ATOM 2542 O O . THR A 1 322 ? 11.190 23.625 -2.507 1.00 69.38 322 THR A O 1
ATOM 2545 N N . LEU A 1 323 ? 12.371 24.712 -0.935 1.00 68.12 323 LEU A N 1
ATOM 2546 C CA . LEU A 1 323 ? 12.959 25.706 -1.840 1.00 68.12 323 LEU A CA 1
ATOM 2547 C C . LEU A 1 323 ? 14.318 25.244 -2.390 1.00 68.12 323 LEU A C 1
ATOM 2549 O O . LEU A 1 323 ? 14.873 25.906 -3.257 1.00 68.12 323 LEU A O 1
ATOM 2553 N N . ASP A 1 324 ? 14.883 24.175 -1.822 1.00 71.94 324 ASP A N 1
ATOM 2554 C CA . ASP A 1 324 ? 16.129 23.576 -2.287 1.00 71.94 324 ASP A CA 1
ATOM 2555 C C . ASP A 1 324 ? 15.781 22.451 -3.251 1.00 71.94 324 ASP A C 1
ATOM 2557 O O . ASP A 1 324 ? 15.337 21.381 -2.825 1.00 71.94 324 ASP A O 1
ATOM 2561 N N . ASP A 1 325 ? 16.011 22.712 -4.535 1.00 68.62 325 ASP A N 1
ATOM 2562 C CA . ASP A 1 325 ? 15.674 21.806 -5.625 1.00 68.62 325 ASP A CA 1
ATOM 2563 C C . ASP A 1 325 ? 16.355 20.436 -5.509 1.00 68.62 325 ASP A C 1
ATOM 2565 O O . ASP A 1 325 ? 15.964 19.554 -6.249 1.00 68.62 325 ASP A O 1
ATOM 2569 N N . ASN A 1 326 ? 17.324 20.216 -4.606 1.00 75.81 326 ASN A N 1
ATOM 2570 C CA . ASN A 1 326 ? 18.054 18.945 -4.470 1.00 75.81 326 ASN A CA 1
ATOM 2571 C C . ASN A 1 326 ? 17.686 18.113 -3.233 1.00 75.81 326 ASN A C 1
ATOM 2573 O O . ASN A 1 326 ? 18.292 17.064 -2.993 1.00 75.81 326 ASN A O 1
ATOM 2577 N N . ILE A 1 327 ? 16.765 18.588 -2.394 1.00 80.38 327 ILE A N 1
ATOM 2578 C CA . ILE A 1 327 ? 16.423 17.911 -1.141 1.00 80.38 327 ILE A CA 1
ATOM 2579 C C . ILE A 1 327 ? 14.924 17.697 -1.062 1.00 80.38 327 ILE A C 1
ATOM 2581 O O . ILE A 1 327 ? 14.150 18.649 -1.086 1.00 80.38 327 ILE A O 1
ATOM 2585 N N . THR A 1 328 ? 14.535 16.454 -0.804 1.00 82.25 328 THR A N 1
ATOM 2586 C CA . THR A 1 328 ? 13.151 16.084 -0.515 1.00 82.25 328 THR A CA 1
ATOM 2587 C C . THR A 1 328 ? 13.026 15.685 0.941 1.00 82.25 328 THR A C 1
ATOM 2589 O O . THR A 1 328 ? 13.812 14.881 1.441 1.00 82.25 328 THR A O 1
ATOM 2592 N N . TYR A 1 329 ? 12.028 16.219 1.643 1.00 86.62 329 TYR A N 1
ATOM 2593 C CA . TYR A 1 329 ? 11.714 15.755 2.991 1.00 86.62 329 TYR A CA 1
ATOM 2594 C C . TYR A 1 329 ? 10.467 14.885 2.984 1.00 86.62 329 TYR A C 1
ATOM 2596 O O . TYR A 1 329 ? 9.418 15.292 2.487 1.00 86.62 329 TYR A O 1
ATOM 2604 N N . VAL A 1 330 ? 10.562 13.718 3.613 1.00 87.19 330 VAL A N 1
ATOM 2605 C CA . VAL A 1 330 ? 9.420 12.839 3.868 1.00 87.19 330 VAL A CA 1
ATOM 2606 C C . VAL A 1 330 ? 9.053 12.956 5.334 1.00 87.19 330 VAL A C 1
ATOM 2608 O O . VAL A 1 330 ? 9.859 12.653 6.213 1.00 87.19 330 VAL A O 1
ATOM 2611 N N . ARG A 1 331 ? 7.830 13.398 5.618 1.00 89.88 331 ARG A N 1
ATOM 2612 C CA . ARG A 1 331 ? 7.304 13.459 6.980 1.00 89.88 331 ARG A CA 1
ATOM 2613 C C . ARG A 1 331 ? 6.439 12.240 7.258 1.00 89.88 331 ARG A C 1
ATOM 2615 O O . ARG A 1 331 ? 5.483 11.985 6.531 1.00 89.88 331 ARG A O 1
ATOM 2622 N N . ALA A 1 332 ? 6.744 11.554 8.352 1.00 90.69 332 ALA A N 1
ATOM 2623 C CA . ALA A 1 332 ? 6.031 10.386 8.840 1.00 90.69 332 ALA A CA 1
ATOM 2624 C C . ALA A 1 332 ? 5.351 10.680 10.182 1.00 90.69 332 ALA A C 1
ATOM 2626 O O . ALA A 1 332 ? 5.982 11.166 11.127 1.00 90.69 332 ALA A O 1
ATOM 2627 N N . CYS A 1 333 ? 4.066 10.356 10.283 1.00 92.38 333 CYS A N 1
ATOM 2628 C CA . CYS A 1 333 ? 3.276 10.479 11.505 1.00 92.38 333 CYS A CA 1
ATOM 2629 C C . CYS A 1 333 ? 2.763 9.097 11.915 1.00 92.38 333 CYS A C 1
ATOM 2631 O O . CYS A 1 333 ? 1.937 8.516 11.214 1.00 92.38 333 CYS A O 1
ATOM 2633 N N . LYS A 1 334 ? 3.248 8.566 13.043 1.00 92.50 334 LYS A N 1
ATOM 2634 C CA . LYS A 1 334 ? 2.855 7.245 13.558 1.00 92.50 334 LYS A CA 1
ATOM 2635 C C . LYS A 1 334 ? 1.673 7.359 14.525 1.00 92.50 334 LYS A C 1
ATOM 2637 O O . LYS A 1 334 ? 1.629 8.283 15.342 1.00 92.50 334 LYS A O 1
ATOM 2642 N N . PHE A 1 335 ? 0.771 6.382 14.481 1.00 93.88 335 PHE A N 1
ATOM 2643 C CA . PHE A 1 335 ? -0.305 6.207 15.455 1.00 93.88 335 PHE A CA 1
ATOM 2644 C C . PHE A 1 335 ? -0.382 4.749 15.868 1.00 93.88 335 PHE A C 1
ATOM 2646 O O . PHE A 1 335 ? -0.452 3.872 15.013 1.00 93.88 335 PHE A O 1
ATOM 2653 N N . ARG A 1 336 ? -0.409 4.493 17.174 1.00 94.31 336 ARG A N 1
ATOM 2654 C CA . ARG A 1 336 ? -0.777 3.185 17.717 1.00 94.31 336 ARG A CA 1
ATOM 2655 C C . ARG A 1 336 ? -2.253 3.207 18.054 1.00 94.31 336 ARG A C 1
ATOM 2657 O O . ARG A 1 336 ? -2.705 4.185 18.647 1.00 94.31 336 ARG A O 1
ATOM 2664 N N . PHE A 1 337 ? -2.991 2.162 17.731 1.00 94.62 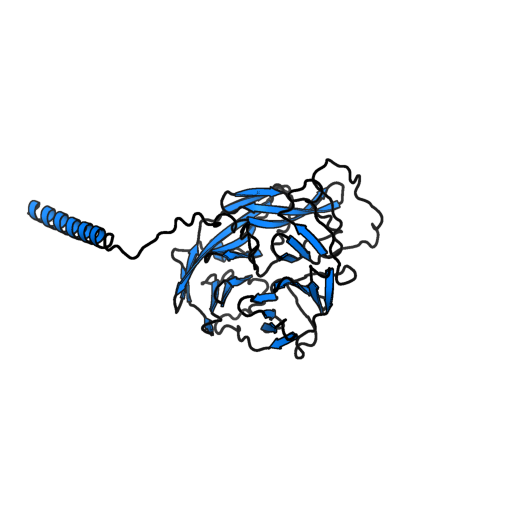337 PHE A N 1
ATOM 2665 C CA . PHE A 1 337 ? -4.380 2.033 18.137 1.00 94.62 337 PHE A CA 1
ATOM 2666 C C . PHE A 1 337 ? -4.576 0.879 19.121 1.00 94.62 337 PHE A C 1
ATOM 2668 O O . PHE A 1 337 ? -3.736 -0.001 19.246 1.00 94.62 337 PHE A O 1
ATOM 2675 N N . VAL A 1 338 ? -5.667 0.919 19.881 1.00 94.50 338 VAL A N 1
ATOM 2676 C CA . VAL A 1 338 ? -6.100 -0.183 20.747 1.00 94.50 338 VAL A CA 1
ATOM 2677 C C . VAL A 1 338 ? -7.603 -0.344 20.593 1.00 94.50 338 VAL A C 1
ATOM 2679 O O . VAL A 1 338 ? -8.363 0.619 20.763 1.00 94.50 338 VAL A O 1
ATOM 2682 N N . ARG A 1 339 ? -8.028 -1.565 20.259 1.00 92.19 339 ARG A N 1
ATOM 2683 C CA . ARG A 1 339 ? -9.433 -1.919 20.045 1.00 92.19 339 ARG A CA 1
ATOM 2684 C C . ARG A 1 339 ? -10.174 -2.101 21.365 1.00 92.19 339 ARG A C 1
ATOM 2686 O O . ARG A 1 339 ? -9.701 -2.753 22.289 1.00 92.19 339 ARG A O 1
ATOM 2693 N N . SER A 1 340 ? -11.370 -1.529 21.418 1.00 90.00 340 SER A N 1
ATOM 2694 C CA . SER A 1 340 ? -12.385 -1.731 22.450 1.00 90.00 340 SER A CA 1
ATOM 2695 C C . SER A 1 340 ? -13.711 -2.082 21.758 1.00 90.00 340 SER A C 1
ATOM 2697 O O . SER A 1 340 ? -13.875 -1.736 20.587 1.00 90.00 340 SER A O 1
ATOM 2699 N N . PRO A 1 341 ? -14.689 -2.718 22.432 1.00 86.75 341 PRO A N 1
ATOM 2700 C CA . PRO A 1 341 ? -15.943 -3.125 21.790 1.00 86.75 341 PRO A CA 1
ATOM 2701 C C . PRO A 1 341 ? -16.754 -1.997 21.135 1.00 86.75 341 PRO A C 1
ATOM 2703 O O . PRO A 1 341 ? -17.614 -2.271 20.313 1.00 86.75 341 PRO A O 1
ATOM 2706 N N . THR A 1 342 ? -16.537 -0.735 21.522 1.00 88.12 342 THR A N 1
ATOM 2707 C CA . THR A 1 342 ? -17.342 0.411 21.044 1.00 88.12 342 THR A CA 1
ATOM 2708 C C . THR A 1 342 ? -16.514 1.581 20.516 1.00 88.12 342 THR A C 1
ATOM 2710 O O . THR A 1 342 ? -17.068 2.575 20.037 1.00 88.12 342 THR A O 1
ATOM 2713 N N . TYR A 1 343 ? -15.189 1.512 20.639 1.00 92.88 343 TYR A N 1
ATOM 2714 C CA . TYR A 1 343 ? -14.300 2.583 20.213 1.00 92.88 343 TYR A CA 1
ATOM 2715 C C . TYR A 1 343 ? -12.929 2.048 19.811 1.00 92.88 343 TYR A C 1
ATOM 2717 O O . TYR A 1 343 ? -12.500 0.990 20.268 1.00 92.88 343 TYR A O 1
ATOM 2725 N N . LEU A 1 344 ? -12.219 2.832 19.005 1.00 94.81 344 LEU A N 1
ATOM 2726 C CA . LEU A 1 344 ? -10.803 2.646 18.721 1.00 94.81 344 LEU A CA 1
ATOM 2727 C C . LEU A 1 344 ? -10.030 3.812 19.350 1.00 94.81 344 LEU A C 1
ATOM 2729 O O . LEU A 1 344 ? -10.336 4.981 19.096 1.00 94.81 344 LEU A O 1
ATOM 2733 N N . LEU A 1 345 ? -9.077 3.501 20.230 1.00 95.81 345 LEU A N 1
ATOM 2734 C CA . LEU A 1 345 ? -8.270 4.502 20.926 1.00 95.81 345 LEU A CA 1
ATOM 2735 C C . LEU A 1 345 ? -6.924 4.667 20.227 1.00 95.81 345 LEU A C 1
ATOM 2737 O O . LEU A 1 345 ? -6.107 3.755 20.268 1.00 95.81 345 LEU A O 1
ATOM 2741 N N . PHE A 1 346 ? -6.681 5.832 19.638 1.00 95.62 346 PHE A N 1
ATOM 2742 C CA . PHE A 1 346 ? -5.428 6.185 18.984 1.00 95.62 346 PHE A CA 1
ATOM 2743 C C . PHE A 1 346 ? -4.480 6.928 19.928 1.00 95.62 346 PHE A C 1
ATOM 2745 O O . PHE A 1 346 ? -4.862 7.843 20.654 1.00 95.62 346 PHE A O 1
ATOM 2752 N N . THR A 1 347 ? -3.206 6.576 19.857 1.00 94.94 347 THR A N 1
ATOM 2753 C CA . THR A 1 347 ? -2.085 7.284 20.468 1.00 94.94 347 THR A CA 1
ATOM 2754 C C . THR A 1 347 ? -1.185 7.775 19.357 1.00 94.94 347 THR A C 1
ATOM 2756 O O . THR A 1 347 ? -0.624 6.968 18.618 1.00 94.94 347 THR A O 1
ATOM 2759 N N . TRP A 1 348 ? -1.065 9.091 19.219 1.00 92.75 348 TRP A N 1
ATOM 2760 C CA . TRP A 1 348 ? -0.184 9.689 18.225 1.00 92.75 348 TRP A CA 1
ATOM 2761 C C . TRP A 1 348 ? 1.237 9.814 18.782 1.00 92.75 348 TRP A C 1
ATOM 2763 O O . TRP A 1 348 ? 1.429 10.079 19.969 1.00 92.75 348 TRP A O 1
ATOM 2773 N N . PHE A 1 349 ? 2.233 9.628 17.919 1.00 91.56 349 PHE A N 1
ATOM 2774 C CA . PHE A 1 349 ? 3.640 9.836 18.255 1.00 91.56 349 PHE A CA 1
ATOM 2775 C C . PHE A 1 349 ? 4.166 11.115 17.601 1.00 91.56 349 PHE A C 1
ATOM 2777 O O . PHE A 1 349 ? 3.672 11.499 16.533 1.00 91.56 349 PHE A O 1
ATOM 2784 N N . PRO A 1 350 ? 5.201 11.754 18.180 1.00 89.69 350 PRO A N 1
ATOM 2785 C CA . PRO A 1 350 ? 5.877 12.867 17.533 1.00 89.69 350 PRO A CA 1
ATOM 2786 C C . PRO A 1 350 ? 6.278 12.520 16.087 1.00 89.69 350 PRO A C 1
ATOM 2788 O O . PRO A 1 350 ? 6.825 11.439 15.839 1.00 89.69 350 PRO A O 1
ATOM 2791 N N . PRO A 1 351 ? 5.992 13.408 15.120 1.00 91.44 351 PRO A N 1
ATOM 2792 C CA . PRO A 1 351 ? 6.316 13.168 13.726 1.00 91.44 351 PRO A CA 1
ATOM 2793 C C . PRO A 1 351 ? 7.827 13.149 13.529 1.00 91.44 351 PRO A C 1
ATOM 2795 O O . PRO A 1 351 ? 8.550 13.918 14.162 1.00 91.44 351 PRO A O 1
ATOM 2798 N N . HIS A 1 352 ? 8.277 12.310 12.606 1.00 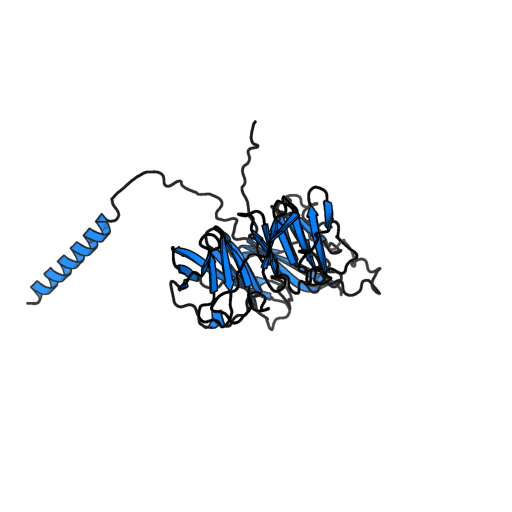91.62 352 HIS A N 1
ATOM 2799 C CA . HIS A 1 352 ? 9.668 12.252 12.174 1.00 91.62 352 HIS A CA 1
ATOM 2800 C C . HIS A 1 352 ? 9.768 12.768 10.741 1.00 91.62 352 HIS A C 1
ATOM 2802 O O . HIS A 1 352 ? 8.850 12.578 9.941 1.00 91.62 352 HIS A O 1
ATOM 2808 N N . THR A 1 353 ? 10.871 13.444 10.429 1.00 91.88 353 THR A N 1
ATOM 2809 C CA . THR A 1 353 ? 11.137 13.969 9.089 1.00 91.88 353 THR A CA 1
ATOM 2810 C C . THR A 1 353 ? 12.448 13.385 8.591 1.00 91.88 353 THR A C 1
ATOM 2812 O O . THR A 1 353 ? 13.487 13.568 9.222 1.00 91.88 353 THR A O 1
ATOM 2815 N N . TYR A 1 354 ? 12.387 12.707 7.454 1.00 90.00 354 TYR A N 1
ATOM 2816 C CA . TYR A 1 354 ? 13.523 12.091 6.783 1.00 90.00 354 TYR A CA 1
ATOM 2817 C C . TYR A 1 354 ? 13.983 12.987 5.642 1.00 90.00 354 TYR A C 1
ATOM 2819 O O . TYR A 1 354 ? 13.155 13.547 4.924 1.00 90.00 354 TYR A O 1
ATOM 2827 N N . ARG A 1 355 ? 15.298 13.137 5.490 1.00 90.19 355 ARG A N 1
ATOM 2828 C CA . ARG A 1 355 ? 15.916 13.929 4.425 1.00 90.19 355 ARG A CA 1
ATOM 2829 C C . ARG A 1 355 ? 16.414 12.991 3.331 1.00 90.19 355 ARG A C 1
ATOM 2831 O O . ARG A 1 355 ? 17.328 12.213 3.576 1.00 90.19 355 ARG A O 1
ATOM 2838 N N . LEU A 1 356 ? 15.847 13.109 2.139 1.00 84.31 356 LEU A N 1
ATOM 2839 C CA . LEU A 1 356 ? 16.292 12.420 0.934 1.00 84.31 356 LEU A CA 1
ATOM 2840 C C . LEU A 1 356 ? 17.122 13.394 0.093 1.00 84.31 356 LEU A C 1
ATOM 2842 O O . LEU A 1 356 ? 16.686 14.516 -0.174 1.00 84.31 356 LEU A O 1
ATOM 2846 N N . ASN A 1 357 ? 18.316 12.973 -0.322 1.00 83.00 357 ASN A N 1
ATOM 2847 C CA . ASN A 1 357 ? 19.169 13.741 -1.233 1.00 83.00 357 ASN A CA 1
ATOM 2848 C C . ASN A 1 357 ? 18.697 13.515 -2.678 1.00 83.00 357 ASN A C 1
ATOM 2850 O O . ASN A 1 357 ? 19.382 12.862 -3.457 1.00 83.00 357 ASN A O 1
ATOM 2854 N N . SER A 1 358 ? 17.487 13.986 -2.972 1.00 72.75 358 SER A N 1
ATOM 2855 C CA . SER A 1 358 ? 16.768 13.773 -4.226 1.00 72.75 358 SER A CA 1
ATOM 2856 C C . SER A 1 358 ? 16.032 15.057 -4.617 1.00 72.75 358 SER A C 1
ATOM 2858 O O . SER A 1 358 ? 15.324 15.615 -3.763 1.00 72.75 358 SER A O 1
ATOM 2860 N N . PRO A 1 359 ? 16.165 15.526 -5.870 1.00 64.38 359 PRO A N 1
ATOM 2861 C CA . PRO A 1 359 ? 15.365 16.613 -6.408 1.00 64.38 359 PRO A CA 1
ATOM 2862 C C . PRO A 1 359 ? 13.956 16.100 -6.734 1.00 64.38 359 PRO A C 1
ATOM 2864 O O . PRO A 1 359 ? 13.745 15.492 -7.778 1.00 64.38 359 PRO A O 1
ATOM 2867 N N . CYS A 1 360 ? 12.973 16.281 -5.847 1.00 60.09 360 CYS A N 1
ATOM 2868 C CA . CYS A 1 360 ? 11.631 15.742 -6.088 1.00 60.09 360 CYS A CA 1
ATOM 2869 C C . CYS A 1 360 ? 10.530 16.800 -6.070 1.00 60.09 360 CYS A C 1
ATOM 2871 O O . CYS A 1 360 ? 10.472 17.658 -5.190 1.00 60.09 360 CYS A O 1
ATOM 2873 N N . ALA A 1 361 ? 9.591 16.653 -7.010 1.00 48.81 361 ALA A N 1
ATOM 2874 C CA . ALA A 1 361 ? 8.329 17.391 -7.039 1.00 48.81 361 ALA A CA 1
ATOM 2875 C C . ALA A 1 361 ? 7.122 16.565 -6.542 1.00 48.81 361 ALA A C 1
ATOM 2877 O O . ALA A 1 361 ? 6.069 17.145 -6.281 1.00 48.81 361 ALA A O 1
ATOM 2878 N N . ILE A 1 362 ? 7.230 15.229 -6.449 1.00 48.03 362 ILE A N 1
ATOM 2879 C CA . ILE A 1 362 ? 6.124 14.317 -6.106 1.00 48.03 362 ILE A CA 1
ATOM 2880 C C . ILE A 1 362 ? 6.670 13.057 -5.406 1.00 48.03 362 ILE A C 1
ATOM 2882 O O . ILE A 1 362 ? 7.342 12.240 -6.032 1.00 48.03 362 ILE A O 1
ATOM 2886 N N . VAL A 1 363 ? 6.316 12.835 -4.135 1.00 45.34 363 VAL A N 1
ATOM 2887 C CA . VAL A 1 363 ? 6.455 11.500 -3.527 1.00 45.34 363 VAL A CA 1
ATOM 2888 C C . VAL A 1 363 ? 5.222 10.689 -3.899 1.00 45.34 363 VAL A C 1
ATOM 2890 O O . VAL A 1 363 ? 4.129 10.902 -3.373 1.00 45.34 363 VAL A O 1
ATOM 2893 N N . ALA A 1 364 ? 5.387 9.750 -4.825 1.00 41.09 364 ALA A N 1
ATOM 2894 C CA . ALA A 1 364 ? 4.347 8.787 -5.148 1.00 41.09 364 ALA A CA 1
ATOM 2895 C C . ALA A 1 364 ? 4.311 7.705 -4.062 1.00 41.09 364 ALA A C 1
ATOM 2897 O O . ALA A 1 364 ? 4.821 6.601 -4.220 1.00 41.09 364 ALA A O 1
ATOM 2898 N N . GLY A 1 365 ? 3.676 8.027 -2.938 1.00 35.75 365 GLY A N 1
ATOM 2899 C CA . GLY A 1 365 ? 3.162 7.038 -1.995 1.00 35.75 365 GLY A CA 1
ATOM 2900 C C . GLY A 1 365 ? 1.784 6.533 -2.434 1.00 35.75 365 GLY A C 1
ATOM 2901 O O . GLY A 1 365 ? 0.843 6.562 -1.648 1.00 35.75 365 GLY A O 1
ATOM 2902 N N . TYR A 1 366 ? 1.609 6.161 -3.705 1.00 31.23 366 TYR A N 1
ATOM 2903 C CA . TYR A 1 366 ? 0.341 5.604 -4.176 1.00 31.23 366 TYR A CA 1
ATOM 2904 C C . TYR A 1 366 ? 0.279 4.121 -3.849 1.00 31.23 366 TYR A C 1
ATOM 2906 O O . TYR A 1 366 ? 0.569 3.287 -4.698 1.00 31.23 366 TYR A O 1
ATOM 2914 N N . LEU A 1 367 ? -0.124 3.813 -2.617 1.00 28.83 367 LEU A N 1
ATOM 2915 C CA . LEU A 1 367 ? -0.641 2.498 -2.269 1.00 28.83 367 LEU A CA 1
ATOM 2916 C C . LEU A 1 367 ? -1.763 2.596 -1.243 1.00 28.83 367 LEU A C 1
ATOM 2918 O O . LEU A 1 367 ? -1.544 3.126 -0.150 1.00 28.83 367 LEU A O 1
ATOM 2922 N N . PRO A 1 368 ? -2.950 2.045 -1.530 1.00 28.06 368 PRO A N 1
ATOM 2923 C CA . PRO A 1 368 ? -3.655 1.309 -0.505 1.00 28.06 368 PRO A CA 1
ATOM 2924 C C . PRO A 1 368 ? -2.923 -0.027 -0.273 1.00 28.06 368 PRO A C 1
ATOM 2926 O O . PRO A 1 368 ? -2.604 -0.730 -1.222 1.00 28.06 368 PRO A O 1
ATOM 2929 N N . ILE A 1 369 ? -2.677 -0.348 1.002 1.00 28.33 369 ILE A N 1
ATOM 2930 C CA . ILE A 1 369 ? -2.808 -1.704 1.570 1.00 28.33 369 ILE A CA 1
ATOM 2931 C C . ILE A 1 369 ? -2.018 -2.760 0.775 1.00 28.33 369 ILE A C 1
ATOM 2933 O O . ILE A 1 369 ? -2.519 -3.318 -0.191 1.00 28.33 369 ILE A O 1
ATOM 2937 N N . TRP A 1 370 ? -0.754 -3.026 1.094 1.00 30.42 370 TRP A N 1
ATOM 2938 C CA . TRP A 1 370 ? -0.365 -3.795 2.275 1.00 30.42 370 TRP A CA 1
ATOM 2939 C C . TRP A 1 370 ? 0.934 -3.310 2.914 1.00 30.42 370 TRP A C 1
ATOM 2941 O O . TRP A 1 370 ? 1.814 -2.732 2.281 1.00 30.42 370 TRP A O 1
ATOM 2951 N N . VAL A 1 371 ? 1.010 -3.608 4.210 1.00 27.42 371 VAL A N 1
ATOM 2952 C CA . VAL A 1 371 ? 2.221 -3.930 4.963 1.00 27.42 371 VAL A CA 1
ATOM 2953 C C . VAL A 1 371 ? 3.231 -4.588 4.017 1.00 27.42 371 VAL A C 1
ATOM 2955 O O . VAL A 1 371 ? 2.917 -5.598 3.386 1.00 27.42 371 VAL A O 1
ATOM 2958 N N . VAL A 1 372 ? 4.452 -4.056 3.934 1.00 26.59 372 VAL A N 1
ATOM 2959 C CA . VAL A 1 372 ? 5.574 -4.926 3.588 1.00 26.59 372 VAL A CA 1
ATOM 2960 C C . VAL A 1 372 ? 5.587 -5.965 4.702 1.00 26.59 372 VAL A C 1
ATOM 2962 O O . VAL A 1 372 ? 5.920 -5.637 5.841 1.00 26.59 372 VAL A O 1
ATOM 2965 N N . ASP A 1 373 ? 5.101 -7.172 4.422 1.00 21.92 373 ASP A N 1
ATOM 2966 C CA . ASP A 1 373 ? 5.199 -8.279 5.359 1.00 21.92 373 ASP A CA 1
ATOM 2967 C C . ASP A 1 373 ? 6.684 -8.631 5.430 1.00 21.92 373 ASP A C 1
ATOM 2969 O O . ASP A 1 373 ? 7.241 -9.336 4.588 1.00 21.92 373 ASP A O 1
ATOM 2973 N N . ILE A 1 374 ? 7.367 -7.994 6.376 1.00 26.61 374 ILE A N 1
ATOM 2974 C CA . ILE A 1 374 ? 8.784 -8.182 6.603 1.00 26.61 374 ILE A CA 1
ATOM 2975 C C . ILE A 1 374 ? 8.944 -9.309 7.635 1.00 26.61 374 ILE A C 1
ATOM 2977 O O . ILE A 1 374 ? 8.771 -9.115 8.836 1.00 26.61 374 ILE A O 1
ATOM 2981 N N . PHE A 1 375 ? 9.292 -10.465 7.067 1.00 28.67 375 PHE A N 1
ATOM 2982 C CA . PHE A 1 375 ? 10.120 -11.569 7.564 1.00 28.67 375 PHE A CA 1
ATOM 2983 C C . PHE A 1 375 ? 9.619 -12.463 8.717 1.00 28.67 375 PHE A C 1
ATOM 2985 O O . PHE A 1 375 ? 9.517 -12.089 9.882 1.00 28.67 375 PHE A O 1
ATOM 2992 N N . HIS A 1 376 ? 9.505 -13.755 8.387 1.00 21.83 376 HIS A N 1
ATOM 2993 C CA . HIS A 1 376 ? 9.825 -14.847 9.301 1.00 21.83 376 HIS A CA 1
ATOM 2994 C C . HIS A 1 376 ? 11.038 -15.602 8.741 1.00 21.83 376 HIS A C 1
ATOM 2996 O O . HIS A 1 376 ? 10.920 -16.385 7.800 1.00 21.83 376 HIS A O 1
ATOM 3002 N N . PHE A 1 377 ? 12.212 -15.402 9.343 1.00 26.28 377 PHE A N 1
ATOM 3003 C CA . PHE A 1 377 ? 13.330 -16.329 9.189 1.00 26.28 377 PHE A CA 1
ATOM 3004 C C . PHE A 1 377 ? 13.074 -17.549 10.083 1.00 26.28 377 PHE A C 1
ATOM 3006 O O . PHE A 1 377 ? 13.224 -17.489 11.302 1.00 26.28 377 PHE A O 1
ATOM 3013 N N . SER A 1 378 ? 12.678 -18.667 9.478 1.00 23.08 378 SER A N 1
ATOM 3014 C CA . SER A 1 378 ? 12.846 -19.996 10.066 1.00 23.08 378 SER A CA 1
ATOM 3015 C C . SER A 1 378 ? 13.821 -20.758 9.182 1.00 23.08 378 SER A C 1
ATOM 3017 O O . SER A 1 378 ? 13.497 -21.117 8.055 1.00 23.08 378 SER A O 1
ATOM 3019 N N . SER A 1 379 ? 15.027 -21.005 9.685 1.00 23.81 379 SER A N 1
ATOM 3020 C CA . SER A 1 379 ? 16.088 -21.745 8.996 1.00 23.81 379 SER A CA 1
ATOM 3021 C C . SER A 1 379 ? 15.860 -23.263 8.954 1.00 23.81 379 SER A C 1
ATOM 3023 O O . SER A 1 379 ? 16.815 -24.022 8.777 1.00 23.81 379 SER A O 1
ATOM 3025 N N . HIS A 1 380 ? 14.623 -23.742 9.106 1.00 24.50 380 HIS A N 1
ATOM 3026 C CA . HIS A 1 380 ? 14.317 -25.169 9.052 1.00 24.50 380 HIS A CA 1
ATOM 3027 C C . HIS A 1 380 ? 13.216 -25.474 8.033 1.00 24.50 380 HIS A C 1
ATOM 3029 O O . HIS A 1 380 ? 12.106 -24.953 8.174 1.00 24.50 380 HIS A O 1
ATOM 3035 N N . PRO A 1 381 ? 13.492 -26.329 7.027 1.00 27.45 381 PRO A N 1
ATOM 3036 C CA . PRO A 1 381 ? 12.429 -26.907 6.224 1.00 27.45 381 PRO A CA 1
ATOM 3037 C C . PRO A 1 381 ? 11.543 -27.776 7.129 1.00 27.45 381 PRO A C 1
ATOM 3039 O O . PRO A 1 381 ? 12.067 -28.426 8.041 1.00 27.45 381 PRO A O 1
ATOM 3042 N N . PRO A 1 382 ? 10.221 -27.830 6.899 1.00 29.25 382 PRO A N 1
ATOM 3043 C CA . PRO A 1 382 ? 9.403 -28.865 7.502 1.00 29.25 382 PRO A CA 1
ATOM 3044 C C . PRO A 1 382 ? 9.898 -30.215 6.975 1.00 29.25 382 PRO A C 1
ATOM 3046 O O . PRO A 1 382 ? 9.705 -30.568 5.813 1.00 29.25 382 PRO A O 1
ATOM 3049 N N . THR A 1 383 ? 10.592 -30.958 7.831 1.00 32.41 383 THR A N 1
ATOM 3050 C CA . THR A 1 383 ? 10.691 -32.409 7.701 1.00 32.41 383 THR A CA 1
ATOM 3051 C C . THR A 1 383 ? 9.280 -32.981 7.755 1.00 32.41 383 THR A C 1
ATOM 3053 O O . THR A 1 383 ? 8.545 -32.694 8.703 1.00 32.41 383 THR A O 1
ATOM 3056 N N . LEU A 1 384 ? 8.933 -33.740 6.714 1.00 40.16 384 LEU A N 1
ATOM 3057 C CA . LEU A 1 384 ? 7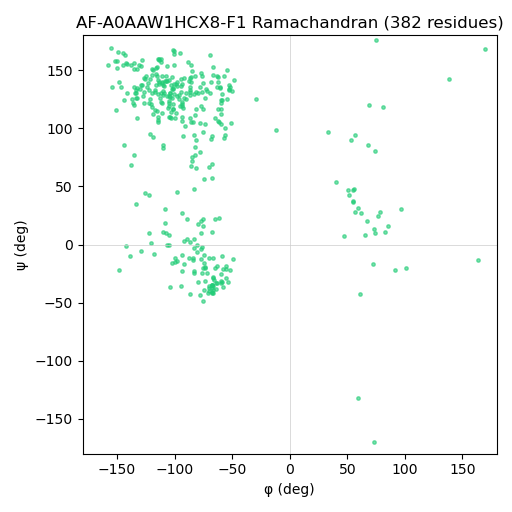.776 -34.636 6.662 1.00 40.16 384 LEU A CA 1
ATOM 3058 C C . LEU A 1 384 ? 7.732 -35.592 7.857 1.00 40.16 384 LEU A C 1
ATOM 3060 O O . LEU A 1 384 ? 8.823 -36.033 8.294 1.00 40.16 384 LEU A O 1
#

Secondary structure (DSSP, 8-state):
-HHHHHHHHHHHHHHHHHHHHHTT----S--------STTSTTEEEEEEEEEEETTEEEEEEEEEETTT--EEEPPPEE-SS--S--EEEEETTEEEEE------STTTTT---S-S-SSTT---EEPSSEEEEETT---TTT-S-EE---SSSS--TT-EEEEETTEEEEE-TTB-EEEEETTTTEEEEPPPPTTT-SB----GGGEEEEGGGTEEEEESSSEEEEETTTTEEEEEE----SS-SS-TTSTT-EEEEETTTEEEEE-TT-TTSEEEEETTTTEEEEEEESSPPPTTGGG---SEEEE-STTEEEEEEEE--SSTT-EEEEEEEEEEEE-SSEEEEEE---EEEEE-S--SEE-----S---------------

Sequence (384 aa):
MCAFVFWVLAFTFFIFCSFCYKVTKLRGVSKFRDCSSPEKEKEKIMVHTINGEKGGFVYGEFFTINLSNGEIEELPYVLAGGDQGYNSMVSIGSTVYVVGGLSLAVGERGTIKPPNSRTDSKKGILYHQGMSFIDLNSSDDDDSGWKSAPCQHDAHLCYTAAVSLGGKIYSFSHSAYAGIFDPVSQQWETLLPPPEVGSFQIYSGKDVIADPDNNRLLVFFGQYFAYYPDDNRWESNLNLDSSSSSLPWSSKRVLLLLAEGGLFISYVPKHPTLFEVYDSVTHQWLKVRFTSDVPYSLGRIKFEAMVYLGNDLICLFVHLPTLDDNITYVRACKFRFVRSPTYLLFTWFPPHTYRLNSPCAIVAGYLPIWVVDIFHFSSHPPTL

Organism: Saponaria officinalis (NCBI:txid3572)

InterPro domains:
  IPR015915 Kelch-type beta-propeller [G3DSA:2.120.10.80] (35-320)
  IPR015915 Kelch-type beta-propeller [SSF117281] (52-317)